Protein AF-0000000074259553 (afdb_homodimer)

Secondary structure (DSSP, 8-state):
----SS---HHHHHHHHHHHHHHHHHHHHHHH--HHHHHTTSSS-HHHHHHH-SHHHHHHHHHHHHHHHHHHS---PPTT--HHHHHHHHHHHHHH----SSS-HHHHHHHHHHHHHHGGG-HHHHHHHHHHHHHHHHHHHHHHHHHHHTTSB-S--HHHHHHHHHHHHHHHHHIIIII--TTHHHHHHHHIIIIIIHHHB---/--S-SS---HHHHHHHHHHHHHHHHHHHHHHH--HHHHHTTSSS-HHHHHHH-SHHHHHHHHHHHHHHHHHHS---PPTT--HHHHHHHHHHHHHH----SSS-HHHHHHHHHHHHHHGGG-HHHHHHHHHHHHHHHHHHHHHHHHHHHTTSB-S--HHHHHHHHHHHHHHHHHIIIII--TTHHHHHHHHIIIIIIHHHB---

pLDDT: mean 86.08, std 13.73, range [29.11, 98.19]

InterPro domains:
  IPR001647 DNA-binding HTH domain, TetR-type [PF00440] (17-60)
  IPR001647 DNA-binding HTH domain, TetR-type [PS50977] (11-71)
  IPR009057 Homedomain-like superfamily [SSF46689] (10-72)
  IPR036271 Tetracyclin repressor-like, C-terminal domain superfamily [SSF48498] (108-203)
  IPR039538 BetI-type transcriptional repressor, C-terminal [PF13977] (84-196)
  IPR050109 HTH-type, TetR-like transcriptional regulator [PTHR30055] (4-195)

Structure (mmCIF, N/CA/C/O backbone):
data_AF-0000000074259553-model_v1
#
loop_
_entity.id
_entity.type
_entity.pdbx_description
1 polymer 'TetR/AcrR family transcriptional regulator'
#
loop_
_atom_site.group_PDB
_atom_site.id
_atom_site.type_symbol
_atom_site.label_atom_id
_atom_site.label_alt_id
_atom_site.label_comp_id
_atom_site.label_asym_id
_atom_site.label_entity_id
_atom_site.label_seq_id
_atom_site.pdbx_PDB_ins_code
_atom_site.Cartn_x
_atom_site.Cartn_y
_atom_site.Cartn_z
_atom_site.occupancy
_atom_site.B_iso_or_equiv
_atom_site.auth_seq_id
_atom_site.auth_comp_id
_atom_site.auth_asym_id
_atom_site.auth_atom_id
_atom_site.pdbx_PDB_model_num
ATOM 1 N N . MET A 1 1 ? -50.062 24.25 2.549 1 29.34 1 MET A N 1
ATOM 2 C CA . MET A 1 1 ? -48.656 24.422 2.131 1 29.34 1 MET A CA 1
ATOM 3 C C . MET A 1 1 ? -47.75 23.484 2.904 1 29.34 1 MET A C 1
ATOM 5 O O . MET A 1 1 ? -47.625 23.594 4.125 1 29.34 1 MET A O 1
ATOM 9 N N . SER A 1 2 ? -47.562 22.172 2.668 1 36.06 2 SER A N 1
ATOM 10 C CA . SER A 1 2 ? -47 20.984 3.311 1 36.06 2 SER A CA 1
ATOM 11 C C . SER A 1 2 ? -45.562 21.219 3.764 1 36.06 2 SER A C 1
ATOM 13 O O . SER A 1 2 ? -44.75 21.781 3.021 1 36.06 2 SER A O 1
ATOM 15 N N . ASP A 1 3 ? -45.188 21.438 5.102 1 34.88 3 ASP A N 1
ATOM 16 C CA . ASP A 1 3 ? -44 21.719 5.941 1 34.88 3 ASP A CA 1
ATOM 17 C C . ASP A 1 3 ? -42.812 20.859 5.527 1 34.88 3 ASP A C 1
ATOM 19 O O . ASP A 1 3 ? -42.375 19.969 6.266 1 34.88 3 ASP A O 1
ATOM 23 N N . ALA A 1 4 ? -42.656 20.219 4.469 1 38.53 4 ALA A N 1
ATOM 24 C CA . ALA A 1 4 ? -41.594 19.484 3.773 1 38.53 4 ALA A CA 1
ATOM 25 C C . ALA A 1 4 ? -40.25 20.219 3.832 1 38.53 4 ALA A C 1
ATOM 27 O O . ALA A 1 4 ? -39.25 19.75 3.293 1 38.53 4 ALA A O 1
ATOM 28 N N . ASP A 1 5 ? -39.969 21.547 4.051 1 38.59 5 ASP A N 1
ATOM 29 C CA . ASP A 1 5 ? -38.844 22.453 3.988 1 38.59 5 ASP A CA 1
ATOM 30 C C . ASP A 1 5 ? -37.781 22.094 5.02 1 38.59 5 ASP A C 1
ATOM 32 O O . ASP A 1 5 ? -36.594 22.234 4.766 1 38.59 5 ASP A O 1
ATOM 36 N N . GLY A 1 6 ? -38.031 22.188 6.453 1 40.59 6 GLY A N 1
ATOM 37 C CA . GLY A 1 6 ? -37.219 22.344 7.633 1 40.59 6 GLY A CA 1
ATOM 38 C C . GLY A 1 6 ? -36.344 21.125 7.922 1 40.59 6 GLY A C 1
ATOM 39 O O . GLY A 1 6 ? -35.531 21.141 8.844 1 40.59 6 GLY A O 1
ATOM 40 N N . LYS A 1 7 ? -36.969 19.859 7.902 1 38.16 7 LYS A N 1
ATOM 41 C CA . LYS A 1 7 ? -36.375 18.656 8.5 1 38.16 7 LYS A CA 1
ATOM 42 C C . LYS A 1 7 ? -35.156 18.203 7.719 1 38.16 7 LYS A C 1
ATOM 44 O O . LYS A 1 7 ? -35.25 17.328 6.852 1 38.16 7 LYS A O 1
ATOM 49 N N . VAL A 1 8 ? -34.219 18.969 7.051 1 47.53 8 VAL A N 1
ATOM 50 C CA . VAL A 1 8 ? -32.906 18.375 6.836 1 47.53 8 VAL A CA 1
ATOM 51 C C . VAL A 1 8 ? -32.531 17.516 8.039 1 47.53 8 VAL A C 1
ATOM 53 O O . VAL A 1 8 ? -32.344 18.031 9.141 1 47.53 8 VAL A O 1
ATOM 56 N N . THR A 1 9 ? -32.875 16.406 8.203 1 56.38 9 THR A N 1
ATOM 57 C CA . THR A 1 9 ? -32.656 15.453 9.289 1 56.38 9 THR A CA 1
ATOM 58 C C . THR A 1 9 ? -31.172 15.32 9.625 1 56.38 9 THR A C 1
ATOM 60 O O . THR A 1 9 ? -30.312 15.648 8.812 1 56.38 9 THR A O 1
ATOM 63 N N . SER A 1 10 ? -30.859 15.18 11.047 1 58.78 10 SER A N 1
ATOM 64 C CA . SER A 1 10 ? -29.531 14.969 11.617 1 58.78 10 SER A CA 1
ATOM 65 C C . SER A 1 10 ? -28.672 14.117 10.703 1 58.78 10 SER A C 1
ATOM 67 O O . SER A 1 10 ? -27.484 14.391 10.531 1 58.78 10 SER A O 1
ATOM 69 N N . LYS A 1 11 ? -29.266 13.148 10.086 1 62.66 11 LYS A N 1
ATOM 70 C CA . LYS A 1 11 ? -28.531 12.273 9.18 1 62.66 11 LYS A CA 1
ATOM 71 C C . LYS A 1 11 ? -28.141 13.008 7.902 1 62.66 11 LYS A C 1
ATOM 73 O O . LYS A 1 11 ? -27.031 12.82 7.383 1 62.66 11 LYS A O 1
ATOM 78 N N . ASP A 1 12 ? -28.984 13.984 7.598 1 81 12 ASP A N 1
ATOM 79 C CA . ASP A 1 12 ? -28.734 14.758 6.387 1 81 12 ASP A CA 1
ATOM 80 C C . ASP A 1 12 ? -27.562 15.719 6.59 1 81 12 ASP A C 1
ATOM 82 O O . ASP A 1 12 ? -26.672 15.82 5.742 1 81 12 ASP A O 1
ATOM 86 N N . THR A 1 13 ? -27.531 16.188 7.887 1 86.25 13 THR A N 1
ATOM 87 C CA . THR A 1 13 ? -26.484 17.156 8.18 1 86.25 13 THR A CA 1
ATOM 88 C C . THR A 1 13 ? -25.125 16.469 8.258 1 86.25 13 THR A C 1
ATOM 90 O O . THR A 1 13 ? -24.125 16.984 7.754 1 86.25 13 THR A O 1
ATOM 93 N N . ARG A 1 14 ? -25.188 15.305 8.844 1 89 14 ARG A N 1
ATOM 94 C CA . ARG A 1 14 ? -23.938 14.539 8.953 1 89 14 ARG A CA 1
ATOM 95 C C . ARG A 1 14 ? -23.375 14.195 7.582 1 89 14 ARG A C 1
ATOM 97 O O . ARG A 1 14 ? -22.172 14.328 7.344 1 89 14 ARG A O 1
ATOM 104 N N . GLU A 1 15 ? -24.234 13.789 6.738 1 87.81 15 GLU A N 1
ATOM 105 C CA . GLU A 1 15 ? -23.812 13.445 5.383 1 87.81 15 GLU A CA 1
ATOM 106 C C . GLU A 1 15 ? -23.25 14.664 4.652 1 87.81 15 GLU A C 1
ATOM 108 O O . GLU A 1 15 ? -22.266 14.555 3.928 1 87.81 15 GLU A O 1
ATOM 113 N N . VAL A 1 16 ? -23.891 15.734 4.852 1 89.25 16 VAL A N 1
ATOM 114 C CA . VAL A 1 16 ? -23.438 16.984 4.246 1 89.25 16 VAL A CA 1
ATOM 115 C C . VAL A 1 16 ? -22.031 17.312 4.75 1 89.25 16 VAL A C 1
ATOM 117 O O . VAL A 1 16 ? -21.156 17.672 3.967 1 89.25 16 VAL A O 1
ATOM 120 N N . ILE A 1 17 ? -21.844 17.109 6.02 1 92.81 17 ILE A N 1
ATOM 121 C CA . ILE A 1 17 ? -20.547 17.406 6.613 1 92.81 17 ILE A CA 1
ATOM 122 C C . ILE A 1 17 ? -19.516 16.422 6.082 1 92.81 17 ILE A C 1
ATOM 124 O O . ILE A 1 17 ? -18.375 16.797 5.781 1 92.81 17 ILE A O 1
ATOM 128 N N . MET A 1 18 ? -19.906 15.219 5.93 1 90.69 18 MET A N 1
ATOM 129 C CA . MET A 1 18 ? -19 14.195 5.41 1 90.69 18 MET A CA 1
ATOM 130 C C . MET A 1 18 ? -18.578 14.516 3.979 1 90.69 18 MET A C 1
ATOM 132 O O . MET A 1 18 ? -17.406 14.422 3.635 1 90.69 18 MET A O 1
ATOM 136 N N . GLU A 1 19 ? -19.516 14.922 3.164 1 88.38 19 GLU A N 1
ATOM 137 C CA . GLU A 1 19 ? -19.203 15.266 1.778 1 88.38 19 GLU A CA 1
ATOM 138 C C . GLU A 1 19 ? -18.312 16.5 1.701 1 88.38 19 GLU A C 1
ATOM 140 O O . GLU A 1 19 ? -17.391 16.562 0.885 1 88.38 19 GLU A O 1
ATOM 145 N N . ALA A 1 20 ? -18.625 17.422 2.59 1 91.56 20 ALA A N 1
ATOM 146 C CA . ALA A 1 20 ? -17.781 18.609 2.666 1 91.56 20 ALA A CA 1
ATOM 147 C C . ALA A 1 20 ? -16.359 18.25 3.104 1 91.56 20 ALA A C 1
ATOM 149 O O . ALA A 1 20 ? -15.391 18.828 2.609 1 91.56 20 ALA A O 1
ATOM 150 N N . THR A 1 21 ? -16.297 17.359 4.078 1 91.75 21 THR A N 1
ATOM 151 C CA . THR A 1 21 ? -14.992 16.891 4.551 1 91.75 21 THR A CA 1
ATOM 152 C C . THR A 1 21 ? -14.211 16.234 3.414 1 91.75 21 THR A C 1
ATOM 154 O O . THR A 1 21 ? -13.016 16.484 3.252 1 91.75 21 THR A O 1
ATOM 157 N N . PHE A 1 22 ? -14.922 15.492 2.631 1 87.81 22 PHE A N 1
ATOM 158 C CA . PHE A 1 22 ? -14.297 14.852 1.479 1 87.81 22 PHE A CA 1
ATOM 159 C C . PHE A 1 22 ? -13.688 15.891 0.545 1 87.81 22 PHE A C 1
ATOM 161 O O . PHE A 1 22 ? -12.531 15.766 0.145 1 87.81 22 PHE A O 1
ATOM 168 N N . ARG A 1 23 ? -14.438 16.859 0.247 1 88.25 23 ARG A N 1
ATOM 169 C CA . ARG A 1 23 ? -13.984 17.906 -0.664 1 88.25 23 ARG A CA 1
ATOM 170 C C . ARG A 1 23 ? -12.789 18.656 -0.081 1 88.25 23 ARG A C 1
ATOM 172 O O . ARG A 1 23 ? -11.812 18.922 -0.783 1 88.25 23 ARG A O 1
ATOM 179 N N . ALA A 1 24 ? -12.867 18.938 1.19 1 90.38 24 ALA A N 1
ATOM 180 C CA . ALA A 1 24 ? -11.797 19.672 1.854 1 90.38 24 ALA A CA 1
ATOM 181 C C . ALA A 1 24 ? -10.516 18.844 1.901 1 90.38 24 ALA A C 1
ATOM 183 O O . ALA A 1 24 ? -9.422 19.359 1.655 1 90.38 24 ALA A O 1
ATOM 184 N N . LEU A 1 25 ? -10.664 17.578 2.203 1 86.5 25 LEU A N 1
ATOM 185 C CA . LEU A 1 25 ? -9.516 16.672 2.266 1 86.5 25 LEU A CA 1
ATOM 186 C C . LEU A 1 25 ? -8.875 16.516 0.892 1 86.5 25 LEU A C 1
ATOM 188 O O . LEU A 1 25 ? -7.648 16.438 0.78 1 86.5 25 LEU A O 1
ATOM 192 N N . SER A 1 26 ? -9.742 16.453 -0.101 1 80.44 26 SER A N 1
ATOM 193 C CA . SER A 1 26 ? -9.258 16.312 -1.47 1 80.44 26 SER A CA 1
ATOM 194 C C . SER A 1 26 ? -8.422 17.516 -1.889 1 80.44 26 SER A C 1
ATOM 196 O O . SER A 1 26 ? -7.465 17.391 -2.652 1 80.44 26 SER A O 1
ATOM 198 N N . LYS A 1 27 ? -8.742 18.656 -1.355 1 81.5 27 LYS A N 1
ATOM 199 C CA . LYS A 1 27 ? -8.078 19.906 -1.72 1 81.5 27 LYS A CA 1
ATOM 200 C C . LYS A 1 27 ? -6.828 20.141 -0.871 1 81.5 27 LYS A C 1
ATOM 202 O O . LYS A 1 27 ? -5.801 20.578 -1.378 1 81.5 27 LYS A O 1
ATOM 207 N N . HIS A 1 28 ? -6.926 19.828 0.429 1 82.19 28 HIS A N 1
ATOM 208 C CA . HIS A 1 28 ? -5.898 20.297 1.357 1 82.19 28 HIS A CA 1
ATOM 209 C C . HIS A 1 28 ? -5.039 19.125 1.845 1 82.19 28 HIS A C 1
ATOM 211 O O . HIS A 1 28 ? -3.93 19.328 2.342 1 82.19 28 HIS A O 1
ATOM 217 N N . GLY A 1 29 ? -5.613 17.938 1.688 1 77.06 29 GLY A N 1
ATOM 218 C CA . GLY A 1 29 ? -4.945 16.812 2.299 1 77.06 29 GLY A CA 1
ATOM 219 C C . GLY A 1 29 ? -5.238 16.672 3.781 1 77.06 29 GLY A C 1
ATOM 220 O O . GLY A 1 29 ? -5.746 17.594 4.406 1 77.06 29 GLY A O 1
ATOM 221 N N . TYR A 1 30 ? -4.855 15.586 4.328 1 74.81 30 TYR A N 1
ATOM 222 C CA . TYR A 1 30 ? -5.188 15.242 5.707 1 74.81 30 TYR A CA 1
ATOM 223 C C . TYR A 1 30 ? -4.43 16.125 6.688 1 74.81 30 TYR A C 1
ATOM 225 O O . TYR A 1 30 ? -5.008 16.641 7.652 1 74.81 30 TYR A O 1
ATOM 233 N N . THR A 1 31 ? -3.18 16.297 6.41 1 70.25 31 THR A N 1
ATOM 234 C CA . THR A 1 31 ? -2.295 17 7.336 1 70.25 31 THR A CA 1
ATOM 235 C C . THR A 1 31 ? -2.672 18.469 7.441 1 70.25 31 THR A C 1
ATOM 237 O O . THR A 1 31 ? -2.727 19.031 8.539 1 70.25 31 THR A O 1
ATOM 240 N N . ASP A 1 32 ? -3.059 19.062 6.41 1 77.12 32 ASP A N 1
ATOM 241 C CA . ASP A 1 32 ? -3.287 20.5 6.367 1 77.12 32 ASP A CA 1
ATOM 242 C C . ASP A 1 32 ? -4.77 20.828 6.531 1 77.12 32 ASP A C 1
ATOM 244 O O . ASP A 1 32 ? -5.152 22 6.547 1 77.12 32 ASP A O 1
ATOM 248 N N . LEU A 1 33 ? -5.508 19.766 6.703 1 86.19 33 LEU A N 1
ATOM 249 C CA . LEU A 1 33 ? -6.949 19.984 6.793 1 86.19 33 LEU A CA 1
ATOM 250 C C . LEU A 1 33 ? -7.316 20.688 8.094 1 86.19 33 LEU A C 1
ATOM 252 O O . LEU A 1 33 ? -6.832 20.312 9.164 1 86.19 33 LEU A O 1
ATOM 256 N N . ARG A 1 34 ? -8.086 21.797 8 1 88.88 34 ARG A N 1
ATOM 257 C CA . ARG A 1 34 ? -8.625 22.5 9.164 1 88.88 34 ARG A CA 1
ATOM 258 C C . ARG A 1 34 ? -10.148 22.484 9.148 1 88.88 34 ARG A C 1
ATOM 260 O O . ARG A 1 34 ? -10.766 22.344 8.094 1 88.88 34 ARG A O 1
ATOM 267 N N . MET A 1 35 ? -10.648 22.672 10.359 1 90.12 35 MET A N 1
ATOM 268 C CA . MET A 1 35 ? -12.102 22.703 10.492 1 90.12 35 MET A CA 1
ATOM 269 C C . MET A 1 35 ? -12.711 23.797 9.617 1 90.12 35 MET A C 1
ATOM 271 O O . MET A 1 35 ? -13.781 23.609 9.039 1 90.12 35 MET A O 1
ATOM 275 N N . ARG A 1 36 ? -12.039 24.844 9.539 1 91.44 36 ARG A N 1
ATOM 276 C CA . ARG A 1 36 ? -12.547 25.953 8.742 1 91.44 36 ARG A CA 1
ATOM 277 C C . ARG A 1 36 ? -12.625 25.594 7.266 1 91.44 36 ARG A C 1
ATOM 279 O O . ARG A 1 36 ? -13.547 26 6.566 1 91.44 36 ARG A O 1
ATOM 286 N N . ASP A 1 37 ? -11.703 24.844 6.793 1 93.38 37 ASP A N 1
ATOM 287 C CA . ASP A 1 37 ? -11.695 24.406 5.402 1 93.38 37 ASP A CA 1
ATOM 288 C C . ASP A 1 37 ? -12.945 23.578 5.074 1 93.38 37 ASP A C 1
ATOM 290 O O . ASP A 1 37 ? -13.477 23.672 3.965 1 93.38 37 ASP A O 1
ATOM 294 N N . ILE A 1 38 ? -13.367 22.75 6.035 1 93.5 38 ILE A N 1
ATOM 295 C CA . ILE A 1 38 ? -14.562 21.938 5.852 1 93.5 38 ILE A CA 1
ATOM 296 C C . ILE A 1 38 ? -15.797 22.844 5.777 1 93.5 38 ILE A C 1
ATOM 298 O O . ILE A 1 38 ? -16.672 22.641 4.926 1 93.5 38 ILE A O 1
ATOM 302 N N . GLY A 1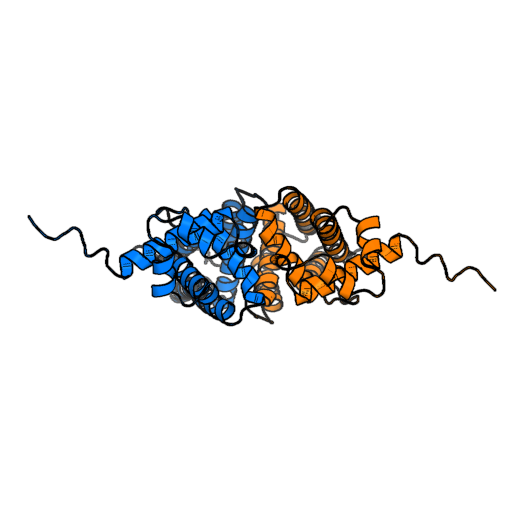 39 ? -15.812 23.797 6.676 1 92.06 39 GLY A N 1
ATOM 303 C CA . GLY A 1 39 ? -16.906 24.766 6.656 1 92.06 39 GLY A CA 1
ATOM 304 C C . GLY A 1 39 ? -17.031 25.484 5.328 1 92.06 39 GLY A C 1
ATOM 305 O O . GLY A 1 39 ? -18.156 25.766 4.879 1 92.06 39 GLY A O 1
ATOM 306 N N . GLU A 1 40 ? -15.984 25.766 4.645 1 93.56 40 GLU A N 1
ATOM 307 C CA . GLU A 1 40 ? -15.961 26.469 3.371 1 93.56 40 GLU A CA 1
ATOM 308 C C . GLU A 1 40 ? -16.531 25.609 2.246 1 93.56 40 GLU A C 1
ATOM 310 O O . GLU A 1 40 ? -16.891 26.125 1.182 1 93.56 40 GLU A O 1
ATOM 315 N N . GLU A 1 41 ? -16.625 24.344 2.492 1 91.69 41 GLU A N 1
ATOM 316 C CA . GLU A 1 41 ? -17.109 23.422 1.464 1 91.69 41 GLU A CA 1
ATOM 317 C C . GLU A 1 41 ? -18.594 23.125 1.634 1 91.69 41 GLU A C 1
ATOM 319 O O . GLU A 1 41 ? -19.141 22.266 0.942 1 91.69 41 GLU A O 1
ATOM 324 N N . MET A 1 42 ? -19.156 23.766 2.566 1 89.12 42 MET A N 1
ATOM 325 C CA . MET A 1 42 ? -20.578 23.531 2.754 1 89.12 42 MET A CA 1
ATOM 326 C C . MET A 1 42 ? -21.328 24.844 2.949 1 89.12 42 MET A C 1
ATOM 328 O O . MET A 1 42 ? -20.719 25.859 3.305 1 89.12 42 MET A O 1
ATOM 332 N N . ASP A 1 43 ? -22.609 24.859 2.719 1 84.44 43 ASP A N 1
ATOM 333 C CA . ASP A 1 43 ? -23.453 26.047 2.836 1 84.44 43 ASP A CA 1
ATOM 334 C C . ASP A 1 43 ? -23.938 26.234 4.273 1 84.44 43 ASP A C 1
ATOM 336 O O . ASP A 1 43 ? -24.547 27.25 4.598 1 84.44 43 ASP A O 1
ATOM 340 N N . LEU A 1 44 ? -23.578 25.422 5.113 1 80.44 44 LEU A N 1
ATOM 341 C CA . LEU A 1 44 ? -23.938 25.516 6.527 1 80.44 44 LEU A CA 1
ATOM 342 C C . LEU A 1 44 ? -22.859 26.281 7.305 1 80.44 44 LEU A C 1
ATOM 344 O O . LEU A 1 44 ? -21.75 26.469 6.805 1 80.44 44 LEU A O 1
ATOM 348 N N . THR A 1 45 ? -23.234 26.75 8.469 1 78.12 45 THR A N 1
ATOM 349 C CA . THR A 1 45 ? -22.266 27.453 9.305 1 78.12 45 THR A CA 1
ATOM 350 C C . THR A 1 45 ? -21.297 26.469 9.938 1 78.12 45 THR A C 1
ATOM 352 O O . THR A 1 45 ? -21.625 25.297 10.148 1 78.12 45 THR A O 1
ATOM 355 N N . ARG A 1 46 ? -20.078 26.938 10.195 1 83.62 46 ARG A N 1
ATOM 356 C CA . ARG A 1 46 ? -19.031 26.125 10.812 1 83.62 46 ARG A CA 1
ATOM 357 C C . ARG A 1 46 ? -19.469 25.609 12.172 1 83.62 46 ARG A C 1
ATOM 359 O O . ARG A 1 46 ? -19.031 24.531 12.602 1 83.62 46 ARG A O 1
ATOM 366 N N . GLN A 1 47 ? -20.391 26.266 12.773 1 86.69 47 GLN A N 1
ATOM 367 C CA . GLN A 1 47 ? -20.875 25.891 14.102 1 86.69 47 GLN A CA 1
ATOM 368 C C . GLN A 1 47 ? -21.578 24.531 14.07 1 86.69 47 GLN A C 1
ATOM 370 O O . GLN A 1 47 ? -21.5 23.766 15.039 1 86.69 47 GLN A O 1
ATOM 375 N N . VAL A 1 48 ? -22.188 24.312 12.961 1 89.69 48 VAL A N 1
ATOM 376 C CA . VAL A 1 48 ? -22.938 23.078 12.812 1 89.69 48 VAL A CA 1
ATOM 377 C C . VAL A 1 48 ? -21.984 21.891 12.938 1 89.69 48 VAL A C 1
ATOM 379 O O . VAL A 1 48 ? -22.359 20.828 13.469 1 89.69 48 VAL A O 1
ATOM 382 N N . ILE A 1 49 ? -20.734 22 12.469 1 92.12 49 ILE A N 1
ATOM 383 C CA . ILE A 1 49 ? -19.734 20.938 12.57 1 92.12 49 ILE A CA 1
ATOM 384 C C . ILE A 1 49 ? -19.453 20.609 14.031 1 92.12 49 ILE A C 1
ATOM 386 O O . ILE A 1 49 ? -19.406 19.453 14.422 1 92.12 49 ILE A O 1
ATOM 390 N N . HIS A 1 50 ? -19.438 21.656 14.859 1 91.25 50 HIS A N 1
ATOM 391 C CA . HIS A 1 50 ? -19.094 21.5 16.266 1 91.25 50 HIS A CA 1
ATOM 392 C C . HIS A 1 50 ? -20.266 20.891 17.047 1 91.25 50 HIS A C 1
ATOM 394 O O . HIS A 1 50 ? -20.062 20.312 18.125 1 91.25 50 HIS A O 1
ATOM 400 N N . TYR A 1 51 ? -21.438 21.078 16.5 1 91.25 51 TYR A N 1
ATOM 401 C CA . TYR A 1 51 ? -22.609 20.453 17.109 1 91.25 51 TYR A CA 1
ATOM 402 C C . TYR A 1 51 ? -22.578 18.938 16.938 1 91.25 51 TYR A C 1
ATOM 404 O O . TYR A 1 51 ? -23.016 18.203 17.812 1 91.25 51 TYR A O 1
ATOM 412 N N . HIS A 1 52 ? -21.938 18.547 15.883 1 91.62 52 HIS A N 1
ATOM 413 C CA . HIS A 1 52 ? -22.016 17.141 15.531 1 91.62 52 HIS A CA 1
ATOM 414 C C . HIS A 1 52 ? -20.719 16.422 15.914 1 91.62 52 HIS A C 1
ATOM 416 O O . HIS A 1 52 ? -20.734 15.211 16.172 1 91.62 52 HIS A O 1
ATOM 422 N N . PHE A 1 53 ? -19.547 17.141 15.867 1 93.44 53 PHE A N 1
ATOM 423 C CA . PHE A 1 53 ? -18.25 16.5 16.094 1 93.44 53 PHE A CA 1
ATOM 424 C C . PHE A 1 53 ? -17.438 17.266 17.125 1 93.44 53 PHE A C 1
ATOM 426 O O . PHE A 1 53 ? -17.375 18.5 17.078 1 93.44 53 PHE A O 1
ATOM 433 N N . ASP A 1 54 ? -16.797 16.438 17.953 1 89.94 54 ASP A N 1
ATOM 434 C CA . ASP A 1 54 ? -15.969 17.016 19.016 1 89.94 54 ASP A CA 1
ATOM 435 C C . ASP A 1 54 ? -14.547 17.25 18.531 1 89.94 54 ASP A C 1
ATOM 437 O O . ASP A 1 54 ? -13.609 16.578 18.969 1 89.94 54 ASP A O 1
ATOM 441 N N . GLY A 1 55 ? -14.375 18.062 17.531 1 88.31 55 GLY A N 1
ATOM 442 C CA . GLY A 1 55 ? -13.039 18.422 17.062 1 88.31 55 GLY A CA 1
ATOM 443 C C . GLY A 1 55 ? -12.641 17.656 15.805 1 88.31 55 GLY A C 1
ATOM 444 O O . GLY A 1 55 ? -13.414 16.859 15.273 1 88.31 55 GLY A O 1
ATOM 445 N N . LYS A 1 56 ? -11.445 17.906 15.344 1 86.81 56 LYS A N 1
ATOM 446 C CA . LYS A 1 56 ? -10.93 17.375 14.086 1 86.81 56 LYS A CA 1
ATOM 447 C C . LYS A 1 56 ? -10.758 15.867 14.156 1 86.81 56 LYS A C 1
ATOM 449 O O . LYS A 1 56 ? -11.125 15.148 13.219 1 86.81 56 LYS A O 1
ATOM 454 N N . TYR A 1 57 ? -10.32 15.422 15.305 1 84.19 57 TYR A N 1
ATOM 455 C CA . TYR A 1 57 ? -10.07 13.992 15.453 1 84.19 57 TYR A CA 1
ATOM 456 C C . TYR A 1 57 ? -11.367 13.203 15.375 1 84.19 57 TYR A C 1
ATOM 458 O O . TYR A 1 57 ? -11.453 12.203 14.656 1 84.19 57 TYR A O 1
ATOM 466 N N . ASP A 1 58 ? -12.32 13.633 16.078 1 89.31 58 ASP A N 1
ATOM 467 C CA . ASP A 1 58 ? -13.625 12.984 16.062 1 89.31 58 ASP A CA 1
ATOM 468 C C . ASP A 1 58 ? -14.242 13.008 14.664 1 89.31 58 ASP A C 1
ATOM 470 O O . ASP A 1 58 ? -14.781 12.008 14.195 1 89.31 58 ASP A O 1
ATOM 474 N N . LEU A 1 59 ? -14.133 14.109 14.031 1 91.75 59 LEU A N 1
ATOM 475 C CA . LEU A 1 59 ? -14.641 14.266 12.68 1 91.75 59 LEU A CA 1
ATOM 476 C C . LEU A 1 59 ? -13.938 13.312 11.719 1 91.75 59 LEU A C 1
ATOM 478 O O . LEU A 1 59 ? -14.586 12.625 10.922 1 91.75 59 LEU A O 1
ATOM 482 N N . MET A 1 60 ? -12.641 13.203 11.82 1 88.5 60 MET A N 1
ATOM 483 C CA . MET A 1 60 ? -11.859 12.359 10.922 1 88.5 60 MET A CA 1
ATOM 484 C C . MET A 1 60 ? -12.172 10.883 11.148 1 88.5 60 MET A C 1
ATOM 486 O O . MET A 1 60 ? -12.227 10.102 10.195 1 88.5 60 MET A O 1
ATOM 490 N N . SER A 1 61 ? -12.312 10.531 12.391 1 87.94 61 SER A N 1
ATOM 491 C CA . SER A 1 61 ? -12.695 9.156 12.703 1 87.94 61 SER A CA 1
ATOM 492 C C . SER A 1 61 ? -14.039 8.797 12.07 1 87.94 61 SER A C 1
ATOM 494 O O . SER A 1 61 ? -14.18 7.738 11.461 1 87.94 61 SER A O 1
ATOM 496 N N . SER A 1 62 ? -14.938 9.703 12.234 1 89.12 62 SER A N 1
ATOM 497 C CA . SER A 1 62 ? -16.25 9.5 11.641 1 89.12 62 SER A CA 1
ATOM 498 C C . SER A 1 62 ? -16.172 9.477 10.117 1 89.12 62 SER A C 1
ATOM 500 O O . SER A 1 62 ? -16.875 8.711 9.461 1 89.12 62 SER A O 1
ATOM 502 N N . PHE A 1 63 ? -15.414 10.336 9.688 1 91.25 63 PHE A N 1
ATOM 503 C CA . PHE A 1 63 ? -15.211 10.406 8.242 1 91.25 63 PHE A CA 1
ATOM 504 C C . PHE A 1 63 ? -14.633 9.102 7.715 1 91.25 63 PHE A C 1
ATOM 506 O O . PHE A 1 63 ? -15.078 8.586 6.684 1 91.25 63 PHE A O 1
ATOM 513 N N . LEU A 1 64 ? -13.641 8.531 8.367 1 88.06 64 LEU A N 1
ATOM 514 C CA . LEU A 1 64 ? -13.062 7.242 7.984 1 88.06 64 LEU A CA 1
ATOM 515 C C . LEU A 1 64 ? -14.133 6.16 7.938 1 88.06 64 LEU A C 1
ATOM 517 O O . LEU A 1 64 ? -14.203 5.391 6.977 1 88.06 64 LEU A O 1
ATOM 521 N N . GLU A 1 65 ? -14.953 6.125 8.922 1 87.25 65 GLU A N 1
ATOM 522 C CA . GLU A 1 65 ? -16.047 5.156 8.969 1 87.25 65 GLU A CA 1
ATOM 523 C C . GLU A 1 65 ? -17 5.352 7.793 1 87.25 65 GLU A C 1
ATOM 525 O O . GLU A 1 65 ? -17.469 4.375 7.203 1 87.25 65 GLU A O 1
ATOM 530 N N . TYR A 1 66 ? -17.234 6.605 7.547 1 85.06 66 TYR A N 1
ATOM 531 C CA . TYR A 1 66 ? -18.109 6.953 6.434 1 85.06 66 TYR A CA 1
ATOM 532 C C . TYR A 1 66 ? -17.531 6.434 5.117 1 85.06 66 TYR A C 1
ATOM 534 O O . TYR A 1 66 ? -18.266 5.848 4.309 1 85.06 66 TYR A O 1
ATOM 542 N N . ILE A 1 67 ? -16.312 6.586 4.898 1 83.44 67 ILE A N 1
ATOM 543 C CA . ILE A 1 67 ? -15.641 6.148 3.678 1 83.44 67 ILE A CA 1
ATOM 544 C C . ILE A 1 67 ? -15.68 4.625 3.588 1 83.44 67 ILE A C 1
ATOM 546 O O . ILE A 1 67 ? -16.016 4.066 2.539 1 83.44 67 ILE A O 1
ATOM 550 N N . ILE A 1 68 ? -15.352 3.953 4.66 1 82.81 68 ILE A N 1
ATOM 551 C CA . ILE A 1 68 ? -15.281 2.498 4.719 1 82.81 68 ILE A CA 1
ATOM 552 C C . ILE A 1 68 ? -16.672 1.903 4.48 1 82.81 68 ILE A C 1
ATOM 554 O O . ILE A 1 68 ? -16.812 0.915 3.756 1 82.81 68 ILE A O 1
ATOM 558 N N . ASP A 1 69 ? -17.641 2.502 5.039 1 76.94 69 ASP A N 1
ATOM 559 C CA . ASP A 1 69 ? -19 2.014 4.91 1 76.94 69 ASP A CA 1
ATOM 560 C C . ASP A 1 69 ? -19.484 2.092 3.459 1 76.94 69 ASP A C 1
ATOM 562 O O . ASP A 1 69 ? -20.234 1.231 3.002 1 76.94 69 ASP A O 1
ATOM 566 N N . GLN A 1 70 ? -19.078 3.072 2.812 1 73.06 70 GLN A N 1
ATOM 567 C CA . GLN A 1 70 ? -19.469 3.229 1.416 1 73.06 70 GLN A CA 1
ATOM 568 C C . GLN A 1 70 ? -18.797 2.189 0.531 1 73.06 70 GLN A C 1
ATOM 570 O O . GLN A 1 70 ? -19.328 1.803 -0.508 1 73.06 70 GLN A O 1
ATOM 575 N N . TYR A 1 71 ? -17.641 1.764 0.901 1 68.12 71 TYR A N 1
ATOM 576 C CA . TYR A 1 71 ? -16.891 0.75 0.173 1 68.12 71 TYR A CA 1
ATOM 577 C C . TYR A 1 71 ? -17.531 -0.623 0.326 1 68.12 71 TYR A C 1
ATOM 579 O O . TYR A 1 71 ? -17.547 -1.414 -0.619 1 68.12 71 TYR A O 1
ATOM 587 N N . GLU A 1 72 ? -17.922 -0.923 1.536 1 61.88 72 GLU A N 1
ATOM 588 C CA . GLU A 1 72 ? -18.516 -2.225 1.841 1 61.88 72 GLU A CA 1
ATOM 589 C C . GLU A 1 72 ? -19.906 -2.361 1.228 1 61.88 72 GLU A C 1
ATOM 591 O O . GLU A 1 72 ? -20.484 -3.451 1.217 1 61.88 72 GLU A O 1
ATOM 596 N N . GLY A 1 73 ? -20.453 -1.25 0.88 1 55.16 73 GLY A N 1
ATOM 597 C CA . GLY A 1 73 ? -21.766 -1.4 0.27 1 55.16 73 GLY A CA 1
ATOM 598 C C . GLY A 1 73 ? -21.781 -2.412 -0.86 1 55.16 73 GLY A C 1
ATOM 599 O O . GLY A 1 73 ? -21.078 -2.25 -1.858 1 55.16 73 GLY A O 1
ATOM 600 N N . GLY A 1 74 ? -22.328 -3.646 -0.659 1 56.91 74 GLY A N 1
ATOM 601 C CA . GLY A 1 74 ? -22.734 -4.977 -1.079 1 56.91 74 GLY A CA 1
ATOM 602 C C . GLY A 1 74 ? -22.297 -5.32 -2.49 1 56.91 74 GLY A C 1
ATOM 603 O O . GLY A 1 74 ? -22.578 -4.578 -3.432 1 56.91 74 GLY A O 1
ATOM 60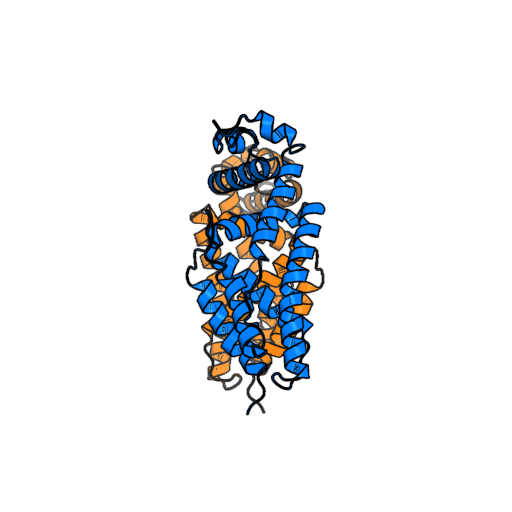4 N N . VAL A 1 75 ? -21.094 -5.969 -2.535 1 62.25 75 VAL A N 1
ATOM 605 C CA . VAL A 1 75 ? -20.906 -6.66 -3.807 1 62.25 75 VAL A CA 1
ATOM 606 C C . VAL A 1 75 ? -22.219 -7.312 -4.23 1 62.25 75 VAL A C 1
ATOM 608 O O . VAL A 1 75 ? -22.828 -8.062 -3.461 1 62.25 75 VAL A O 1
ATOM 611 N N . GLU A 1 76 ? -22.844 -6.664 -5.18 1 65.38 76 GLU A N 1
ATOM 612 C CA . GLU A 1 76 ? -24.031 -7.352 -5.691 1 65.38 76 GLU A CA 1
ATOM 613 C C . GLU A 1 76 ? -23.656 -8.68 -6.34 1 65.38 76 GLU A C 1
ATOM 615 O O . GLU A 1 76 ? -23.031 -8.703 -7.406 1 65.38 76 GLU A O 1
ATOM 620 N N . VAL A 1 77 ? -23.656 -9.664 -5.516 1 72.62 77 VAL A N 1
ATOM 621 C CA . VAL A 1 77 ? -23.469 -10.992 -6.086 1 72.62 77 VAL A CA 1
ATOM 622 C C . VAL A 1 77 ? -24.828 -11.641 -6.34 1 72.62 77 VAL A C 1
ATOM 624 O O . VAL A 1 77 ? -25.688 -11.672 -5.449 1 72.62 77 VAL A O 1
ATOM 627 N N . PRO A 1 78 ? -25 -11.898 -7.664 1 70.62 78 PRO A N 1
ATOM 628 C CA . PRO A 1 78 ? -26.281 -12.562 -7.941 1 70.62 78 PRO A CA 1
ATOM 629 C C . PRO A 1 78 ? -26.516 -13.773 -7.043 1 70.62 78 PRO A C 1
ATOM 631 O O . PRO A 1 78 ? -25.578 -14.484 -6.695 1 70.62 78 PRO A O 1
ATOM 634 N N . ALA A 1 79 ? -27.703 -13.844 -6.641 1 71.19 79 ALA A N 1
ATOM 635 C CA . ALA A 1 79 ? -28.125 -15.031 -5.895 1 71.19 79 ALA A CA 1
ATOM 636 C C . ALA A 1 79 ? -27.828 -16.297 -6.68 1 71.19 79 ALA A C 1
ATOM 638 O O . ALA A 1 79 ? -28.109 -16.391 -7.875 1 71.19 79 ALA A O 1
ATOM 639 N N . GLY A 1 80 ? -27.109 -17.25 -6.016 1 79.5 80 GLY A N 1
ATOM 640 C CA . GLY A 1 80 ? -26.844 -18.531 -6.637 1 79.5 80 GLY A CA 1
ATOM 641 C C . GLY A 1 80 ? -25.578 -18.531 -7.492 1 79.5 80 GLY A C 1
ATOM 642 O O . GLY A 1 80 ? -25.312 -19.5 -8.211 1 79.5 80 GLY A O 1
ATOM 643 N N . ALA A 1 81 ? -24.953 -17.5 -7.516 1 86.31 81 ALA A N 1
ATOM 644 C CA . ALA A 1 81 ? -23.734 -17.453 -8.312 1 86.31 81 ALA A CA 1
ATOM 645 C C . ALA A 1 81 ? -22.734 -18.531 -7.852 1 86.31 81 ALA A C 1
ATOM 647 O O . ALA A 1 81 ? -22.625 -18.797 -6.656 1 86.31 81 ALA A O 1
ATOM 648 N N . ASP A 1 82 ? -22.109 -19.109 -8.898 1 92.19 82 ASP A N 1
ATOM 649 C CA . ASP A 1 82 ? -21.062 -20.047 -8.516 1 92.19 82 ASP A CA 1
ATOM 650 C C . ASP A 1 82 ? -19.875 -19.328 -7.887 1 92.19 82 ASP A C 1
ATOM 652 O O . ASP A 1 82 ? -19.688 -18.125 -8.109 1 92.19 82 ASP A O 1
ATOM 656 N N . PRO A 1 83 ? -19.109 -20 -7.148 1 93.25 83 PRO A N 1
ATOM 657 C CA . PRO A 1 83 ? -18.016 -19.391 -6.375 1 93.25 83 PRO A CA 1
ATOM 658 C C . PRO A 1 83 ? -17.031 -18.625 -7.246 1 93.25 83 PRO A C 1
ATOM 660 O O . PRO A 1 83 ? -16.531 -17.578 -6.828 1 93.25 83 PRO A O 1
ATOM 663 N N . ARG A 1 84 ? -16.766 -19.109 -8.422 1 94 84 ARG A N 1
ATOM 664 C CA . ARG A 1 84 ? -15.844 -18.422 -9.312 1 94 84 ARG A CA 1
ATOM 665 C C . ARG A 1 84 ? -16.391 -17.047 -9.703 1 94 84 ARG A C 1
ATOM 667 O O . ARG A 1 84 ? -15.656 -16.047 -9.656 1 94 84 ARG A O 1
ATOM 674 N N . THR A 1 85 ? -17.656 -17.031 -10.055 1 93.5 85 THR A N 1
ATOM 675 C CA . THR A 1 85 ? -18.328 -15.789 -10.438 1 93.5 85 THR A CA 1
ATOM 676 C C . THR A 1 85 ? -18.359 -14.82 -9.258 1 93.5 85 THR A C 1
ATOM 678 O O . THR A 1 85 ? -18.125 -13.625 -9.43 1 93.5 85 THR A O 1
ATOM 681 N N . GLU A 1 86 ? -18.672 -15.328 -8.117 1 93.44 86 GLU A N 1
ATOM 682 C CA . GLU A 1 86 ? -18.734 -14.484 -6.93 1 93.44 86 GLU A CA 1
ATOM 683 C C . GLU A 1 86 ? -17.359 -13.906 -6.598 1 93.44 86 GLU A C 1
ATOM 685 O O . GLU A 1 86 ? -17.234 -12.727 -6.266 1 93.44 86 GLU A O 1
ATOM 690 N N . LEU A 1 87 ? -16.344 -14.758 -6.645 1 94.38 87 LEU A N 1
ATOM 691 C CA . LEU A 1 87 ? -14.984 -14.312 -6.375 1 94.38 87 LEU A CA 1
ATOM 692 C C . LEU A 1 87 ? -14.57 -13.203 -7.348 1 94.38 87 LEU A C 1
ATOM 694 O O . LEU A 1 87 ? -14.023 -12.188 -6.934 1 94.38 87 LEU A O 1
ATOM 698 N N . ASP A 1 88 ? -14.93 -13.383 -8.625 1 94.06 88 ASP A N 1
ATOM 699 C CA . ASP A 1 88 ? -14.648 -12.375 -9.648 1 94.06 88 ASP A CA 1
ATOM 700 C C . ASP A 1 88 ? -15.32 -11.047 -9.32 1 94.06 88 ASP A C 1
ATOM 702 O O . ASP A 1 88 ? -14.695 -9.992 -9.398 1 94.06 88 ASP A O 1
ATOM 706 N N . ALA A 1 89 ? -16.516 -11.148 -8.945 1 91.25 89 ALA A N 1
ATOM 707 C CA . ALA A 1 89 ? -17.297 -9.945 -8.656 1 91.25 89 ALA A CA 1
ATOM 708 C C . ALA A 1 89 ? -16.703 -9.188 -7.469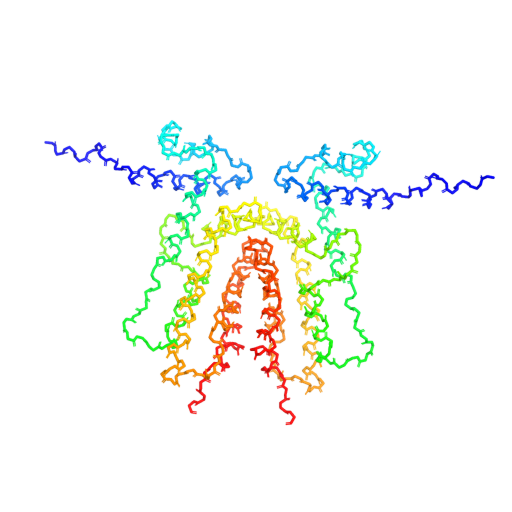 1 91.25 89 ALA A C 1
ATOM 710 O O . ALA A 1 89 ? -16.641 -7.953 -7.484 1 91.25 89 ALA A O 1
ATOM 711 N N . ARG A 1 90 ? -16.281 -9.859 -6.484 1 91.19 90 ARG A N 1
ATOM 712 C CA . ARG A 1 90 ? -15.727 -9.227 -5.293 1 91.19 90 ARG A CA 1
ATOM 713 C C . ARG A 1 90 ? -14.383 -8.57 -5.598 1 91.19 90 ARG A C 1
ATOM 715 O O . ARG A 1 90 ? -14.125 -7.445 -5.172 1 91.19 90 ARG A O 1
ATOM 722 N N . ILE A 1 91 ? -13.555 -9.297 -6.301 1 94.31 91 ILE A N 1
ATOM 723 C CA . ILE A 1 91 ? -12.25 -8.758 -6.68 1 94.31 91 ILE A CA 1
ATOM 724 C C . ILE A 1 91 ? -12.438 -7.5 -7.527 1 94.31 91 ILE A C 1
ATOM 726 O O . ILE A 1 91 ? -11.812 -6.469 -7.27 1 94.31 91 ILE A O 1
ATOM 730 N N . ASP A 1 92 ? -13.359 -7.551 -8.492 1 92.69 92 ASP A N 1
ATOM 731 C CA . ASP A 1 92 ? -13.609 -6.422 -9.383 1 92.69 92 ASP A CA 1
ATOM 732 C C . ASP A 1 92 ? -14.156 -5.227 -8.609 1 92.69 92 ASP A C 1
ATOM 734 O O . ASP A 1 92 ? -13.742 -4.086 -8.852 1 92.69 92 ASP A O 1
ATOM 738 N N . GLN A 1 93 ? -14.984 -5.488 -7.746 1 89.38 93 GLN A N 1
ATOM 739 C CA . GLN A 1 93 ? -15.555 -4.41 -6.949 1 89.38 93 GLN A CA 1
ATOM 740 C C . GLN A 1 93 ? -14.484 -3.719 -6.109 1 89.38 93 GLN A C 1
ATOM 742 O O . GLN A 1 93 ? -14.477 -2.49 -5.992 1 89.38 93 GLN A O 1
ATOM 747 N N . CYS A 1 94 ? -13.641 -4.469 -5.523 1 90.38 94 CYS A N 1
ATOM 748 C CA . CYS A 1 94 ? -12.594 -3.91 -4.68 1 90.38 94 CYS A CA 1
ATOM 749 C C . CYS A 1 94 ? -11.57 -3.145 -5.512 1 90.38 94 CYS A C 1
ATOM 751 O O . CYS A 1 94 ? -11.039 -2.125 -5.066 1 90.38 94 CYS A O 1
ATOM 753 N N . LEU A 1 95 ? -11.305 -3.584 -6.73 1 92.81 95 LEU A N 1
ATOM 754 C CA . LEU A 1 95 ? -10.289 -2.975 -7.582 1 92.81 95 LEU A CA 1
ATOM 755 C C . LEU A 1 95 ? -10.82 -1.713 -8.25 1 92.81 95 LEU A C 1
ATOM 757 O O . LEU A 1 95 ? -10.102 -0.724 -8.391 1 92.81 95 LEU A O 1
ATOM 761 N N . PHE A 1 96 ? -12.07 -1.764 -8.648 1 90.69 96 PHE A N 1
ATOM 762 C CA . PHE A 1 96 ? -12.555 -0.743 -9.57 1 90.69 96 PHE A CA 1
ATOM 763 C C . PHE A 1 96 ? -13.672 0.073 -8.938 1 90.69 96 PHE A C 1
ATOM 765 O O . PHE A 1 96 ? -13.992 1.165 -9.406 1 90.69 96 PHE A O 1
ATOM 772 N N . GLY A 1 97 ? -14.133 -0.417 -7.801 1 83.5 97 GLY A N 1
ATOM 773 C CA . GLY A 1 97 ? -15.117 0.312 -7.023 1 83.5 97 GLY A CA 1
ATOM 774 C C . GLY A 1 97 ? -16.484 0.353 -7.68 1 83.5 97 GLY A C 1
ATOM 775 O O . GLY A 1 97 ? -16.641 -0.094 -8.82 1 83.5 97 GLY A O 1
ATOM 776 N N . PRO A 1 98 ? -17.453 0.696 -6.816 1 73.81 98 PRO A N 1
ATOM 777 C CA . PRO A 1 98 ? -18.781 0.953 -7.375 1 73.81 98 PRO A CA 1
ATOM 778 C C . PRO A 1 98 ? -18.859 2.279 -8.125 1 73.81 98 PRO A C 1
ATOM 780 O O . PRO A 1 98 ? -18 3.154 -7.934 1 73.81 98 PRO A O 1
ATOM 783 N N . GLU A 1 99 ? -19.656 2.275 -9.188 1 64.88 99 GLU A N 1
ATOM 784 C CA . GLU A 1 99 ? -19.891 3.52 -9.914 1 64.88 99 GLU A CA 1
ATOM 785 C C . GLU A 1 99 ? -21.016 4.332 -9.273 1 64.88 99 GLU A C 1
ATOM 787 O O . GLU A 1 99 ? -22.188 4.102 -9.562 1 64.88 99 GLU A O 1
ATOM 792 N N . PHE A 1 100 ? -20.844 4.891 -8.016 1 60.28 100 PHE A N 1
ATOM 793 C CA . PHE A 1 100 ? -21.969 5.707 -7.559 1 60.28 100 PHE A CA 1
ATOM 794 C C . PHE A 1 100 ? -21.484 6.82 -6.637 1 60.28 100 PHE A C 1
ATOM 796 O O . PHE A 1 100 ? -20.375 6.754 -6.102 1 60.28 100 PHE A O 1
ATOM 803 N N . GLY A 1 101 ? -22.266 7.898 -6.703 1 60.28 101 GLY A N 1
ATOM 804 C CA . GLY A 1 101 ? -22.25 9.031 -5.797 1 60.28 101 GLY A CA 1
ATOM 805 C C . GLY A 1 101 ? -21.422 10.195 -6.316 1 60.28 101 GLY A C 1
ATOM 806 O O . GLY A 1 101 ? -21.094 10.25 -7.504 1 60.28 101 GLY A O 1
ATOM 807 N N . GLU A 1 102 ? -21.312 11.141 -5.535 1 67 102 GLU A N 1
ATOM 808 C CA . GLU A 1 102 ? -20.672 12.406 -5.852 1 67 102 GLU A CA 1
ATOM 809 C C . GLU A 1 102 ? -19.156 12.227 -6 1 67 102 GLU A C 1
ATOM 811 O O . GLU A 1 102 ? -18.516 12.93 -6.785 1 67 102 GLU A O 1
ATOM 816 N N . PHE A 1 103 ? -18.719 11.156 -5.391 1 76.94 103 PHE A N 1
ATOM 817 C CA . PHE A 1 103 ? -17.281 10.898 -5.414 1 76.94 103 PHE A CA 1
ATOM 818 C C . PHE A 1 103 ? -16.984 9.555 -6.07 1 76.94 103 PHE A C 1
ATOM 820 O O . PHE A 1 103 ? -17.625 8.555 -5.77 1 76.94 103 PHE A O 1
ATOM 827 N N . THR A 1 104 ? -16.062 9.688 -6.973 1 83.25 104 THR A N 1
ATOM 828 C CA . THR A 1 104 ? -15.68 8.477 -7.691 1 83.25 104 THR A CA 1
ATOM 829 C C . THR A 1 104 ? -14.961 7.496 -6.77 1 83.25 104 THR A C 1
ATOM 831 O O . THR A 1 104 ? -14.594 7.852 -5.645 1 83.25 104 THR A O 1
ATOM 834 N N . HIS A 1 105 ? -14.805 6.305 -7.184 1 87.25 105 HIS A N 1
ATOM 835 C CA . HIS A 1 105 ? -14.031 5.281 -6.488 1 87.25 105 HIS A CA 1
ATOM 836 C C . HIS A 1 105 ? -12.625 5.781 -6.156 1 87.25 105 HIS A C 1
ATOM 838 O O . HIS A 1 105 ? -12.164 5.629 -5.023 1 87.25 105 HIS A O 1
ATOM 844 N N . TRP A 1 106 ? -12.062 6.441 -7.047 1 88.25 106 TRP A N 1
ATOM 845 C CA . TRP A 1 106 ? -10.664 6.848 -6.898 1 88.25 106 TRP A CA 1
ATOM 846 C C . TRP A 1 106 ? -10.539 8.031 -5.941 1 88.25 106 TRP A C 1
ATOM 848 O O . TRP A 1 106 ? -9.555 8.148 -5.219 1 88.25 106 TRP A O 1
ATOM 858 N N . ASP A 1 107 ? -11.539 8.914 -5.938 1 85.69 107 ASP A N 1
ATOM 859 C CA . ASP A 1 107 ? -11.555 9.977 -4.938 1 85.69 107 ASP A CA 1
ATOM 860 C C . ASP A 1 107 ? -11.57 9.398 -3.521 1 85.69 107 ASP A C 1
ATOM 862 O O . ASP A 1 107 ? -10.844 9.867 -2.646 1 85.69 107 ASP A O 1
ATOM 866 N N . ARG A 1 108 ? -12.352 8.461 -3.389 1 85.44 108 ARG A N 1
ATOM 867 C CA . ARG A 1 108 ? -12.484 7.816 -2.084 1 85.44 108 ARG A CA 1
ATOM 868 C C . ARG A 1 108 ? -11.211 7.066 -1.709 1 85.44 108 ARG A C 1
ATOM 870 O O . ARG A 1 108 ? -10.742 7.156 -0.571 1 85.44 108 ARG A O 1
ATOM 877 N N . MET A 1 109 ? -10.625 6.383 -2.662 1 89.25 109 MET A N 1
ATOM 878 C CA . MET A 1 109 ? -9.43 5.59 -2.389 1 89.25 109 MET A CA 1
ATOM 879 C C . MET A 1 109 ? -8.234 6.492 -2.092 1 89.25 109 MET A C 1
ATOM 881 O O . MET A 1 109 ? -7.363 6.133 -1.297 1 89.25 109 MET A O 1
ATOM 885 N N . LYS A 1 110 ? -8.258 7.645 -2.668 1 88.81 110 LYS A N 1
ATOM 886 C CA . LYS A 1 110 ? -7.203 8.594 -2.34 1 88.81 110 LYS A CA 1
ATOM 887 C C . LYS A 1 110 ? -7.211 8.938 -0.853 1 88.81 110 LYS A C 1
ATOM 889 O O . LYS A 1 110 ? -6.172 8.891 -0.192 1 88.81 110 LYS A O 1
ATOM 894 N N . VAL A 1 111 ? -8.367 9.289 -0.378 1 85.81 111 VAL A N 1
ATOM 895 C CA . VAL A 1 111 ? -8.516 9.633 1.031 1 85.81 111 VAL A CA 1
ATOM 896 C C . VAL A 1 111 ? -8.25 8.406 1.898 1 85.81 111 VAL A C 1
ATOM 898 O O . VAL A 1 111 ? -7.566 8.5 2.922 1 85.81 111 VAL A O 1
ATOM 901 N N . TYR A 1 112 ? -8.758 7.273 1.491 1 89 112 TYR A N 1
ATOM 902 C CA . TYR A 1 112 ? -8.57 6.016 2.203 1 89 112 TYR A CA 1
ATOM 903 C C . TYR A 1 112 ? -7.086 5.727 2.41 1 89 112 TYR A C 1
ATOM 905 O O . TYR A 1 112 ? -6.656 5.434 3.527 1 89 112 TYR A O 1
ATOM 913 N N . HIS A 1 113 ? -6.293 5.82 1.372 1 91.19 113 HIS A N 1
ATOM 914 C CA . HIS A 1 113 ? -4.875 5.473 1.432 1 91.19 113 HIS A CA 1
ATOM 915 C C . HIS A 1 113 ? -4.094 6.488 2.26 1 91.19 113 HIS A C 1
ATOM 917 O O . HIS A 1 113 ? -3.119 6.133 2.926 1 91.19 113 HIS A O 1
ATOM 923 N N . GLU A 1 114 ? -4.547 7.746 2.221 1 87.5 114 GLU A N 1
ATOM 924 C CA . GLU A 1 114 ? -3.928 8.75 3.08 1 87.5 114 GLU A CA 1
ATOM 925 C C . GLU A 1 114 ? -4.152 8.43 4.555 1 87.5 114 GLU A C 1
ATOM 927 O O . GLU A 1 114 ? -3.213 8.453 5.352 1 87.5 114 GLU A O 1
ATOM 932 N N . LEU A 1 115 ? -5.406 8.133 4.895 1 87.81 115 LEU A N 1
ATOM 933 C CA . LEU A 1 115 ? -5.746 7.832 6.285 1 87.81 115 LEU A CA 1
ATOM 934 C C . LEU A 1 115 ? -5.121 6.512 6.723 1 87.81 115 LEU A C 1
ATOM 936 O O . LEU A 1 115 ? -4.742 6.355 7.887 1 87.81 115 LEU A O 1
ATOM 940 N N . TYR A 1 116 ? -4.988 5.566 5.781 1 91.44 116 TYR A N 1
ATOM 941 C CA . TYR A 1 116 ? -4.352 4.281 6.059 1 91.44 116 TYR A CA 1
ATOM 942 C C . TYR A 1 116 ? -2.92 4.477 6.539 1 91.44 116 TYR A C 1
ATOM 944 O O . TYR A 1 116 ? -2.498 3.857 7.52 1 91.44 116 TYR A O 1
ATOM 952 N N . THR A 1 117 ? -2.203 5.281 5.867 1 88.88 117 THR A N 1
ATOM 953 C CA . THR A 1 117 ? -0.823 5.562 6.246 1 88.88 117 THR A CA 1
ATOM 954 C C . THR A 1 117 ? -0.762 6.219 7.621 1 88.88 117 THR A C 1
ATOM 956 O O . THR A 1 117 ? 0.152 5.949 8.406 1 88.88 117 THR A O 1
ATOM 959 N N . GLN A 1 118 ? -1.744 7.016 7.973 1 83.81 118 GLN A N 1
ATOM 960 C CA . GLN A 1 118 ? -1.771 7.719 9.25 1 83.81 118 GLN A CA 1
ATOM 961 C C . GLN A 1 118 ? -2.121 6.77 10.391 1 83.81 118 GLN A C 1
ATOM 963 O O . GLN A 1 118 ? -1.894 7.086 11.562 1 83.81 118 GLN A O 1
ATOM 968 N N . ALA A 1 119 ? -2.711 5.68 10.047 1 88.19 119 ALA A N 1
ATOM 969 C CA . ALA A 1 119 ? -3.119 4.707 11.055 1 88.19 119 ALA A CA 1
ATOM 970 C C . ALA A 1 119 ? -1.919 4.203 11.852 1 88.19 119 ALA A C 1
ATOM 972 O O . ALA A 1 119 ? -2.064 3.752 12.992 1 88.19 119 ALA A O 1
ATOM 973 N N . GLN A 1 120 ? -0.75 4.34 11.297 1 85.88 120 GLN A N 1
ATOM 974 C CA . GLN A 1 120 ? 0.455 3.898 11.992 1 85.88 120 GLN A CA 1
ATOM 975 C C . GLN A 1 120 ? 0.694 4.723 13.25 1 85.88 120 GLN A C 1
ATOM 977 O O . GLN A 1 120 ? 1.392 4.281 14.164 1 85.88 120 GLN A O 1
ATOM 982 N N . ASN A 1 121 ? 0.078 5.898 13.359 1 81.31 121 ASN A N 1
ATOM 983 C CA . ASN A 1 121 ? 0.314 6.797 14.484 1 81.31 121 ASN A CA 1
ATOM 984 C C . ASN A 1 121 ? -0.961 7.035 15.289 1 81.31 121 ASN A C 1
ATOM 986 O O . ASN A 1 121 ? -0.978 7.859 16.203 1 81.31 121 ASN A O 1
ATOM 990 N N . ASP A 1 122 ? -2.018 6.328 14.93 1 84.19 122 ASP A N 1
ATOM 991 C CA . ASP A 1 122 ? -3.322 6.535 15.547 1 84.19 122 ASP A CA 1
ATOM 992 C C . ASP A 1 122 ? -4.004 5.199 15.844 1 84.19 122 ASP A C 1
ATOM 994 O O . ASP A 1 122 ? -4.555 4.566 14.938 1 84.19 122 ASP A O 1
ATOM 998 N N . GLY A 1 123 ? -4.074 4.859 17.109 1 85.31 123 GLY A N 1
ATOM 999 C CA . GLY A 1 123 ? -4.617 3.57 17.5 1 85.31 123 GLY A CA 1
ATOM 1000 C C . GLY A 1 123 ? -6.074 3.391 17.109 1 85.31 123 GLY A C 1
ATOM 1001 O O . GLY A 1 123 ? -6.48 2.299 16.703 1 85.31 123 GLY A O 1
ATOM 1002 N N . GLN A 1 124 ? -6.852 4.445 17.234 1 85.31 124 GLN A N 1
ATOM 1003 C CA . GLN A 1 124 ? -8.258 4.355 16.875 1 85.31 124 GLN A CA 1
ATOM 1004 C C . GLN A 1 124 ? -8.438 4.156 15.375 1 85.31 124 GLN A C 1
ATOM 1006 O O . GLN A 1 124 ? -9.234 3.326 14.945 1 85.31 124 GLN A O 1
ATOM 1011 N N . HIS A 1 125 ? -7.742 4.918 14.609 1 87.12 125 HIS A N 1
ATOM 1012 C CA . HIS A 1 125 ? -7.777 4.719 13.164 1 87.12 125 HIS A CA 1
ATOM 1013 C C . HIS A 1 125 ? -7.297 3.324 12.781 1 87.12 125 HIS A C 1
ATOM 1015 O O . HIS A 1 125 ? -7.891 2.668 11.93 1 87.12 125 HIS A O 1
ATOM 1021 N N . ARG A 1 126 ? -6.281 2.924 13.469 1 92.5 126 ARG A N 1
ATOM 1022 C CA . ARG A 1 126 ? -5.738 1.595 13.203 1 92.5 126 ARG A CA 1
ATOM 1023 C C . ARG A 1 126 ? -6.797 0.518 13.438 1 92.5 126 ARG A C 1
ATOM 1025 O O . ARG A 1 126 ? -6.945 -0.397 12.625 1 92.5 126 ARG A O 1
ATOM 1032 N N . GLU A 1 127 ? -7.512 0.627 14.484 1 92.94 127 GLU A N 1
ATOM 1033 C CA . GLU A 1 127 ? -8.555 -0.348 14.789 1 92.94 127 GLU A CA 1
ATOM 1034 C C . GLU A 1 127 ? -9.641 -0.345 13.727 1 92.94 127 GLU A C 1
ATOM 1036 O O . GLU A 1 127 ? -10.117 -1.405 13.305 1 92.94 127 GLU A O 1
ATOM 1041 N N . THR A 1 128 ? -10.047 0.843 13.289 1 90.38 128 THR A N 1
ATOM 1042 C CA . THR A 1 128 ? -11.07 0.976 12.258 1 90.38 128 THR A CA 1
ATOM 1043 C C . THR A 1 128 ? -10.609 0.324 10.953 1 90.38 128 THR A C 1
ATOM 1045 O O . THR A 1 128 ? -11.375 -0.41 10.32 1 90.38 128 THR A O 1
ATOM 1048 N N . PHE A 1 129 ? -9.414 0.497 10.617 1 93 129 PHE A N 1
ATOM 1049 C CA . PHE A 1 129 ? -8.867 -0.101 9.406 1 93 129 PHE A CA 1
ATOM 1050 C C . PHE A 1 129 ? -8.758 -1.614 9.555 1 93 129 PHE A C 1
ATOM 1052 O O . PHE A 1 129 ? -9.023 -2.355 8.609 1 93 129 PHE A O 1
ATOM 1059 N N . ASN A 1 130 ? -8.328 -2.043 10.742 1 94.81 130 ASN A N 1
ATOM 1060 C CA . ASN A 1 130 ? -8.234 -3.48 10.977 1 94.81 130 ASN A CA 1
ATOM 1061 C C . ASN A 1 130 ? -9.586 -4.168 10.805 1 94.81 130 ASN A C 1
ATOM 1063 O O . ASN A 1 130 ? -9.672 -5.238 10.195 1 94.81 130 ASN A O 1
ATOM 1067 N N . GLU A 1 131 ? -10.547 -3.523 11.297 1 92.38 131 GLU A N 1
ATOM 1068 C CA . GLU A 1 131 ? -11.891 -4.074 11.156 1 92.38 131 GLU A CA 1
ATOM 1069 C C . GLU A 1 131 ? -12.312 -4.129 9.695 1 92.38 131 GLU A C 1
ATOM 1071 O O . GLU A 1 131 ? -12.828 -5.148 9.227 1 92.38 131 GLU A O 1
ATOM 1076 N N . HIS A 1 132 ? -12.102 -3.072 9.023 1 90.25 132 HIS A N 1
ATOM 1077 C CA . HIS A 1 132 ? -12.461 -3.014 7.609 1 90.25 132 HIS A CA 1
ATOM 1078 C C . HIS A 1 132 ? -11.664 -4.023 6.793 1 90.25 132 HIS A C 1
ATOM 1080 O O . HIS A 1 132 ? -12.227 -4.762 5.98 1 90.25 132 HIS A O 1
ATOM 1086 N N . TYR A 1 133 ? -10.383 -4.043 7.02 1 91.88 133 TYR A N 1
ATOM 1087 C CA . TYR A 1 133 ? -9.492 -4.969 6.32 1 91.88 133 TYR A CA 1
ATOM 1088 C C . TYR A 1 133 ? -9.906 -6.414 6.57 1 91.88 133 TYR A C 1
ATOM 1090 O O . TYR A 1 133 ? -9.93 -7.227 5.645 1 91.88 133 TYR A O 1
ATOM 1098 N N . GLY A 1 134 ? -10.258 -6.672 7.812 1 92.62 134 GLY A N 1
ATOM 1099 C CA . GLY A 1 134 ? -10.742 -7.996 8.164 1 92.62 134 GLY A CA 1
ATOM 1100 C C . GLY A 1 134 ? -12.023 -8.367 7.438 1 92.62 134 GLY A C 1
ATOM 1101 O O . GLY A 1 134 ? -12.188 -9.516 7.02 1 92.62 134 GLY A O 1
ATOM 1102 N N . ARG A 1 135 ? -12.867 -7.449 7.293 1 89.75 135 ARG A N 1
ATOM 1103 C CA . ARG A 1 135 ? -14.133 -7.688 6.602 1 89.75 135 ARG A CA 1
ATOM 1104 C C . ARG A 1 135 ? -13.898 -7.984 5.125 1 89.75 135 ARG A C 1
ATOM 1106 O O . ARG A 1 135 ? -14.469 -8.938 4.578 1 89.75 135 ARG A O 1
ATOM 1113 N N . ILE A 1 136 ? -13.133 -7.188 4.469 1 88.88 136 ILE A N 1
ATOM 1114 C CA . ILE A 1 136 ? -12.844 -7.363 3.049 1 88.88 136 ILE A CA 1
ATOM 1115 C C . ILE A 1 136 ? -12.164 -8.711 2.824 1 88.88 136 ILE A C 1
ATOM 1117 O O . ILE A 1 136 ? -12.602 -9.508 1.988 1 88.88 136 ILE A O 1
ATOM 1121 N N . ARG A 1 137 ? -11.18 -8.945 3.594 1 94.19 137 ARG A N 1
ATOM 1122 C CA . ARG A 1 137 ? -10.484 -10.227 3.51 1 94.19 137 ARG A CA 1
ATOM 1123 C C . ARG A 1 137 ? -11.43 -11.383 3.791 1 94.19 137 ARG A C 1
ATOM 1125 O O . ARG A 1 137 ? -11.438 -12.383 3.062 1 94.19 137 ARG A O 1
ATOM 1132 N N . GLY A 1 138 ? -12.195 -11.219 4.832 1 93.69 138 GLY A N 1
ATOM 1133 C CA . GLY A 1 138 ? -13.133 -12.258 5.211 1 93.69 138 GLY A CA 1
ATOM 1134 C C . GLY A 1 138 ? -14.133 -12.594 4.113 1 93.69 138 GLY A C 1
ATOM 1135 O O . GLY A 1 138 ? -14.469 -13.758 3.91 1 93.69 138 GLY A O 1
ATOM 1136 N N . SER A 1 139 ? -14.586 -11.586 3.449 1 91.25 139 SER A N 1
ATOM 1137 C CA . SER A 1 139 ? -15.539 -11.805 2.369 1 91.25 139 SER A CA 1
ATOM 1138 C C . SER A 1 139 ? -14.93 -12.648 1.253 1 91.25 139 SER A C 1
ATOM 1140 O O . SER A 1 139 ? -15.609 -13.477 0.651 1 91.25 139 SER A O 1
ATOM 1142 N N . ILE A 1 140 ? -13.703 -12.469 0.957 1 94.19 140 ILE A N 1
ATOM 1143 C CA . ILE A 1 140 ? -13.016 -13.242 -0.063 1 94.19 140 ILE A CA 1
ATOM 1144 C C . ILE A 1 140 ? -12.734 -14.648 0.46 1 94.19 140 ILE A C 1
ATOM 1146 O O . ILE A 1 140 ? -12.961 -15.641 -0.246 1 94.19 140 ILE A O 1
ATOM 1150 N N . VAL A 1 141 ? -12.312 -14.727 1.712 1 96.5 141 VAL A N 1
ATOM 1151 C CA . VAL A 1 141 ? -12.031 -16.016 2.34 1 96.5 141 VAL A CA 1
ATOM 1152 C C . VAL A 1 141 ? -13.281 -16.891 2.324 1 96.5 141 VAL A C 1
ATOM 1154 O O . VAL A 1 141 ? -13.211 -18.078 1.979 1 96.5 141 VAL A O 1
ATOM 1157 N N . ASP A 1 142 ? -14.367 -16.281 2.631 1 95 142 ASP A N 1
ATOM 1158 C CA . ASP A 1 142 ? -15.633 -17.016 2.672 1 95 142 ASP A CA 1
ATOM 1159 C C . ASP A 1 142 ? -15.953 -17.625 1.313 1 95 142 ASP A C 1
ATOM 1161 O O . ASP A 1 142 ? -16.406 -18.781 1.235 1 95 142 ASP A O 1
ATOM 1165 N N . VAL A 1 143 ? -15.781 -16.891 0.277 1 94.62 143 VAL A N 1
ATOM 1166 C CA . VAL A 1 143 ? -16.078 -17.375 -1.068 1 94.62 143 VAL A CA 1
ATOM 1167 C C . VAL A 1 143 ? -15.117 -18.516 -1.421 1 94.62 143 VAL A C 1
ATOM 1169 O O . VAL A 1 143 ? -15.531 -19.516 -2.008 1 94.62 143 VAL A O 1
ATOM 1172 N N . VAL A 1 144 ? -13.828 -18.391 -1.094 1 96.44 144 VAL A N 1
ATOM 1173 C CA . VAL A 1 144 ? -12.844 -19.422 -1.378 1 96.44 144 VAL A CA 1
ATOM 1174 C C . VAL A 1 144 ? -13.195 -20.703 -0.617 1 96.44 144 VAL A C 1
ATOM 1176 O O . VAL A 1 144 ? -13.164 -21.797 -1.181 1 96.44 144 VAL A O 1
ATOM 1179 N N . GLU A 1 145 ? -13.57 -20.531 0.621 1 97.25 145 GLU A N 1
ATOM 1180 C CA . GLU A 1 145 ? -13.953 -21.688 1.429 1 97.25 145 GLU A CA 1
ATOM 1181 C C . GLU A 1 145 ? -15.172 -22.391 0.836 1 97.25 145 GLU A C 1
ATOM 1183 O O . GLU A 1 145 ? -15.203 -23.625 0.754 1 97.25 145 GLU A O 1
ATOM 1188 N N . GLU A 1 146 ? -16.109 -21.609 0.494 1 95.12 146 GLU A N 1
ATOM 1189 C CA . GLU A 1 146 ? -17.281 -22.188 -0.146 1 95.12 146 GLU A CA 1
ATOM 1190 C C . GLU A 1 146 ? -16.906 -22.922 -1.431 1 95.12 146 GLU A C 1
ATOM 1192 O O . GLU A 1 146 ? -17.438 -24 -1.711 1 95.12 146 GLU A O 1
ATOM 1197 N N . GLY A 1 147 ? -16.078 -22.25 -2.207 1 95.81 147 GLY A N 1
ATOM 1198 C CA . GLY A 1 147 ? -15.625 -22.891 -3.432 1 95.81 147 GLY A CA 1
ATOM 1199 C C . GLY A 1 147 ? -14.914 -24.203 -3.191 1 95.81 147 GLY A C 1
ATOM 1200 O O . GLY A 1 147 ? -15.055 -25.141 -3.975 1 95.81 147 GLY A O 1
ATOM 1201 N N . ILE A 1 148 ? -14.133 -24.297 -2.123 1 96.31 148 ILE A N 1
ATOM 1202 C CA . ILE A 1 148 ? -13.453 -25.531 -1.755 1 96.31 148 ILE A CA 1
ATOM 1203 C C . ILE A 1 148 ? -14.484 -26.594 -1.363 1 96.31 148 ILE A C 1
ATOM 1205 O O . ILE A 1 148 ? -14.422 -27.734 -1.826 1 96.31 148 ILE A O 1
ATOM 1209 N N . GLU A 1 149 ? -15.422 -26.188 -0.59 1 95.69 149 GLU A N 1
ATOM 1210 C CA . GLU A 1 149 ? -16.469 -27.094 -0.122 1 95.69 149 GLU A CA 1
ATOM 1211 C C . GLU A 1 149 ? -17.281 -27.656 -1.289 1 95.69 149 GLU A C 1
ATOM 1213 O O . GLU A 1 149 ? -17.672 -28.828 -1.28 1 95.69 149 GLU A O 1
ATOM 1218 N N . ARG A 1 150 ? -17.469 -26.891 -2.303 1 94.44 150 ARG A N 1
ATOM 1219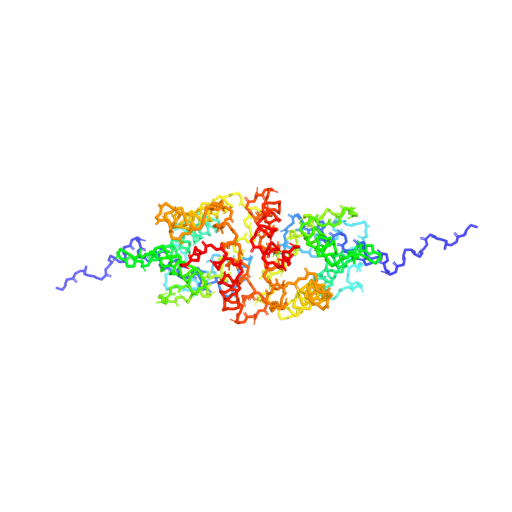 C CA . ARG A 1 150 ? -18.297 -27.266 -3.449 1 94.44 150 ARG A CA 1
ATOM 1220 C C . ARG A 1 150 ? -17.453 -27.984 -4.508 1 94.44 150 ARG A C 1
ATOM 1222 O O . ARG A 1 150 ? -17.984 -28.391 -5.543 1 94.44 150 ARG A O 1
ATOM 1229 N N . GLY A 1 151 ? -16.219 -28 -4.305 1 94.19 151 GLY A N 1
ATOM 1230 C CA . GLY A 1 151 ? -15.344 -28.703 -5.223 1 94.19 151 GLY A CA 1
ATOM 1231 C C . GLY A 1 151 ? -14.953 -27.859 -6.426 1 94.19 151 GLY A C 1
ATOM 1232 O O . GLY A 1 151 ? -14.367 -28.375 -7.383 1 94.19 151 GLY A O 1
ATOM 1233 N N . ALA A 1 152 ? -15.289 -26.594 -6.363 1 93.5 152 ALA A N 1
ATOM 1234 C CA . ALA A 1 152 ? -14.961 -25.672 -7.449 1 93.5 152 ALA A CA 1
ATOM 1235 C C . ALA A 1 152 ? -13.492 -25.234 -7.375 1 93.5 152 ALA A C 1
ATOM 1237 O O . ALA A 1 152 ? -12.891 -24.891 -8.398 1 93.5 152 ALA A O 1
ATOM 1238 N N . PHE A 1 153 ? -12.938 -25.234 -6.207 1 95.75 153 PHE A N 1
ATOM 1239 C CA . PHE A 1 153 ? -11.562 -24.828 -5.984 1 95.75 153 PHE A CA 1
ATOM 1240 C C . PHE A 1 153 ? -10.758 -25.953 -5.344 1 95.75 153 PHE A C 1
ATOM 1242 O O . PHE A 1 153 ? -11.312 -26.797 -4.641 1 95.75 153 PHE A O 1
ATOM 1249 N N . ARG A 1 154 ? -9.422 -25.953 -5.582 1 94.69 154 ARG A N 1
ATOM 1250 C CA . ARG A 1 154 ? -8.508 -26.859 -4.895 1 94.69 154 ARG A CA 1
ATOM 1251 C C . ARG A 1 154 ? -8.492 -26.578 -3.393 1 94.69 154 ARG A C 1
ATOM 1253 O O . ARG A 1 154 ? -8.828 -25.484 -2.957 1 94.69 154 ARG A O 1
ATOM 1260 N N . ASP A 1 155 ? -8.039 -27.625 -2.666 1 95.38 155 ASP A N 1
ATOM 1261 C CA . ASP A 1 155 ? -7.926 -27.484 -1.218 1 95.38 155 ASP A CA 1
ATOM 1262 C C . ASP A 1 155 ? -6.691 -26.672 -0.842 1 95.38 155 ASP A C 1
ATOM 1264 O O . ASP A 1 155 ? -5.586 -27.203 -0.768 1 95.38 155 ASP A O 1
ATOM 1268 N N . VAL A 1 156 ? -6.93 -25.406 -0.687 1 94.88 156 VAL A N 1
ATOM 1269 C CA . VAL A 1 156 ? -5.852 -24.484 -0.349 1 94.88 156 VAL A CA 1
ATOM 1270 C C . VAL A 1 156 ? -6.164 -23.781 0.972 1 94.88 156 VAL A C 1
ATOM 1272 O O . VAL A 1 156 ? -7.262 -23.938 1.518 1 94.88 156 VAL A O 1
ATOM 1275 N N . ASP A 1 157 ? -5.188 -23.125 1.535 1 96.5 157 ASP A N 1
ATOM 1276 C CA . ASP A 1 157 ? -5.41 -22.25 2.688 1 96.5 157 ASP A CA 1
ATOM 1277 C C . ASP A 1 157 ? -6.191 -21 2.291 1 96.5 157 ASP A C 1
ATOM 1279 O O . ASP A 1 157 ? -5.617 -20.047 1.772 1 96.5 157 ASP A O 1
ATOM 1283 N N . ALA A 1 158 ? -7.48 -21 2.58 1 97.19 158 ALA A N 1
ATOM 1284 C CA . ALA A 1 158 ? -8.383 -19.938 2.143 1 97.19 158 ALA A CA 1
ATOM 1285 C C . ALA A 1 158 ? -7.965 -18.578 2.732 1 97.19 158 ALA A C 1
ATOM 1287 O O . ALA A 1 158 ? -8.078 -17.547 2.072 1 97.19 158 ALA A O 1
ATOM 1288 N N . GLU A 1 159 ? -7.488 -18.562 3.936 1 97.44 159 GLU A N 1
ATOM 1289 C CA . GLU A 1 159 ? -7.047 -17.328 4.578 1 97.44 159 GLU A CA 1
ATOM 1290 C C . GLU A 1 159 ? -5.828 -16.734 3.867 1 97.44 159 GLU A C 1
ATOM 1292 O O . GLU A 1 159 ? -5.742 -15.531 3.664 1 97.44 159 GLU A O 1
ATOM 1297 N N . ARG A 1 160 ? -4.953 -17.594 3.512 1 96.88 160 ARG A N 1
ATOM 1298 C CA . ARG A 1 160 ? -3.748 -17.156 2.814 1 96.88 160 ARG A CA 1
ATOM 1299 C C . ARG A 1 160 ? -4.09 -16.594 1.439 1 96.88 160 ARG A C 1
ATOM 1301 O O . ARG A 1 160 ? -3.574 -15.539 1.049 1 96.88 160 ARG A O 1
ATOM 1308 N N . VAL A 1 161 ? -4.961 -17.281 0.759 1 96.56 161 VAL A N 1
ATOM 1309 C CA . VAL A 1 161 ? -5.387 -16.812 -0.559 1 96.56 161 VAL A CA 1
ATOM 1310 C C . VAL A 1 161 ? -6.102 -15.477 -0.434 1 96.56 161 VAL A C 1
ATOM 1312 O O . VAL A 1 161 ? -5.809 -14.539 -1.178 1 96.56 161 VAL A O 1
ATOM 1315 N N . GLY A 1 162 ? -7.074 -15.43 0.482 1 96.88 162 GLY A N 1
ATOM 1316 C CA . GLY A 1 162 ? -7.824 -14.203 0.68 1 96.88 162 GLY A CA 1
ATOM 1317 C C . GLY A 1 162 ? -6.949 -13.016 1.021 1 96.88 162 GLY A C 1
ATOM 1318 O O . GLY A 1 162 ? -7.152 -11.914 0.504 1 96.88 162 GLY A O 1
ATOM 1319 N N . GLN A 1 163 ? -5.973 -13.258 1.876 1 97.81 163 GLN A N 1
ATOM 1320 C CA . GLN A 1 163 ? -5.043 -12.195 2.256 1 97.81 163 GLN A CA 1
ATOM 1321 C C . GLN A 1 163 ? -4.203 -11.742 1.062 1 97.81 163 GLN A C 1
ATOM 1323 O O . GLN A 1 163 ? -4.004 -10.547 0.854 1 97.81 163 GLN A O 1
ATOM 1328 N N . LEU A 1 164 ? -3.705 -12.719 0.314 1 97.94 164 LEU A N 1
ATOM 1329 C CA . LEU A 1 164 ? -2.883 -12.422 -0.855 1 97.94 164 LEU A CA 1
ATOM 1330 C C . LEU A 1 164 ? -3.648 -11.555 -1.852 1 97.94 164 LEU A C 1
ATOM 1332 O O . LEU A 1 164 ? -3.131 -10.539 -2.324 1 97.94 164 LEU A O 1
ATOM 1336 N N . ILE A 1 165 ? -4.875 -11.906 -2.148 1 97.62 165 ILE A N 1
ATOM 1337 C CA . ILE A 1 165 ? -5.707 -11.164 -3.09 1 97.62 165 ILE A CA 1
ATOM 1338 C C . ILE A 1 165 ? -5.965 -9.758 -2.555 1 97.62 165 ILE A C 1
ATOM 1340 O O . ILE A 1 165 ? -5.852 -8.781 -3.291 1 97.62 165 ILE A O 1
ATOM 1344 N N . THR A 1 166 ? -6.254 -9.656 -1.299 1 97 166 THR A N 1
ATOM 1345 C CA . THR A 1 166 ? -6.504 -8.367 -0.661 1 97 166 THR A CA 1
ATOM 1346 C C . THR A 1 166 ? -5.27 -7.48 -0.737 1 97 166 THR A C 1
ATOM 1348 O O . THR A 1 166 ? -5.375 -6.281 -1.017 1 97 166 THR A O 1
ATOM 1351 N N . ASP A 1 167 ? -4.098 -8.07 -0.494 1 97.94 167 ASP A N 1
ATOM 1352 C CA . ASP A 1 167 ? -2.844 -7.328 -0.569 1 97.94 167 ASP A CA 1
ATOM 1353 C C . ASP A 1 167 ? -2.621 -6.77 -1.973 1 97.94 167 ASP A C 1
ATOM 1355 O O . ASP A 1 167 ? -2.246 -5.605 -2.131 1 97.94 167 ASP A O 1
ATOM 1359 N N . VAL A 1 168 ? -2.844 -7.574 -2.957 1 98.19 168 VAL A N 1
ATOM 1360 C CA . VAL A 1 168 ? -2.623 -7.172 -4.344 1 98.19 168 VAL A CA 1
ATOM 1361 C C . VAL A 1 168 ? -3.578 -6.039 -4.711 1 98.19 168 VAL A C 1
ATOM 1363 O O . VAL A 1 168 ? -3.18 -5.066 -5.355 1 98.19 168 VAL A O 1
ATOM 1366 N N . ILE A 1 169 ? -4.801 -6.133 -4.305 1 96.88 169 ILE A N 1
ATOM 1367 C CA . ILE A 1 169 ? -5.797 -5.098 -4.555 1 96.88 169 ILE A CA 1
ATOM 1368 C C . ILE A 1 169 ? -5.336 -3.777 -3.936 1 96.88 169 ILE A C 1
ATOM 1370 O O . ILE A 1 169 ? -5.344 -2.738 -4.598 1 96.88 169 ILE A O 1
ATOM 1374 N N . HIS A 1 170 ? -4.945 -3.844 -2.701 1 97 170 HIS A N 1
ATOM 1375 C CA . HIS A 1 170 ? -4.488 -2.652 -1.993 1 97 170 HIS A CA 1
ATOM 1376 C C . HIS A 1 170 ? -3.311 -2.002 -2.709 1 97 170 HIS A C 1
ATOM 1378 O O . HIS A 1 170 ? -3.303 -0.788 -2.924 1 97 170 HIS A O 1
ATOM 1384 N N . ALA A 1 171 ? -2.354 -2.799 -3.076 1 97.88 171 ALA A N 1
ATOM 1385 C CA . ALA A 1 171 ? -1.155 -2.275 -3.727 1 97.88 171 ALA A CA 1
ATOM 1386 C C . ALA A 1 171 ? -1.489 -1.661 -5.082 1 97.88 171 ALA A C 1
ATOM 1388 O O . ALA A 1 171 ? -0.927 -0.631 -5.461 1 97.88 171 ALA A O 1
ATOM 1389 N N . ALA A 1 172 ? -2.352 -2.281 -5.852 1 98 172 ALA A N 1
ATOM 1390 C CA . ALA A 1 172 ? -2.732 -1.784 -7.168 1 98 172 ALA A CA 1
ATOM 1391 C C . ALA A 1 172 ? -3.412 -0.421 -7.066 1 98 172 ALA A C 1
ATOM 1393 O O . ALA A 1 172 ? -3.137 0.478 -7.867 1 98 172 ALA A O 1
ATOM 1394 N N . ARG A 1 173 ? -4.273 -0.32 -6.137 1 96.12 173 ARG A N 1
ATOM 1395 C CA . ARG A 1 173 ? -4.918 0.973 -5.922 1 96.12 173 ARG A CA 1
ATOM 1396 C C . ARG A 1 173 ? -3.893 2.033 -5.527 1 96.12 173 ARG A C 1
ATOM 1398 O O . ARG A 1 173 ? -3.916 3.148 -6.055 1 96.12 173 ARG A O 1
ATOM 1405 N N . GLY A 1 174 ? -3.035 1.718 -4.668 1 96.69 174 GLY A N 1
ATOM 1406 C CA . GLY A 1 174 ? -1.984 2.639 -4.266 1 96.69 174 GLY A CA 1
ATOM 1407 C C . GLY A 1 174 ? -1.113 3.094 -5.418 1 96.69 174 GLY A C 1
ATOM 1408 O O . GLY A 1 174 ? -0.752 4.27 -5.504 1 96.69 174 GLY A O 1
ATOM 1409 N N . ARG A 1 175 ? -0.729 2.191 -6.277 1 97.69 175 ARG A N 1
ATOM 1410 C CA . ARG A 1 175 ? 0.082 2.533 -7.441 1 97.69 175 ARG A CA 1
ATOM 1411 C C . ARG A 1 175 ? -0.635 3.545 -8.328 1 97.69 175 ARG A C 1
ATOM 1413 O O . ARG A 1 175 ? -0.033 4.523 -8.773 1 97.69 175 ARG A O 1
ATOM 1420 N N . ARG A 1 176 ? -1.874 3.271 -8.586 1 96.81 176 ARG A N 1
ATOM 1421 C CA . ARG A 1 176 ? -2.621 4.199 -9.422 1 96.81 176 ARG A CA 1
ATOM 1422 C C . ARG A 1 176 ? -2.672 5.59 -8.797 1 96.81 176 ARG A C 1
ATOM 1424 O O . ARG A 1 176 ? -2.436 6.59 -9.477 1 96.81 176 ARG A O 1
ATOM 1431 N N . ILE A 1 177 ? -2.885 5.66 -7.535 1 93.62 177 ILE A N 1
ATOM 1432 C CA . ILE A 1 177 ? -3.117 6.918 -6.832 1 93.62 177 ILE A CA 1
ATOM 1433 C C . ILE A 1 177 ? -1.793 7.652 -6.633 1 93.62 177 ILE A C 1
ATOM 1435 O O . ILE A 1 177 ? -1.668 8.828 -6.98 1 93.62 177 ILE A O 1
ATOM 1439 N N . SER A 1 178 ? -0.777 6.984 -6.141 1 94.88 178 SER A N 1
ATOM 1440 C CA . SER A 1 178 ? 0.458 7.629 -5.707 1 94.88 178 SER A CA 1
ATOM 1441 C C . SER A 1 178 ? 1.45 7.754 -6.859 1 94.88 178 SER A C 1
ATOM 1443 O O . SER A 1 178 ? 2.209 8.727 -6.93 1 94.88 178 SER A O 1
ATOM 1445 N N . LEU A 1 179 ? 1.443 6.793 -7.793 1 96.12 179 LEU A N 1
ATOM 1446 C CA . LEU A 1 179 ? 2.475 6.773 -8.828 1 96.12 179 LEU A CA 1
ATOM 1447 C C . LEU A 1 179 ? 1.902 7.199 -10.172 1 96.12 179 LEU A C 1
ATOM 1449 O O . LEU A 1 179 ? 2.648 7.406 -11.133 1 96.12 179 LEU A O 1
ATOM 1453 N N . GLY A 1 180 ? 0.606 7.258 -10.273 1 95.31 180 GLY A N 1
ATOM 1454 C CA . GLY A 1 180 ? -0.026 7.648 -11.523 1 95.31 180 GLY A CA 1
ATOM 1455 C C . GLY A 1 180 ? -0.137 6.512 -12.516 1 95.31 180 GLY A C 1
ATOM 1456 O O . GLY A 1 180 ? -0.292 6.742 -13.719 1 95.31 180 GLY A O 1
ATOM 1457 N N . HIS A 1 181 ? 0.009 5.27 -12.023 1 97.38 181 HIS A N 1
ATOM 1458 C CA . HIS A 1 181 ? -0.156 4.109 -12.898 1 97.38 181 HIS A CA 1
ATOM 1459 C C . HIS A 1 181 ? -1.631 3.814 -13.141 1 97.38 181 HIS A C 1
ATOM 1461 O O . HIS A 1 181 ? -2.207 2.932 -12.508 1 97.38 181 HIS A O 1
ATOM 1467 N N . GLU A 1 182 ? -2.209 4.398 -14.07 1 96.38 182 GLU A N 1
ATOM 1468 C CA . GLU A 1 182 ? -3.645 4.328 -14.328 1 96.38 182 GLU A CA 1
ATOM 1469 C C . GLU A 1 182 ? -4.086 2.893 -14.602 1 96.38 182 GLU A C 1
ATOM 1471 O O . GLU A 1 182 ? -5.195 2.498 -14.242 1 96.38 182 GLU A O 1
ATOM 1476 N N . ASP A 1 183 ? -3.215 2.111 -15.141 1 97.19 183 ASP A N 1
ATOM 1477 C CA . ASP A 1 183 ? -3.58 0.757 -15.547 1 97.19 183 ASP A CA 1
ATOM 1478 C C . ASP A 1 183 ? -3.25 -0.254 -14.453 1 97.19 183 ASP A C 1
ATOM 1480 O O . ASP A 1 183 ? -3.492 -1.452 -14.609 1 97.19 183 ASP A O 1
ATOM 1484 N N . ALA A 1 184 ? -2.789 0.177 -13.336 1 97.88 184 ALA A N 1
ATOM 1485 C CA . ALA A 1 184 ? -2.322 -0.722 -12.281 1 97.88 184 ALA A CA 1
ATOM 1486 C C . ALA A 1 184 ? -3.434 -1.67 -11.836 1 97.88 184 ALA A C 1
ATOM 1488 O O . ALA A 1 184 ? -3.207 -2.873 -11.688 1 97.88 184 ALA A O 1
ATOM 1489 N N . PRO A 1 185 ? -4.703 -1.177 -11.703 1 97.5 185 PRO A N 1
ATOM 1490 C CA . PRO A 1 185 ? -5.75 -2.113 -11.281 1 97.5 185 PRO A CA 1
ATOM 1491 C C . PRO A 1 185 ? -6.008 -3.209 -12.312 1 97.5 185 PRO A C 1
ATOM 1493 O O . PRO A 1 185 ? -6.168 -4.379 -11.953 1 97.5 185 PRO A O 1
ATOM 1496 N N . ARG A 1 186 ? -6 -2.857 -13.531 1 97.69 186 ARG A N 1
ATOM 1497 C CA . ARG A 1 186 ? -6.215 -3.846 -14.586 1 97.69 186 ARG A CA 1
ATOM 1498 C C . ARG A 1 186 ? -5.059 -4.836 -14.648 1 97.69 186 ARG A C 1
ATOM 1500 O O . ARG A 1 186 ? -5.27 -6.035 -14.852 1 97.69 186 ARG A O 1
ATOM 1507 N N . GLU A 1 187 ? -3.855 -4.344 -14.531 1 97.69 187 GLU A N 1
ATOM 1508 C CA . GLU A 1 187 ? -2.678 -5.207 -14.508 1 97.69 187 GLU A CA 1
ATOM 1509 C C . GLU A 1 187 ? -2.73 -6.184 -13.344 1 97.69 187 GLU A C 1
ATOM 1511 O O . GLU A 1 187 ? -2.432 -7.371 -13.508 1 97.69 187 GLU A O 1
ATOM 1516 N N . ALA A 1 188 ? -3.109 -5.691 -12.203 1 97.88 188 ALA A N 1
ATOM 1517 C CA . ALA A 1 188 ? -3.221 -6.535 -11.016 1 97.88 188 ALA A CA 1
ATOM 1518 C C . ALA A 1 188 ? -4.293 -7.605 -11.203 1 97.88 188 ALA A C 1
ATOM 1520 O O . ALA A 1 188 ? -4.109 -8.758 -10.797 1 97.88 188 ALA A O 1
ATOM 1521 N N . ARG A 1 189 ? -5.406 -7.203 -11.781 1 97.81 189 ARG A N 1
ATOM 1522 C CA . ARG A 1 189 ? -6.492 -8.148 -12.031 1 97.81 189 ARG A CA 1
ATOM 1523 C C . ARG A 1 189 ? -6.027 -9.297 -12.914 1 97.81 189 ARG A C 1
ATOM 1525 O O . ARG A 1 189 ? -6.344 -10.461 -12.648 1 97.81 189 ARG A O 1
ATOM 1532 N N . ARG A 1 190 ? -5.289 -8.984 -13.914 1 97.12 190 ARG A N 1
ATOM 1533 C CA . ARG A 1 190 ? -4.746 -10 -14.812 1 97.12 190 ARG A CA 1
ATOM 1534 C C . ARG A 1 190 ? -3.762 -10.906 -14.078 1 97.12 190 ARG A C 1
ATOM 1536 O O . ARG A 1 190 ? -3.762 -12.125 -14.281 1 97.12 190 ARG A O 1
ATOM 1543 N N . ALA A 1 191 ? -2.947 -10.344 -13.305 1 96.5 191 ALA A N 1
ATOM 1544 C CA . ALA A 1 191 ? -1.974 -11.117 -12.539 1 96.5 191 ALA A CA 1
ATOM 1545 C C . ALA A 1 191 ? -2.668 -12.07 -11.57 1 96.5 191 ALA A C 1
ATOM 1547 O O . ALA A 1 191 ? -2.266 -13.227 -11.43 1 96.5 191 ALA A O 1
ATOM 1548 N N . VAL A 1 192 ? -3.67 -11.523 -10.898 1 96.75 192 VAL A N 1
ATOM 1549 C CA . VAL A 1 192 ? -4.441 -12.344 -9.977 1 96.75 192 VAL A CA 1
ATOM 1550 C C . VAL A 1 192 ? -5.059 -13.523 -10.719 1 96.75 192 VAL A C 1
ATOM 1552 O O . VAL A 1 192 ? -5 -14.664 -10.25 1 96.75 192 VAL A O 1
ATOM 1555 N N . ASP A 1 193 ? -5.621 -13.266 -11.852 1 95.31 193 ASP A N 1
ATOM 1556 C CA . ASP A 1 193 ? -6.219 -14.328 -12.664 1 95.31 193 ASP A CA 1
ATOM 1557 C C . ASP A 1 193 ? -5.184 -15.391 -13.031 1 95.31 193 ASP A C 1
ATOM 1559 O O . ASP A 1 193 ? -5.402 -16.578 -12.805 1 95.31 193 ASP A O 1
ATOM 1563 N N . GLU A 1 194 ? -4.078 -14.984 -13.492 1 92.81 194 GLU A N 1
ATOM 1564 C CA . GLU A 1 194 ? -3.078 -15.867 -14.086 1 92.81 194 GLU A CA 1
ATOM 1565 C C . GLU A 1 194 ? -2.312 -16.625 -13.008 1 92.81 194 GLU A C 1
ATOM 1567 O O . GLU A 1 194 ? -2.045 -17.828 -13.164 1 92.81 194 GLU A O 1
ATOM 1572 N N . PHE A 1 195 ? -2.031 -16 -11.906 1 91.44 195 PHE A N 1
ATOM 1573 C CA . PHE A 1 195 ? -1.054 -16.609 -11.008 1 91.44 195 PHE A CA 1
ATOM 1574 C C . PHE A 1 195 ? -1.717 -17.062 -9.719 1 91.44 195 PHE A C 1
ATOM 1576 O O . PHE A 1 195 ? -1.145 -17.859 -8.969 1 91.44 195 PHE A O 1
ATOM 1583 N N . ILE A 1 196 ? -2.879 -16.578 -9.43 1 92.94 196 ILE A N 1
ATOM 1584 C CA . ILE A 1 196 ? -3.539 -16.969 -8.195 1 92.94 196 ILE A CA 1
ATOM 1585 C C . ILE A 1 196 ? -4.781 -17.797 -8.516 1 92.94 196 ILE A C 1
ATOM 1587 O O . ILE A 1 196 ? -4.848 -18.984 -8.18 1 92.94 196 ILE A O 1
ATOM 1591 N N . LEU A 1 197 ? -5.699 -17.266 -9.297 1 92 197 LEU A N 1
ATOM 1592 C CA . LEU A 1 197 ? -6.98 -17.938 -9.523 1 92 197 LEU A CA 1
ATOM 1593 C C . LEU A 1 197 ? -6.801 -19.188 -10.367 1 92 197 LEU A C 1
ATOM 1595 O O . LEU A 1 197 ? -7.461 -20.203 -10.125 1 92 197 LEU A O 1
ATOM 1599 N N . ASP A 1 198 ? -5.93 -19.141 -11.344 1 86.38 198 ASP A N 1
ATOM 1600 C CA . ASP A 1 198 ? -5.691 -20.312 -12.164 1 86.38 198 ASP A CA 1
ATOM 1601 C C . ASP A 1 198 ? -5.188 -21.484 -11.32 1 86.38 198 ASP A C 1
ATOM 1603 O O . ASP A 1 198 ? -5.48 -22.641 -11.617 1 86.38 198 ASP A O 1
ATOM 1607 N N . SER A 1 199 ? -4.465 -21.125 -10.281 1 83.25 199 SER A N 1
ATOM 1608 C CA . SER A 1 199 ? -3.939 -22.172 -9.398 1 83.25 199 SER A CA 1
ATOM 1609 C C . SER A 1 199 ? -5.023 -22.703 -8.477 1 83.25 199 SER A C 1
ATOM 1611 O O . SER A 1 199 ? -4.875 -23.781 -7.891 1 83.25 199 SER A O 1
ATOM 1613 N N . LEU A 1 200 ? -6.105 -21.953 -8.367 1 88.25 200 LEU A N 1
ATOM 1614 C CA . LEU A 1 200 ? -7.199 -22.328 -7.48 1 88.25 200 LEU A CA 1
ATOM 1615 C C . LEU A 1 200 ? -8.164 -23.281 -8.172 1 88.25 200 LEU A C 1
ATOM 1617 O O . LEU A 1 200 ? -8.836 -24.078 -7.512 1 88.25 200 LEU A O 1
ATOM 1621 N N . TYR A 1 201 ? -8.219 -23.125 -9.398 1 87.56 201 TYR A N 1
ATOM 1622 C CA . TYR A 1 201 ? -9.289 -23.797 -10.117 1 87.56 201 TYR A CA 1
ATOM 1623 C C . TYR A 1 201 ? -8.938 -25.266 -10.367 1 87.56 201 TYR A C 1
ATOM 1625 O O . TYR A 1 201 ? -7.781 -25.594 -10.648 1 87.56 201 TYR A O 1
ATOM 1633 N N . VAL A 1 202 ? -9.875 -26.094 -10.094 1 79.69 202 VAL A N 1
ATOM 1634 C CA . VAL A 1 202 ? -9.742 -27.516 -10.367 1 79.69 202 VAL A CA 1
ATOM 1635 C C . VAL A 1 202 ? -9.914 -27.781 -11.859 1 79.69 202 VAL A C 1
ATOM 1637 O O . VAL A 1 202 ? -10.75 -27.156 -12.516 1 79.69 202 VAL A O 1
ATOM 1640 N N . ASP A 1 203 ? -8.82 -28.438 -12.484 1 67.44 203 ASP A N 1
ATOM 1641 C CA . ASP A 1 203 ? -8.922 -28.828 -13.891 1 67.44 203 ASP A CA 1
ATOM 1642 C C . ASP A 1 203 ? -10.203 -29.625 -14.141 1 67.44 203 ASP A C 1
ATOM 1644 O O . ASP A 1 203 ? -10.586 -30.469 -13.32 1 67.44 203 ASP A O 1
ATOM 1648 N N . ASP A 1 204 ? -11.148 -29.125 -14.945 1 52.09 204 ASP A N 1
ATOM 1649 C CA . ASP A 1 204 ? -12.164 -30.047 -15.414 1 52.09 204 ASP A CA 1
ATOM 1650 C C . ASP A 1 204 ? -11.531 -31.281 -16.062 1 52.09 204 ASP A C 1
ATOM 1652 O O . ASP A 1 204 ? -10.461 -31.188 -16.672 1 52.09 204 ASP A O 1
ATOM 1656 N N . MET B 1 1 ? 50.656 17.75 15.266 1 29.11 1 MET B N 1
ATOM 1657 C CA . MET B 1 1 ? 49.281 17.688 15.719 1 29.11 1 MET B CA 1
ATOM 1658 C C . MET B 1 1 ? 48.312 17.625 14.531 1 29.11 1 MET B C 1
ATOM 1660 O O . MET B 1 1 ? 48.188 18.594 13.781 1 29.11 1 MET B O 1
ATOM 1664 N N . SER B 1 2 ? 48.094 16.547 13.75 1 35.38 2 SER B N 1
ATOM 1665 C CA . SER B 1 2 ? 47.562 16.219 12.438 1 35.38 2 SER B CA 1
ATOM 1666 C C . SER B 1 2 ? 46.125 16.75 12.273 1 35.38 2 SER B C 1
ATOM 1668 O O . SER B 1 2 ? 45.344 16.672 13.203 1 35.38 2 SER B O 1
ATOM 1670 N N . ASP B 1 3 ? 45.844 17.812 11.445 1 34.41 3 ASP B N 1
ATOM 1671 C CA . ASP B 1 3 ? 44.656 18.562 10.977 1 34.41 3 ASP B CA 1
ATOM 1672 C C . ASP B 1 3 ? 43.5 17.625 10.695 1 34.41 3 ASP B C 1
ATOM 1674 O O . ASP B 1 3 ? 43.062 17.469 9.547 1 34.41 3 ASP B O 1
ATOM 1678 N N . ALA B 1 4 ? 43.406 16.422 10.992 1 38.97 4 ALA B N 1
ATOM 1679 C CA . ALA B 1 4 ? 42.375 15.398 10.914 1 38.97 4 ALA B CA 1
ATOM 1680 C C . ALA B 1 4 ? 41.062 15.914 11.492 1 38.97 4 ALA B C 1
ATOM 1682 O O . ALA B 1 4 ? 40.062 15.203 11.492 1 38.97 4 ALA B O 1
ATOM 1683 N N . ASP B 1 5 ? 40.812 16.875 12.398 1 39.28 5 ASP B N 1
ATOM 1684 C CA . ASP B 1 5 ? 39.719 17.438 13.172 1 39.28 5 ASP B CA 1
ATOM 1685 C C . ASP B 1 5 ? 38.656 18.047 12.258 1 39.28 5 ASP B C 1
ATOM 1687 O O . ASP B 1 5 ? 37.469 18.078 12.602 1 39.28 5 ASP B O 1
ATOM 1691 N N . GLY B 1 6 ? 38.969 19.031 11.305 1 41.25 6 GLY B N 1
ATOM 1692 C CA . GLY B 1 6 ? 38.156 19.953 10.547 1 41.25 6 GLY B CA 1
ATOM 1693 C C . GLY B 1 6 ? 37.281 19.281 9.531 1 41.25 6 GLY B C 1
ATOM 1694 O O . GLY B 1 6 ? 36.469 19.938 8.852 1 41.25 6 GLY B O 1
ATOM 1695 N N . LYS B 1 7 ? 37.781 18.25 8.789 1 38.19 7 LYS B N 1
ATOM 1696 C CA . LYS B 1 7 ? 37.188 17.672 7.594 1 38.19 7 LYS B CA 1
ATOM 1697 C C . LYS B 1 7 ? 35.938 16.891 7.938 1 38.19 7 LYS B C 1
ATOM 1699 O O . LYS B 1 7 ? 35.938 15.648 7.879 1 38.19 7 LYS B O 1
ATOM 1704 N N . VAL B 1 8 ? 35.219 16.922 9.047 1 47.31 8 VAL B N 1
ATOM 1705 C CA . VAL B 1 8 ? 33.812 16.469 8.867 1 47.31 8 VAL B CA 1
ATOM 1706 C C . VAL B 1 8 ? 33.344 16.859 7.473 1 47.31 8 VAL B C 1
ATOM 1708 O O . VAL B 1 8 ? 33.156 18.031 7.176 1 47.31 8 VAL B O 1
ATOM 1711 N N . THR B 1 9 ? 33.594 16.297 6.461 1 56 9 THR B N 1
ATOM 1712 C CA . THR B 1 9 ? 33.344 16.5 5.031 1 56 9 THR B CA 1
ATOM 1713 C C . THR B 1 9 ? 31.859 16.688 4.742 1 56 9 THR B C 1
ATOM 1715 O O . THR B 1 9 ? 31.016 16.297 5.543 1 56 9 THR B O 1
ATOM 1718 N N . SER B 1 10 ? 31.562 17.656 3.705 1 59.28 10 SER B N 1
ATOM 1719 C CA . SER B 1 10 ? 30.234 17.969 3.188 1 59.28 10 SER B CA 1
ATOM 1720 C C . SER B 1 10 ? 29.344 16.734 3.162 1 59.28 10 SER B C 1
ATOM 1722 O O . SER B 1 10 ? 28.156 16.812 3.496 1 59.28 10 SER B O 1
ATOM 1724 N N . LYS B 1 11 ? 29.906 15.617 2.871 1 61.81 11 LYS B N 1
ATOM 1725 C CA . LYS B 1 11 ? 29.156 14.367 2.83 1 61.81 11 LYS B CA 1
ATOM 1726 C C . LYS B 1 11 ? 28.766 13.914 4.234 1 61.81 11 LYS B C 1
ATOM 1728 O O . LYS B 1 11 ? 27.641 13.43 4.449 1 61.81 11 LYS B O 1
ATOM 1733 N N . ASP B 1 12 ? 29.641 14.305 5.141 1 81.75 12 ASP B N 1
ATOM 1734 C CA . ASP B 1 12 ? 29.391 13.922 6.527 1 81.75 12 ASP B CA 1
ATOM 1735 C C . ASP B 1 12 ? 28.25 14.742 7.125 1 81.75 12 ASP B C 1
ATOM 1737 O O . ASP B 1 12 ? 27.359 14.195 7.777 1 81.75 12 ASP B O 1
ATOM 1741 N N . THR B 1 13 ? 28.234 16.016 6.609 1 86.38 13 THR B N 1
ATOM 1742 C CA . THR B 1 13 ? 27.203 16.891 7.152 1 86.38 13 THR B CA 1
ATOM 1743 C C . THR B 1 13 ? 25.844 16.531 6.594 1 86.38 13 THR B C 1
ATOM 1745 O O . THR B 1 13 ? 24.844 16.516 7.328 1 86.38 13 THR B O 1
ATOM 1748 N N . ARG B 1 14 ? 25.875 16.188 5.344 1 89.12 14 ARG B N 1
ATOM 1749 C CA . ARG B 1 14 ? 24.625 15.789 4.711 1 89.12 14 ARG B CA 1
ATOM 1750 C C . ARG B 1 14 ? 24.047 14.547 5.375 1 89.12 14 ARG B C 1
ATOM 1752 O O . ARG B 1 14 ? 22.844 14.484 5.637 1 89.12 14 ARG B O 1
ATOM 1759 N N . GLU B 1 15 ? 24.875 13.625 5.625 1 87.88 15 GLU B N 1
ATOM 1760 C CA . GLU B 1 15 ? 24.438 12.391 6.273 1 87.88 15 GLU B CA 1
ATOM 1761 C C . GLU B 1 15 ? 23.891 12.664 7.672 1 87.88 15 GLU B C 1
ATOM 1763 O O . GLU B 1 15 ? 22.891 12.078 8.078 1 87.88 15 GLU B O 1
ATOM 1768 N N . VAL B 1 16 ? 24.547 13.508 8.328 1 89.31 16 VAL B N 1
ATOM 1769 C CA . VAL B 1 16 ? 24.109 13.898 9.664 1 89.31 16 VAL B CA 1
ATOM 1770 C C . VAL B 1 16 ? 22.719 14.523 9.586 1 89.31 16 VAL B C 1
ATOM 1772 O O . VAL B 1 16 ? 21.828 14.203 10.383 1 89.31 16 VAL B O 1
ATOM 1775 N N . ILE B 1 17 ? 22.547 15.352 8.594 1 93 17 ILE B N 1
ATOM 1776 C CA . ILE B 1 17 ? 21.25 16.016 8.422 1 93 17 ILE B CA 1
ATOM 1777 C C . ILE B 1 17 ? 20.188 14.984 8.047 1 93 17 ILE B C 1
ATOM 1779 O O . ILE B 1 17 ? 19.062 15.039 8.547 1 93 17 ILE B O 1
ATOM 1783 N N . MET B 1 18 ? 20.547 14.055 7.254 1 90.75 18 MET B N 1
ATOM 1784 C CA . MET B 1 18 ? 19.625 13.008 6.844 1 90.75 18 MET B CA 1
ATOM 1785 C C . MET B 1 18 ? 19.188 12.164 8.039 1 90.75 18 MET B C 1
ATOM 1787 O O . MET B 1 18 ? 18.016 11.875 8.211 1 90.75 18 MET B O 1
ATOM 1791 N N . GLU B 1 19 ? 20.125 11.812 8.875 1 88.38 19 GLU B N 1
ATOM 1792 C CA . GLU B 1 19 ? 19.812 11.008 10.055 1 88.38 1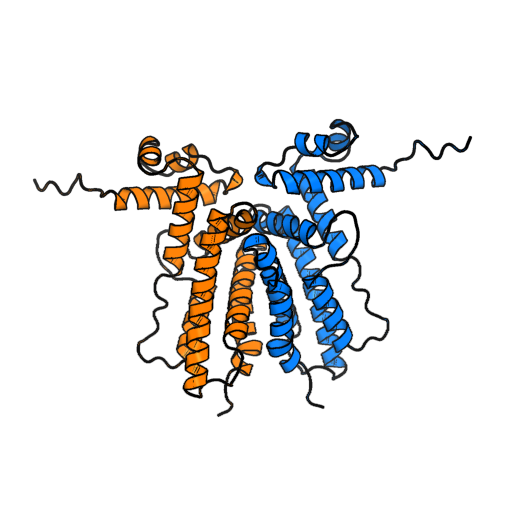9 GLU B CA 1
ATOM 1793 C C . GLU B 1 19 ? 18.953 11.797 11.039 1 88.38 19 GLU B C 1
ATOM 1795 O O . GLU B 1 19 ? 18.016 11.242 11.633 1 88.38 19 GLU B O 1
ATOM 1800 N N . ALA B 1 20 ? 19.297 13.062 11.133 1 91.69 20 ALA B N 1
ATOM 1801 C CA . ALA B 1 20 ? 18.469 13.93 11.977 1 91.69 20 ALA B CA 1
ATOM 1802 C C . ALA B 1 20 ? 17.062 14.047 11.43 1 91.69 20 ALA B C 1
ATOM 1804 O O . ALA B 1 20 ? 16.094 14.078 12.195 1 91.69 20 ALA B O 1
ATOM 1805 N N . THR B 1 21 ? 16.969 14.18 10.109 1 91.94 21 THR B N 1
ATOM 1806 C CA . THR B 1 21 ? 15.664 14.242 9.461 1 91.94 21 THR B CA 1
ATOM 1807 C C . THR B 1 21 ? 14.859 12.977 9.734 1 91.94 21 THR B C 1
ATOM 1809 O O . THR B 1 21 ? 13.664 13.047 10.039 1 91.94 21 THR B O 1
ATOM 1812 N N . PHE B 1 22 ? 15.539 11.875 9.695 1 87.94 22 PHE B N 1
ATOM 1813 C CA . PHE B 1 22 ? 14.891 10.602 9.992 1 87.94 22 PHE B CA 1
ATOM 1814 C C . PHE B 1 22 ? 14.289 10.609 11.391 1 87.94 22 PHE B C 1
ATOM 1816 O O . PHE B 1 22 ? 13.125 10.258 11.578 1 87.94 22 PHE B O 1
ATOM 1823 N N . ARG B 1 23 ? 15.055 11.016 12.305 1 88.31 23 ARG B N 1
ATOM 1824 C CA . ARG B 1 23 ? 14.617 11.047 13.688 1 88.31 23 ARG B CA 1
ATOM 1825 C C . ARG B 1 23 ? 13.445 12.008 13.875 1 88.31 23 ARG B C 1
ATOM 1827 O O . ARG B 1 23 ? 12.469 11.68 14.547 1 88.31 23 ARG B O 1
ATOM 1834 N N . ALA B 1 24 ? 13.547 13.148 13.234 1 90.5 24 ALA B N 1
ATOM 1835 C CA . ALA B 1 24 ? 12.492 14.148 13.352 1 90.5 24 ALA B CA 1
ATOM 1836 C C . ALA B 1 24 ? 11.195 13.664 12.711 1 90.5 24 ALA B C 1
ATOM 1838 O O . ALA B 1 24 ? 10.109 13.844 13.273 1 90.5 24 ALA B O 1
ATOM 1839 N N . LEU B 1 25 ? 11.32 13.039 11.57 1 86.75 25 LEU B N 1
ATOM 1840 C CA . LEU B 1 25 ? 10.156 12.508 10.867 1 86.75 25 LEU B CA 1
ATOM 1841 C C . LEU B 1 25 ? 9.5 11.391 11.664 1 86.75 25 LEU B C 1
ATOM 1843 O O . LEU B 1 25 ? 8.266 11.289 11.695 1 86.75 25 LEU B O 1
ATOM 1847 N N . SER B 1 26 ? 10.359 10.602 12.281 1 80.69 26 SER B N 1
ATOM 1848 C CA . SER B 1 26 ? 9.852 9.5 13.086 1 80.69 26 SER B CA 1
ATOM 1849 C C . SER B 1 26 ? 9.039 10.008 14.273 1 80.69 26 SER B C 1
ATOM 1851 O O . SER B 1 26 ? 8.07 9.367 14.688 1 80.69 26 SER B O 1
ATOM 1853 N N . LYS B 1 27 ? 9.375 11.164 14.75 1 81.5 27 LYS B N 1
ATOM 1854 C CA . LYS B 1 27 ? 8.734 11.734 15.93 1 81.5 27 LYS B CA 1
ATOM 1855 C C . LYS B 1 27 ? 7.5 12.547 15.539 1 81.5 27 LYS B C 1
ATOM 1857 O O . LYS B 1 27 ? 6.473 12.492 16.219 1 81.5 27 LYS B O 1
ATOM 1862 N N . HIS B 1 28 ? 7.598 13.305 14.445 1 82.25 28 HIS B N 1
ATOM 1863 C CA . HIS B 1 28 ? 6.594 14.328 14.164 1 82.25 28 HIS B CA 1
ATOM 1864 C C . HIS B 1 28 ? 5.719 13.938 12.977 1 82.25 28 HIS B C 1
ATOM 1866 O O . HIS B 1 28 ? 4.621 14.469 12.805 1 82.25 28 HIS B O 1
ATOM 1872 N N . GLY B 1 29 ? 6.27 13.016 12.195 1 77.25 29 GLY B N 1
ATOM 1873 C CA . GLY B 1 29 ? 5.594 12.727 10.938 1 77.25 29 GLY B CA 1
ATOM 1874 C C . GLY B 1 29 ? 5.898 13.742 9.852 1 77.25 29 GLY B C 1
ATOM 1875 O O . GLY B 1 29 ? 6.438 14.812 10.133 1 77.25 29 GLY B O 1
ATOM 1876 N N . TYR B 1 30 ? 5.516 13.445 8.68 1 75.56 30 TYR B N 1
ATOM 1877 C CA . TYR B 1 30 ? 5.863 14.242 7.512 1 75.56 30 TYR B CA 1
ATOM 1878 C C . TYR B 1 30 ? 5.133 15.578 7.531 1 75.56 30 TYR B C 1
ATOM 1880 O O . TYR B 1 30 ? 5.73 16.625 7.266 1 75.56 30 TYR B O 1
ATOM 1888 N N . THR B 1 31 ? 3.879 15.516 7.84 1 70.81 31 THR B N 1
ATOM 1889 C CA . THR B 1 31 ? 3.023 16.688 7.75 1 70.81 31 THR B CA 1
ATOM 1890 C C . THR B 1 31 ? 3.43 17.734 8.781 1 70.81 31 THR B C 1
ATOM 1892 O O . THR B 1 31 ? 3.523 18.922 8.469 1 70.81 31 THR B O 1
ATOM 1895 N N . ASP B 1 32 ? 3.809 17.344 9.922 1 77.62 32 ASP B N 1
ATOM 1896 C CA . ASP B 1 32 ? 4.066 18.266 11.031 1 77.62 32 ASP B CA 1
ATOM 1897 C C . ASP B 1 32 ? 5.559 18.562 11.156 1 77.62 32 ASP B C 1
ATOM 1899 O O . ASP B 1 32 ? 5.965 19.344 12.023 1 77.62 32 ASP B O 1
ATOM 1903 N N . LEU B 1 33 ? 6.273 17.984 10.242 1 86.5 33 LEU B N 1
ATOM 1904 C CA . LEU B 1 33 ? 7.719 18.156 10.336 1 86.5 33 LEU B CA 1
ATOM 1905 C C . LEU B 1 33 ? 8.117 19.594 10 1 86.5 33 LEU B C 1
ATOM 1907 O O . LEU B 1 33 ? 7.645 20.156 9.008 1 86.5 33 LEU B O 1
ATOM 1911 N N . ARG B 1 34 ? 8.914 20.234 10.875 1 89.12 34 ARG B N 1
ATOM 1912 C CA . ARG B 1 34 ? 9.477 21.562 10.625 1 89.12 34 ARG B CA 1
ATOM 1913 C C . ARG B 1 34 ? 11 21.516 10.609 1 89.12 34 ARG B C 1
ATOM 1915 O O . ARG B 1 34 ? 11.609 20.609 11.195 1 89.12 34 ARG B O 1
ATOM 1922 N N . MET B 1 35 ? 11.516 22.516 9.953 1 90.44 35 MET B N 1
ATOM 1923 C CA . MET B 1 35 ? 12.977 22.609 9.875 1 90.44 35 MET B CA 1
ATOM 1924 C C . MET B 1 35 ? 13.586 22.672 11.273 1 90.44 35 MET B C 1
ATOM 1926 O O . MET B 1 35 ? 14.656 22.094 11.508 1 90.44 35 MET B O 1
ATOM 1930 N N . ARG B 1 36 ? 12.945 23.328 12.109 1 91.62 36 ARG B N 1
ATOM 1931 C CA . ARG B 1 36 ? 13.461 23.469 13.469 1 91.62 36 ARG B CA 1
ATOM 1932 C C . ARG B 1 36 ? 13.516 22.109 14.172 1 91.62 36 ARG B C 1
ATOM 1934 O O . ARG B 1 36 ? 14.445 21.844 14.945 1 91.62 36 ARG B O 1
ATOM 1941 N N . ASP B 1 37 ? 12.57 21.281 13.945 1 93.5 37 ASP B N 1
ATOM 1942 C CA . ASP B 1 37 ? 12.539 19.953 14.539 1 93.5 37 ASP B CA 1
ATOM 1943 C C . ASP B 1 37 ? 13.766 19.141 14.133 1 93.5 37 ASP B C 1
ATOM 1945 O O . ASP B 1 37 ? 14.281 18.344 14.93 1 93.5 37 ASP B O 1
ATOM 1949 N N . ILE B 1 38 ? 14.18 19.297 12.867 1 93.62 38 ILE B N 1
ATOM 1950 C CA . ILE B 1 38 ? 15.352 18.578 12.375 1 93.62 38 ILE B CA 1
ATOM 1951 C C . ILE B 1 38 ? 16.609 19.109 13.078 1 93.62 38 ILE B C 1
ATOM 1953 O O . ILE B 1 38 ? 17.453 18.312 13.492 1 93.62 38 ILE B O 1
ATOM 1957 N N . GLY B 1 39 ? 16.656 20.422 13.203 1 92.31 39 GLY B N 1
ATOM 1958 C CA . GLY B 1 39 ? 17.766 21.016 13.922 1 92.31 39 GLY B CA 1
ATOM 1959 C C . GLY B 1 39 ? 17.906 20.516 15.344 1 92.31 39 GLY B C 1
ATOM 1960 O O . GLY B 1 39 ? 19.016 20.328 15.844 1 92.31 39 GLY B O 1
ATOM 1961 N N . GLU B 1 40 ? 16.844 20.203 16.016 1 93.75 4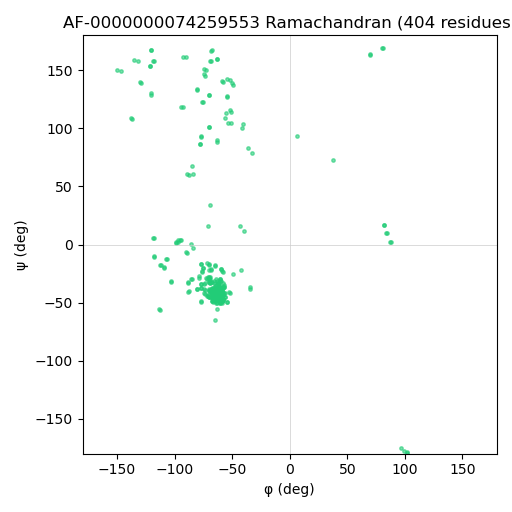0 GLU B N 1
ATOM 1962 C CA . GLU B 1 40 ? 16.828 19.734 17.391 1 93.75 40 GLU B CA 1
ATOM 1963 C C . GLU B 1 40 ? 17.359 18.312 17.5 1 93.75 40 GLU B C 1
ATOM 1965 O O . GLU B 1 40 ? 17.719 17.844 18.594 1 93.75 40 GLU B O 1
ATOM 1970 N N . GLU B 1 41 ? 17.438 17.641 16.391 1 91.75 41 GLU B N 1
ATOM 1971 C CA . GLU B 1 41 ? 17.891 16.25 16.391 1 91.75 41 GLU B CA 1
ATOM 1972 C C . GLU B 1 41 ? 19.375 16.156 16.047 1 91.75 41 GLU B C 1
ATOM 1974 O O . GLU B 1 41 ? 19.906 15.062 15.875 1 91.75 41 GLU B O 1
ATOM 1979 N N . MET B 1 42 ? 19.938 17.25 15.875 1 89.38 42 MET B N 1
ATOM 1980 C CA . MET B 1 42 ? 21.359 17.219 15.562 1 89.38 42 MET B CA 1
ATOM 1981 C C . MET B 1 42 ? 22.141 18.203 16.422 1 89.38 42 MET B C 1
ATOM 1983 O O . MET B 1 42 ? 21.562 19.156 16.969 1 89.38 42 MET B O 1
ATOM 1987 N N . ASP B 1 43 ? 23.422 18.016 16.594 1 84.56 43 ASP B N 1
ATOM 1988 C CA . ASP B 1 43 ? 24.297 18.859 17.391 1 84.56 43 ASP B CA 1
ATOM 1989 C C . ASP B 1 43 ? 24.797 20.062 16.594 1 84.56 43 ASP B C 1
ATOM 1991 O O . ASP B 1 43 ? 25.422 20.969 17.141 1 84.56 43 ASP B O 1
ATOM 1995 N N . LEU B 1 44 ? 24.469 20.141 15.422 1 80.31 44 LEU B N 1
ATOM 1996 C CA . LEU B 1 44 ? 24.844 21.266 14.562 1 80.31 44 LEU B CA 1
ATOM 1997 C C . LEU B 1 44 ? 23.797 22.359 14.617 1 80.31 44 LEU B C 1
ATOM 1999 O O . LEU B 1 44 ? 22.672 22.141 15.086 1 80.31 44 LEU B O 1
ATOM 2003 N N . THR B 1 45 ? 24.188 23.562 14.211 1 78.38 45 THR B N 1
ATOM 2004 C CA . THR B 1 45 ? 23.234 24.672 14.172 1 78.38 45 THR B CA 1
ATOM 2005 C C . THR B 1 45 ? 22.25 24.5 13.016 1 78.38 45 THR B C 1
ATOM 2007 O O . THR B 1 45 ? 22.578 23.875 12 1 78.38 45 THR B O 1
ATOM 2010 N N . ARG B 1 46 ? 21.047 25.016 13.203 1 83.94 46 ARG B N 1
ATOM 2011 C CA . ARG B 1 46 ? 19.984 24.953 12.195 1 83.94 46 ARG B CA 1
ATOM 2012 C C . ARG B 1 46 ? 20.438 25.609 10.891 1 83.94 46 ARG B C 1
ATOM 2014 O O . ARG B 1 46 ? 19.969 25.234 9.812 1 83.94 46 ARG B O 1
ATOM 2021 N N . GLN B 1 47 ? 21.375 26.484 10.969 1 86.75 47 GLN B N 1
ATOM 2022 C CA . GLN B 1 47 ? 21.844 27.219 9.805 1 86.75 47 GLN B CA 1
ATOM 2023 C C . GLN B 1 47 ? 22.531 26.281 8.805 1 86.75 47 GLN B C 1
ATOM 2025 O O . GLN B 1 47 ? 22.453 26.5 7.594 1 86.75 47 GLN B O 1
ATOM 2030 N N . VAL B 1 48 ? 23.125 25.281 9.367 1 89.69 48 VAL B N 1
ATOM 2031 C CA . VAL B 1 48 ? 23.844 24.344 8.523 1 89.69 48 VAL B CA 1
ATOM 2032 C C . VAL B 1 48 ? 22.875 23.672 7.559 1 89.69 48 VAL B C 1
ATOM 2034 O O . VAL B 1 48 ? 23.234 23.359 6.422 1 89.69 48 VAL B O 1
ATOM 2037 N N . ILE B 1 49 ? 21.609 23.438 7.977 1 92.31 49 ILE B N 1
ATOM 2038 C CA . ILE B 1 49 ? 20.594 22.828 7.121 1 92.31 49 ILE B CA 1
ATOM 2039 C C . ILE B 1 49 ? 20.328 23.719 5.91 1 92.31 49 ILE B C 1
ATOM 2041 O O . ILE B 1 49 ? 20.25 23.25 4.777 1 92.31 49 ILE B O 1
ATOM 2045 N N . HIS B 1 50 ? 20.344 25.031 6.141 1 91.31 50 HIS B N 1
ATOM 2046 C CA . HIS B 1 50 ? 20.031 25.984 5.086 1 91.31 50 HIS B CA 1
ATOM 2047 C C . HIS B 1 50 ? 21.188 26.156 4.113 1 91.31 50 HIS B C 1
ATOM 2049 O O . HIS B 1 50 ? 21 26.578 2.973 1 91.31 50 HIS B O 1
ATOM 2055 N N . TYR B 1 51 ? 22.359 25.828 4.617 1 91.44 51 TYR B N 1
ATOM 2056 C CA . TYR B 1 51 ? 23.516 25.844 3.736 1 91.44 51 TYR B CA 1
ATOM 2057 C C . TYR B 1 51 ? 23.453 24.719 2.721 1 91.44 51 TYR B C 1
ATOM 2059 O O . TYR B 1 51 ? 23.891 24.875 1.581 1 91.44 51 TYR B O 1
ATOM 2067 N N . HIS B 1 52 ? 22.797 23.688 3.113 1 91.88 52 HIS B N 1
ATOM 2068 C CA . HIS B 1 52 ? 22.828 22.484 2.283 1 91.88 52 HIS B CA 1
ATOM 2069 C C . HIS B 1 52 ? 21.531 22.328 1.503 1 91.88 52 HIS B C 1
ATOM 2071 O O . HIS B 1 52 ? 21.516 21.734 0.424 1 91.88 52 HIS B O 1
ATOM 2077 N N . PHE B 1 53 ? 20.375 22.781 2.088 1 93.56 53 PHE B N 1
ATOM 2078 C CA . PHE B 1 53 ? 19.078 22.562 1.47 1 93.56 53 PHE B CA 1
ATOM 2079 C C . PHE B 1 53 ? 18.281 23.859 1.379 1 93.56 53 PHE B C 1
ATOM 2081 O O . PHE B 1 53 ? 18.25 24.641 2.334 1 93.56 53 PHE B O 1
ATOM 2088 N N . ASP B 1 54 ? 17.641 23.969 0.208 1 90.25 54 ASP B N 1
ATOM 2089 C CA . ASP B 1 54 ? 16.844 25.156 -0.057 1 90.25 54 ASP B CA 1
ATOM 2090 C C . ASP B 1 54 ? 15.406 24.984 0.454 1 90.25 54 ASP B C 1
ATOM 2092 O O . ASP B 1 54 ? 14.469 24.906 -0.336 1 90.25 54 ASP B O 1
ATOM 2096 N N . GLY B 1 55 ? 15.25 24.766 1.726 1 88.62 55 GLY B N 1
ATOM 2097 C CA . GLY B 1 55 ? 13.922 24.672 2.309 1 88.62 55 GLY B CA 1
ATOM 2098 C C . GLY B 1 55 ? 13.484 23.25 2.574 1 88.62 55 GLY B C 1
ATOM 2099 O O . GLY B 1 55 ? 14.234 22.312 2.314 1 88.62 55 GLY B O 1
ATOM 2100 N N . LYS B 1 56 ? 12.289 23.094 3.084 1 87.12 56 LYS B N 1
ATOM 2101 C CA . LYS B 1 56 ? 11.75 21.812 3.523 1 87.12 56 LYS B CA 1
ATOM 2102 C C . LYS B 1 56 ? 11.547 20.859 2.342 1 87.12 56 LYS B C 1
ATOM 2104 O O . LYS B 1 56 ? 11.883 19.688 2.42 1 87.12 56 LYS B O 1
ATOM 2109 N N . TYR B 1 57 ? 11.102 21.438 1.258 1 84.69 57 TYR B N 1
ATOM 2110 C CA . TYR B 1 57 ? 10.828 20.609 0.09 1 84.69 57 TYR B CA 1
ATOM 2111 C C . TYR B 1 57 ? 12.109 20 -0.461 1 84.69 57 TYR B C 1
ATOM 2113 O O . TYR B 1 57 ? 12.164 18.797 -0.733 1 84.69 57 TYR B O 1
ATOM 2121 N N . ASP B 1 58 ? 13.07 20.781 -0.608 1 89.75 58 ASP B N 1
ATOM 2122 C CA . ASP B 1 58 ? 14.359 20.312 -1.097 1 89.75 58 ASP B CA 1
ATOM 2123 C C . ASP B 1 58 ? 14.953 19.266 -0.155 1 89.75 58 ASP B C 1
ATOM 2125 O O . ASP B 1 58 ? 15.469 18.25 -0.604 1 89.75 58 ASP B O 1
ATOM 2129 N N . LEU B 1 59 ? 14.867 19.531 1.09 1 92.06 59 LEU B N 1
ATOM 2130 C CA . LEU B 1 59 ? 15.367 18.609 2.098 1 92.06 59 LEU B CA 1
ATOM 2131 C C . LEU B 1 59 ? 14.625 17.281 2.027 1 92.06 59 LEU B C 1
ATOM 2133 O O . LEU B 1 59 ? 15.25 16.219 2.033 1 92.06 59 LEU B O 1
ATOM 2137 N N . MET B 1 60 ? 13.328 17.312 1.887 1 88.81 60 MET B N 1
ATOM 2138 C CA . MET B 1 60 ? 12.516 16.094 1.862 1 88.81 60 MET B CA 1
ATOM 2139 C C . MET B 1 60 ? 12.797 15.289 0.601 1 88.81 60 MET B C 1
ATOM 2141 O O . MET B 1 60 ? 12.828 14.055 0.643 1 88.81 60 MET B O 1
ATOM 2145 N N . SER B 1 61 ? 12.945 15.977 -0.485 1 88.44 61 SER B N 1
ATOM 2146 C CA . SER B 1 61 ? 13.305 15.297 -1.725 1 88.44 61 SER B CA 1
ATOM 2147 C C . SER B 1 61 ? 14.625 14.555 -1.59 1 88.44 61 SER B C 1
ATOM 2149 O O . SER B 1 61 ? 14.742 13.391 -1.981 1 88.44 61 SER B O 1
ATOM 2151 N N . SER B 1 62 ? 15.547 15.258 -1.035 1 89.5 62 SER B N 1
ATOM 2152 C CA . SER B 1 62 ? 16.844 14.648 -0.809 1 89.5 62 SER B CA 1
ATOM 2153 C C . SER B 1 62 ? 16.75 13.492 0.187 1 89.5 62 SER B C 1
ATOM 2155 O O . SER B 1 62 ? 17.438 12.477 0.036 1 89.5 62 SER B O 1
ATOM 2157 N N . PHE B 1 63 ? 16.016 13.758 1.12 1 91.56 63 PHE B N 1
ATOM 2158 C CA . PHE B 1 63 ? 15.805 12.727 2.129 1 91.56 63 PHE B CA 1
ATOM 2159 C C . PHE B 1 63 ? 15.188 11.477 1.509 1 91.56 63 PHE B C 1
ATOM 2161 O O . PHE B 1 63 ? 15.602 10.359 1.808 1 91.56 63 PHE B O 1
ATOM 2168 N N . LEU B 1 64 ? 14.172 11.609 0.661 1 88.5 64 LEU B N 1
ATOM 2169 C CA . LEU B 1 64 ? 13.562 10.484 -0.04 1 88.5 64 LEU B CA 1
ATOM 2170 C C . LEU B 1 64 ? 14.602 9.703 -0.836 1 88.5 64 LEU B C 1
ATOM 2172 O O . LEU B 1 64 ? 14.641 8.477 -0.774 1 88.5 64 LEU B O 1
ATOM 2176 N N . GLU B 1 65 ? 15.422 10.406 -1.529 1 87.62 65 GLU B N 1
ATOM 2177 C CA . GLU B 1 65 ? 16.484 9.773 -2.297 1 87.62 65 GLU B CA 1
ATOM 2178 C C . GLU B 1 65 ? 17.438 8.992 -1.385 1 87.62 65 GLU B C 1
ATOM 2180 O O . GLU B 1 65 ? 17.875 7.898 -1.729 1 87.62 65 GLU B O 1
ATOM 2185 N N . TYR B 1 66 ? 17.703 9.656 -0.273 1 85.62 66 TYR B N 1
ATOM 2186 C CA . TYR B 1 66 ? 18.578 9.023 0.718 1 85.62 66 TYR B CA 1
ATOM 2187 C C . TYR B 1 66 ? 17.984 7.711 1.21 1 85.62 66 TYR B C 1
ATOM 2189 O O . TYR B 1 66 ? 18.688 6.699 1.292 1 85.62 66 TYR B O 1
ATOM 2197 N N . ILE B 1 67 ? 16.75 7.66 1.467 1 83.81 67 ILE B N 1
ATOM 2198 C CA . ILE B 1 67 ? 16.062 6.473 1.957 1 83.81 67 ILE B CA 1
ATOM 2199 C C . ILE B 1 67 ? 16.062 5.395 0.877 1 83.81 67 ILE B C 1
ATOM 2201 O O . ILE B 1 67 ? 16.375 4.234 1.151 1 83.81 67 ILE B O 1
ATOM 2205 N N . ILE B 1 68 ? 15.719 5.758 -0.327 1 83.38 68 ILE B N 1
ATOM 2206 C CA . ILE B 1 68 ? 15.617 4.836 -1.454 1 83.38 68 ILE B CA 1
ATOM 2207 C C . ILE B 1 68 ? 16.984 4.23 -1.754 1 83.38 68 ILE B C 1
ATOM 2209 O O . ILE B 1 68 ? 17.094 3.027 -2.01 1 83.38 68 ILE B O 1
ATOM 2213 N N . ASP B 1 69 ? 17.969 5.02 -1.693 1 77.44 69 ASP B N 1
ATOM 2214 C CA . ASP B 1 69 ? 19.312 4.562 -1.982 1 77.44 69 ASP B CA 1
ATOM 2215 C C . ASP B 1 69 ? 19.781 3.52 -0.966 1 77.44 69 ASP B C 1
ATOM 2217 O O . ASP B 1 69 ? 20.5 2.586 -1.312 1 77.44 69 ASP B O 1
ATOM 2221 N N . GLN B 1 70 ? 19.375 3.688 0.206 1 73.44 70 GLN B N 1
ATOM 2222 C CA . GLN B 1 70 ? 19.766 2.736 1.246 1 73.44 70 GLN B CA 1
ATOM 2223 C C . GLN B 1 70 ? 19.031 1.405 1.063 1 73.44 70 GLN B C 1
ATOM 2225 O O . GLN B 1 70 ? 19.547 0.356 1.459 1 73.44 70 GLN B O 1
ATOM 2230 N N . TYR B 1 71 ? 17.875 1.438 0.513 1 68.75 71 TYR B N 1
ATOM 2231 C CA . TYR B 1 71 ? 17.078 0.242 0.251 1 68.75 71 TYR B CA 1
ATOM 2232 C C . TYR B 1 71 ? 17.672 -0.571 -0.89 1 68.75 71 TYR B C 1
ATOM 2234 O O . TYR B 1 71 ? 17.641 -1.804 -0.864 1 68.75 71 TYR B O 1
ATOM 2242 N N . GLU B 1 72 ? 18.062 0.111 -1.941 1 62.59 72 GLU B N 1
ATOM 2243 C CA . GLU B 1 72 ? 18.625 -0.548 -3.119 1 62.59 72 GLU B CA 1
ATOM 2244 C C . GLU B 1 72 ? 20 -1.154 -2.816 1 62.59 72 GLU B C 1
ATOM 2246 O O . GLU B 1 72 ? 20.5 -1.972 -3.588 1 62.59 72 GLU B O 1
ATOM 2251 N N . GLY B 1 73 ? 20.547 -0.619 -1.785 1 54.31 73 GLY B N 1
ATOM 2252 C CA . GLY B 1 73 ? 21.859 -1.192 -1.471 1 54.31 73 GLY B CA 1
ATOM 2253 C C . GLY B 1 73 ? 21.812 -2.699 -1.296 1 54.31 73 GLY B C 1
ATOM 2254 O O . GLY B 1 73 ? 21.047 -3.213 -0.473 1 54.31 73 GLY B O 1
ATOM 2255 N N . GLY B 1 74 ? 22.469 -3.559 -2.223 1 56.12 74 GLY B N 1
ATOM 2256 C CA . GLY B 1 74 ? 23.109 -4.758 -2.738 1 56.12 74 GLY B CA 1
ATOM 2257 C C . GLY B 1 74 ? 22.453 -6.039 -2.244 1 56.12 74 GLY B C 1
ATOM 2258 O O . GLY B 1 74 ? 22.594 -6.391 -1.069 1 56.12 74 GLY B O 1
ATOM 2259 N N . VAL B 1 75 ? 21.203 -6.297 -2.834 1 61.06 75 VAL B N 1
ATOM 2260 C CA . VAL B 1 75 ? 20.969 -7.719 -2.596 1 61.06 75 VAL B CA 1
ATOM 2261 C C . VAL B 1 75 ? 22.266 -8.5 -2.832 1 61.06 75 VAL B C 1
ATOM 2263 O O . VAL B 1 75 ? 22.859 -8.414 -3.904 1 61.06 75 VAL B O 1
ATOM 2266 N N . GLU B 1 76 ? 22.891 -8.812 -1.731 1 64.94 76 GLU B N 1
ATOM 2267 C CA . GLU B 1 76 ? 24.047 -9.68 -1.925 1 64.94 76 GLU B CA 1
ATOM 2268 C C . GLU B 1 76 ? 23.641 -11.031 -2.488 1 64.94 76 GLU B C 1
ATOM 2270 O O . GLU B 1 76 ? 23.016 -11.836 -1.795 1 64.94 76 GLU B O 1
ATOM 2275 N N . VAL B 1 77 ? 23.594 -11.062 -3.795 1 72 77 VAL B N 1
ATOM 2276 C CA . VAL B 1 77 ? 23.375 -12.367 -4.406 1 72 77 VAL B CA 1
ATOM 2277 C C . VAL B 1 77 ? 24.719 -13.016 -4.73 1 72 77 VAL B C 1
ATOM 2279 O O . VAL B 1 77 ? 25.594 -12.391 -5.344 1 72 77 VAL B O 1
ATOM 2282 N N . PRO B 1 78 ? 24.859 -14.188 -4.031 1 70.31 78 PRO B N 1
ATOM 2283 C CA . PRO B 1 78 ? 26.109 -14.867 -4.355 1 70.31 78 PRO B CA 1
ATOM 2284 C C . PRO B 1 78 ? 26.344 -15.008 -5.859 1 70.31 78 PRO B C 1
ATOM 2286 O O . PRO B 1 78 ? 25.391 -15.203 -6.613 1 70.31 78 PRO B O 1
ATOM 2289 N N . ALA B 1 79 ? 27.531 -14.766 -6.191 1 70.75 79 ALA B N 1
ATOM 2290 C CA . ALA B 1 79 ? 27.922 -15.008 -7.574 1 70.75 79 ALA B CA 1
ATOM 2291 C C . ALA B 1 79 ? 27.594 -16.438 -8 1 70.75 79 ALA B C 1
ATOM 2293 O O . ALA B 1 79 ? 27.875 -17.391 -7.266 1 70.75 79 ALA B O 1
ATOM 2294 N N . GLY B 1 80 ? 26.875 -16.578 -9.133 1 79.5 80 GLY B N 1
ATOM 2295 C CA . GLY B 1 80 ? 26.578 -17.891 -9.672 1 79.5 80 GLY B CA 1
ATOM 2296 C C . GLY B 1 80 ? 25.312 -18.516 -9.094 1 79.5 80 GLY B C 1
ATOM 2297 O O . GLY B 1 80 ? 25.016 -19.688 -9.336 1 79.5 80 GLY B O 1
ATOM 2298 N N . ALA B 1 81 ? 24.703 -17.828 -8.305 1 86.19 81 ALA B N 1
ATOM 2299 C CA . ALA B 1 81 ? 23.484 -18.375 -7.738 1 86.19 81 ALA B CA 1
ATOM 2300 C C . ALA B 1 81 ? 22.469 -18.719 -8.836 1 86.19 81 ALA B C 1
ATOM 2302 O O . ALA B 1 81 ? 22.359 -18 -9.836 1 86.19 81 ALA B O 1
ATOM 2303 N N . ASP B 1 82 ? 21.828 -19.859 -8.555 1 92.19 82 ASP B N 1
ATOM 2304 C CA . ASP B 1 82 ? 20.766 -20.188 -9.508 1 92.19 82 ASP B CA 1
ATOM 2305 C C . ASP B 1 82 ? 19.594 -19.219 -9.375 1 92.19 82 ASP B C 1
ATOM 2307 O O . ASP B 1 82 ? 19.422 -18.578 -8.336 1 92.19 82 ASP B O 1
ATOM 2311 N N . PRO B 1 83 ? 18.812 -19.094 -10.367 1 93.25 83 PRO B N 1
ATOM 2312 C CA . PRO B 1 83 ? 17.75 -18.094 -10.422 1 93.25 83 PRO B CA 1
ATOM 2313 C C . PRO B 1 83 ? 16.766 -18.219 -9.25 1 93.25 83 PRO B C 1
ATOM 2315 O O . PRO B 1 83 ? 16.297 -17.188 -8.75 1 93.25 83 PRO B O 1
ATOM 2318 N N . ARG B 1 84 ? 16.484 -19.406 -8.836 1 94.12 84 ARG B N 1
ATOM 2319 C CA . ARG B 1 84 ? 15.562 -19.594 -7.715 1 94.12 84 ARG B CA 1
ATOM 2320 C C . ARG B 1 84 ? 16.125 -18.984 -6.438 1 94.12 84 ARG B C 1
ATOM 2322 O O . ARG B 1 84 ? 15.422 -18.266 -5.723 1 94.12 84 ARG B O 1
ATOM 2329 N N . THR B 1 85 ? 17.406 -19.266 -6.203 1 93.56 85 THR B N 1
ATOM 2330 C CA . THR B 1 85 ? 18.078 -18.734 -5.031 1 93.56 85 THR B CA 1
ATOM 2331 C C . THR B 1 85 ? 18.156 -17.203 -5.09 1 93.56 85 THR B C 1
ATOM 2333 O O . THR B 1 85 ? 17.938 -16.531 -4.082 1 93.56 85 THR B O 1
ATOM 2336 N N . GLU B 1 86 ? 18.484 -16.703 -6.227 1 93.44 86 GLU B N 1
ATOM 2337 C CA . GLU B 1 86 ? 18.562 -15.25 -6.391 1 93.44 86 GLU B CA 1
ATOM 2338 C C . GLU B 1 86 ? 17.203 -14.594 -6.172 1 93.44 86 GLU B C 1
ATOM 2340 O O . GLU B 1 86 ? 17.109 -13.555 -5.512 1 93.44 86 GLU B O 1
ATOM 2345 N N . LEU B 1 87 ? 16.172 -15.172 -6.766 1 94.38 87 LEU B N 1
ATOM 2346 C CA . LEU B 1 87 ? 14.82 -14.648 -6.598 1 94.38 87 LEU B CA 1
ATOM 2347 C C . LEU B 1 87 ? 14.422 -14.625 -5.125 1 94.38 87 LEU B C 1
ATOM 2349 O O . LEU B 1 87 ? 13.898 -13.625 -4.633 1 94.38 87 LEU B O 1
ATOM 2353 N N . ASP B 1 88 ? 14.773 -15.695 -4.414 1 94.06 88 ASP B N 1
ATOM 2354 C CA . ASP B 1 88 ? 14.492 -15.789 -2.982 1 94.06 88 ASP B CA 1
ATOM 2355 C C . ASP B 1 88 ? 15.203 -14.672 -2.217 1 94.06 88 ASP B C 1
ATOM 2357 O O . ASP B 1 88 ? 14.602 -14.016 -1.365 1 94.06 88 ASP B O 1
ATOM 2361 N N . ALA B 1 89 ? 16.406 -14.492 -2.547 1 91.25 89 ALA B N 1
ATOM 2362 C CA . ALA B 1 89 ? 17.219 -13.492 -1.854 1 91.25 89 ALA B CA 1
ATOM 2363 C C . ALA B 1 89 ? 16.656 -12.086 -2.068 1 91.25 89 ALA B C 1
ATOM 2365 O O . ALA B 1 89 ? 16.609 -11.281 -1.138 1 91.25 89 ALA B O 1
ATOM 2366 N N . ARG B 1 90 ? 16.219 -11.789 -3.225 1 91.25 90 ARG B N 1
ATOM 2367 C CA . ARG B 1 90 ? 15.695 -10.461 -3.539 1 91.25 90 ARG B CA 1
ATOM 2368 C C . ARG B 1 90 ? 14.367 -10.227 -2.83 1 91.25 90 ARG B C 1
ATOM 2370 O O . ARG B 1 90 ? 14.141 -9.148 -2.266 1 91.25 90 ARG B O 1
ATOM 2377 N N . ILE B 1 91 ? 13.508 -11.219 -2.891 1 94.31 91 ILE B N 1
ATOM 2378 C CA . ILE B 1 91 ? 12.211 -11.102 -2.223 1 94.31 91 ILE B CA 1
ATOM 2379 C C . ILE B 1 91 ? 12.422 -10.906 -0.723 1 94.31 91 ILE B C 1
ATOM 2381 O O . ILE B 1 91 ? 11.82 -10.016 -0.118 1 94.31 91 ILE B O 1
ATOM 2385 N N . ASP B 1 92 ? 13.328 -11.688 -0.128 1 92.62 92 ASP B N 1
ATOM 2386 C CA . ASP B 1 92 ? 13.602 -11.602 1.304 1 92.62 92 ASP B CA 1
ATOM 2387 C C . ASP B 1 92 ? 14.18 -10.242 1.676 1 92.62 92 ASP B C 1
ATOM 2389 O O . ASP B 1 92 ? 13.789 -9.648 2.686 1 92.62 92 ASP B O 1
ATOM 2393 N N . GLN B 1 93 ? 15.008 -9.789 0.898 1 89.38 93 GLN B N 1
ATOM 2394 C CA . GLN B 1 93 ? 15.617 -8.492 1.167 1 89.38 93 GLN B CA 1
ATOM 2395 C C . GLN B 1 93 ? 14.578 -7.375 1.134 1 89.38 93 GLN B C 1
ATOM 2397 O O . GLN B 1 93 ? 14.594 -6.473 1.971 1 89.38 93 GLN B O 1
ATOM 2402 N N . CYS B 1 94 ? 13.719 -7.418 0.193 1 90.38 94 CYS B N 1
ATOM 2403 C CA . CYS B 1 94 ? 12.695 -6.387 0.058 1 90.38 94 CYS B CA 1
ATOM 2404 C C . CYS B 1 94 ? 11.68 -6.477 1.193 1 90.38 94 CYS B C 1
ATOM 2406 O O . CYS B 1 94 ? 11.18 -5.453 1.665 1 90.38 94 CYS B O 1
ATOM 2408 N N . LEU B 1 95 ? 11.391 -7.676 1.681 1 92.81 95 LEU B N 1
ATOM 2409 C CA . LEU B 1 95 ? 10.383 -7.879 2.715 1 92.81 95 LEU B CA 1
ATOM 2410 C C . LEU B 1 95 ? 10.938 -7.555 4.094 1 92.81 95 LEU B C 1
ATOM 2412 O O . LEU B 1 95 ? 10.242 -6.984 4.934 1 92.81 95 LEU B O 1
ATOM 2416 N N . PHE B 1 96 ? 12.18 -7.918 4.305 1 90.62 96 PHE B N 1
ATOM 2417 C CA . PHE B 1 96 ? 12.672 -7.941 5.676 1 90.62 96 PHE B CA 1
ATOM 2418 C C . PHE B 1 96 ? 13.82 -6.953 5.852 1 90.62 96 PHE B C 1
ATOM 2420 O O . PHE B 1 96 ? 14.164 -6.586 6.977 1 90.62 96 PHE B O 1
ATOM 2427 N N . GLY B 1 97 ? 14.281 -6.441 4.738 1 83.75 97 GLY B N 1
ATOM 2428 C CA . GLY B 1 97 ? 15.297 -5.406 4.758 1 83.75 97 GLY B CA 1
ATOM 2429 C C . GLY B 1 97 ? 16.656 -5.906 5.223 1 83.75 97 GLY B C 1
ATOM 2430 O O . GLY B 1 97 ? 16.781 -7.059 5.637 1 83.75 97 GLY B O 1
ATOM 2431 N N . PRO B 1 98 ? 17.625 -5.062 4.922 1 73.75 98 PRO B N 1
ATOM 2432 C CA . PRO B 1 98 ? 18.953 -5.352 5.477 1 73.75 98 PRO B CA 1
ATOM 2433 C C . PRO B 1 98 ? 19.047 -5.035 6.969 1 73.75 98 PRO B C 1
ATOM 2435 O O . PRO B 1 98 ? 18.219 -4.293 7.5 1 73.75 98 PRO B O 1
ATOM 2438 N N . GLU B 1 99 ? 19.844 -5.836 7.676 1 64.69 99 GLU B N 1
ATOM 2439 C CA . GLU B 1 99 ? 20.094 -5.578 9.094 1 64.69 99 GLU B CA 1
ATOM 2440 C C . GLU B 1 99 ? 21.203 -4.559 9.281 1 64.69 99 GLU B C 1
ATOM 2442 O O . GLU B 1 99 ? 22.375 -4.926 9.391 1 64.69 99 GLU B O 1
ATOM 2447 N N . PHE B 1 100 ? 21.094 -3.271 8.781 1 60.28 100 PHE B N 1
ATOM 2448 C CA . PHE B 1 100 ? 22.219 -2.404 9.086 1 60.28 100 PHE B CA 1
ATOM 2449 C C . PHE B 1 100 ? 21.766 -0.964 9.281 1 60.28 100 PHE B C 1
ATOM 2451 O O . PHE B 1 100 ? 20.656 -0.595 8.859 1 60.28 100 PHE B O 1
ATOM 2458 N N . GLY B 1 101 ? 22.547 -0.299 10.148 1 60.28 101 GLY B N 1
ATOM 2459 C CA . GLY B 1 101 ? 22.562 1.137 10.383 1 60.28 101 GLY B CA 1
ATOM 2460 C C . GLY B 1 101 ? 21.766 1.551 11.609 1 60.28 101 GLY B C 1
ATOM 2461 O O . GLY B 1 101 ? 21.406 0.709 12.43 1 60.28 101 GLY B O 1
ATOM 2462 N N . GLU B 1 102 ? 21.719 2.748 11.805 1 67.19 102 GLU B N 1
ATOM 2463 C CA . GLU B 1 102 ? 21.094 3.375 12.961 1 67.19 102 GLU B CA 1
ATOM 2464 C C . GLU B 1 102 ? 19.578 3.199 12.93 1 67.19 102 GLU B C 1
ATOM 2466 O O . GLU B 1 102 ? 18.922 3.107 13.977 1 67.19 102 GLU B O 1
ATOM 2471 N N . PHE B 1 103 ? 19.125 2.955 11.727 1 77.12 103 PHE B N 1
ATOM 2472 C CA . PHE B 1 103 ? 17.688 2.811 11.547 1 77.12 103 PHE B CA 1
ATOM 2473 C C . PHE B 1 103 ? 17.344 1.436 10.984 1 77.12 103 PHE B C 1
ATOM 2475 O O . PHE B 1 103 ? 17.984 0.978 10.031 1 77.12 103 PHE B O 1
ATOM 2482 N N . THR B 1 104 ? 16.438 0.868 11.703 1 83.12 104 THR B N 1
ATOM 2483 C CA . THR B 1 104 ? 16.031 -0.467 11.281 1 83.12 104 THR B CA 1
ATOM 2484 C C . THR B 1 104 ? 15.297 -0.414 9.945 1 83.12 104 THR B C 1
ATOM 2486 O O . THR B 1 104 ? 14.953 0.667 9.461 1 83.12 104 THR B O 1
ATOM 2489 N N . HIS B 1 105 ? 15.102 -1.522 9.336 1 87.19 105 HIS B N 1
ATOM 2490 C CA . HIS B 1 105 ? 14.32 -1.669 8.117 1 87.19 105 HIS B CA 1
ATOM 2491 C C . HIS B 1 105 ? 12.93 -1.058 8.281 1 87.19 105 HIS B C 1
ATOM 2493 O O . HIS B 1 105 ? 12.469 -0.305 7.414 1 87.19 105 HIS B O 1
ATOM 2499 N N . TRP B 1 106 ? 12.367 -1.256 9.375 1 88.25 106 TRP B N 1
ATOM 2500 C CA . TRP B 1 106 ? 10.984 -0.843 9.594 1 88.25 106 TRP B CA 1
ATOM 2501 C C . TRP B 1 106 ? 10.898 0.66 9.836 1 88.25 106 TRP B C 1
ATOM 2503 O O . TRP B 1 106 ? 9.914 1.301 9.453 1 88.25 106 TRP B O 1
ATOM 2513 N N . ASP B 1 107 ? 11.906 1.23 10.477 1 85.75 107 ASP B N 1
ATOM 2514 C CA . ASP B 1 107 ? 11.961 2.684 10.602 1 85.75 107 ASP B CA 1
ATOM 2515 C C . ASP B 1 107 ? 11.984 3.35 9.227 1 85.75 107 ASP B C 1
ATOM 2517 O O . ASP B 1 107 ? 11.273 4.332 9 1 85.75 107 ASP B O 1
ATOM 2521 N N . ARG B 1 108 ? 12.742 2.807 8.422 1 85.62 108 ARG B N 1
ATOM 2522 C CA . ARG B 1 108 ? 12.875 3.346 7.074 1 85.62 108 ARG B CA 1
ATOM 2523 C C . ARG B 1 108 ? 11.594 3.158 6.281 1 85.62 108 ARG B C 1
ATOM 2525 O O . ARG B 1 108 ? 11.141 4.078 5.594 1 85.62 108 ARG B O 1
ATOM 2532 N N . MET B 1 109 ? 10.977 2.006 6.422 1 89.31 109 MET B N 1
ATOM 2533 C CA . MET B 1 109 ? 9.766 1.71 5.656 1 89.31 109 MET B CA 1
ATOM 2534 C C . MET B 1 109 ? 8.594 2.557 6.141 1 89.31 109 MET B C 1
ATOM 2536 O O . MET B 1 109 ? 7.727 2.93 5.352 1 89.31 109 MET B O 1
ATOM 2540 N N . LYS B 1 110 ? 8.641 2.895 7.383 1 88.88 110 LYS B N 1
ATOM 2541 C CA . LYS B 1 110 ? 7.609 3.799 7.883 1 88.88 110 LYS B CA 1
ATOM 2542 C C . LYS B 1 110 ? 7.645 5.137 7.148 1 88.88 110 LYS B C 1
ATOM 2544 O O . LYS B 1 110 ? 6.613 5.621 6.684 1 88.88 110 LYS B O 1
ATOM 2549 N N . VAL B 1 111 ? 8.812 5.695 7.09 1 86.06 111 VAL B N 1
ATOM 2550 C CA . VAL B 1 111 ? 8.984 6.973 6.414 1 86.06 111 VAL B CA 1
ATOM 2551 C C . VAL B 1 111 ? 8.703 6.812 4.922 1 86.06 111 VAL B C 1
ATOM 2553 O O . VAL B 1 111 ? 8.039 7.652 4.312 1 86.06 111 VAL B O 1
ATOM 2556 N N . TYR B 1 112 ? 9.188 5.742 4.344 1 89.06 112 TYR B N 1
ATOM 2557 C CA . TYR B 1 112 ? 8.977 5.441 2.932 1 89.06 112 TYR B CA 1
ATOM 2558 C C . TYR B 1 112 ? 7.488 5.438 2.59 1 89.06 112 TYR B C 1
ATOM 2560 O O . TYR B 1 112 ? 7.066 6.086 1.63 1 89.06 112 TYR B O 1
ATOM 2568 N N . HIS B 1 113 ? 6.672 4.75 3.355 1 91.31 113 HIS B N 1
ATOM 2569 C CA . HIS B 1 113 ? 5.25 4.598 3.07 1 91.31 113 HIS B CA 1
ATOM 2570 C C . HIS B 1 113 ? 4.504 5.914 3.283 1 91.31 113 HIS B C 1
ATOM 2572 O O . HIS B 1 113 ? 3.531 6.199 2.58 1 91.31 113 HIS B O 1
ATOM 2578 N N . GLU B 1 114 ? 4.996 6.707 4.242 1 87.62 114 GLU B N 1
ATOM 2579 C CA . GLU B 1 114 ? 4.41 8.031 4.426 1 87.62 114 GLU B CA 1
ATOM 2580 C C . GLU B 1 114 ? 4.648 8.914 3.203 1 87.62 114 GLU B C 1
ATOM 2582 O O . GLU B 1 114 ? 3.721 9.547 2.699 1 87.62 114 GLU B O 1
ATOM 2587 N N . LEU B 1 115 ? 5.902 8.945 2.746 1 87.94 115 LEU B N 1
ATOM 2588 C CA . LEU B 1 115 ? 6.25 9.773 1.597 1 87.94 115 LEU B CA 1
ATOM 2589 C C . LEU B 1 115 ? 5.598 9.234 0.325 1 87.94 115 LEU B C 1
ATOM 2591 O O . LEU B 1 115 ? 5.234 10.008 -0.563 1 87.94 115 LEU B O 1
ATOM 2595 N N . TYR B 1 116 ? 5.434 7.906 0.248 1 91.69 116 TYR B N 1
ATOM 2596 C CA . TYR B 1 116 ? 4.77 7.277 -0.888 1 91.69 116 TYR B CA 1
ATOM 2597 C C . TYR B 1 116 ? 3.344 7.797 -1.044 1 91.69 116 TYR B C 1
ATOM 2599 O O . TYR B 1 116 ? 2.916 8.125 -2.152 1 91.69 116 TYR B O 1
ATOM 2607 N N . THR B 1 117 ? 2.639 7.844 0.021 1 89.06 117 THR B N 1
ATOM 2608 C CA . THR B 1 117 ? 1.271 8.352 -0.003 1 89.06 117 THR B CA 1
ATOM 2609 C C . THR B 1 117 ? 1.242 9.812 -0.429 1 89.06 117 THR B C 1
ATOM 2611 O O . THR B 1 117 ? 0.332 10.242 -1.143 1 89.06 117 THR B O 1
ATOM 2614 N N . GLN B 1 118 ? 2.244 10.578 -0.081 1 84.06 118 GLN B N 1
ATOM 2615 C CA . GLN B 1 118 ? 2.303 12 -0.41 1 84.06 118 GLN B CA 1
ATOM 2616 C C . GLN B 1 118 ? 2.643 12.211 -1.883 1 84.06 118 GLN B C 1
ATOM 2618 O O . GLN B 1 118 ? 2.43 13.297 -2.424 1 84.06 118 GLN B O 1
ATOM 2623 N N . ALA B 1 119 ? 3.203 11.219 -2.475 1 88.44 119 ALA B N 1
ATOM 2624 C CA . ALA B 1 119 ? 3.598 11.312 -3.877 1 88.44 119 ALA B CA 1
ATOM 2625 C C . ALA B 1 119 ? 2.393 11.594 -4.77 1 88.44 119 ALA B C 1
ATOM 2627 O O . ALA B 1 119 ? 2.537 12.148 -5.863 1 88.44 119 ALA B O 1
ATOM 2628 N N . GLN B 1 120 ? 1.221 11.289 -4.277 1 86.12 120 GLN B N 1
ATOM 2629 C CA . GLN B 1 120 ? 0.011 11.539 -5.051 1 86.12 120 GLN B CA 1
ATOM 2630 C C . GLN B 1 120 ? -0.199 13.039 -5.27 1 86.12 120 GLN B C 1
ATOM 2632 O O . GLN B 1 120 ? -0.908 13.445 -6.195 1 86.12 120 GLN B O 1
ATOM 2637 N N . ASN B 1 121 ? 0.462 13.883 -4.48 1 81.56 121 ASN B N 1
ATOM 2638 C CA . ASN B 1 121 ? 0.258 15.328 -4.555 1 81.56 121 ASN B CA 1
ATOM 2639 C C . ASN B 1 121 ? 1.543 16.062 -4.934 1 81.56 121 ASN B C 1
ATOM 2641 O O . ASN B 1 121 ? 1.588 17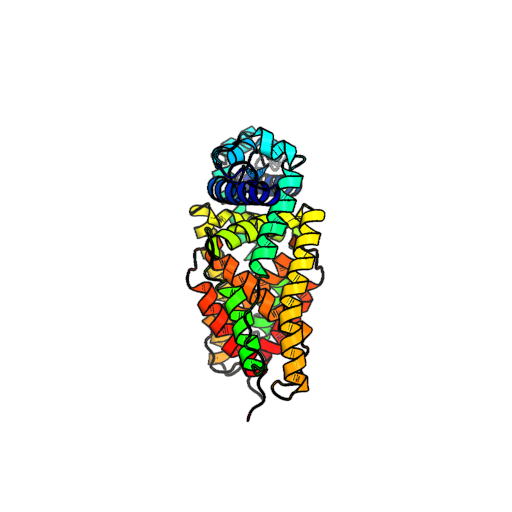.297 -4.926 1 81.56 121 ASN B O 1
ATOM 2645 N N . ASP B 1 122 ? 2.582 15.305 -5.242 1 84.62 122 ASP B N 1
ATOM 2646 C CA . ASP B 1 122 ? 3.895 15.875 -5.523 1 84.62 122 ASP B CA 1
ATOM 2647 C C . ASP B 1 122 ? 4.547 15.188 -6.719 1 84.62 122 ASP B C 1
ATOM 2649 O O . ASP B 1 122 ? 5.07 14.078 -6.598 1 84.62 122 ASP B O 1
ATOM 2653 N N . GLY B 1 123 ? 4.621 15.914 -7.82 1 85.81 123 GLY B N 1
ATOM 2654 C CA . GLY B 1 123 ? 5.137 15.328 -9.047 1 85.81 123 GLY B CA 1
ATOM 2655 C C . GLY B 1 123 ? 6.578 14.875 -8.938 1 85.81 123 GLY B C 1
ATOM 2656 O O . GLY B 1 123 ? 6.957 13.844 -9.484 1 85.81 123 GLY B O 1
ATOM 2657 N N . GLN B 1 124 ? 7.383 15.664 -8.25 1 85.81 124 GLN B N 1
ATOM 2658 C CA . GLN B 1 124 ? 8.789 15.305 -8.094 1 85.81 124 GLN B CA 1
ATOM 2659 C C . GLN B 1 124 ? 8.938 14.047 -7.242 1 85.81 124 GLN B C 1
ATOM 2661 O O . GLN B 1 124 ? 9.711 13.148 -7.582 1 85.81 124 GLN B O 1
ATOM 2666 N N . HIS B 1 125 ? 8.258 13.992 -6.148 1 87.56 125 HIS B N 1
ATOM 2667 C CA . HIS B 1 125 ? 8.273 12.781 -5.332 1 87.56 125 HIS B CA 1
ATOM 2668 C C . HIS B 1 125 ? 7.754 11.586 -6.113 1 87.56 125 HIS B C 1
ATOM 2670 O O . HIS B 1 125 ? 8.328 10.492 -6.043 1 87.56 125 HIS B O 1
ATOM 2676 N N . ARG B 1 126 ? 6.727 11.844 -6.863 1 92.75 126 ARG B N 1
ATOM 2677 C CA . ARG B 1 126 ? 6.148 10.773 -7.668 1 92.75 126 ARG B CA 1
ATOM 2678 C C . ARG B 1 126 ? 7.18 10.203 -8.641 1 92.75 126 ARG B C 1
ATOM 2680 O O . ARG B 1 126 ? 7.297 8.984 -8.781 1 92.75 126 ARG B O 1
ATOM 2687 N N . GLU B 1 127 ? 7.91 11.039 -9.258 1 93.25 127 GLU B N 1
ATOM 2688 C CA . GLU B 1 127 ? 8.93 10.594 -10.203 1 93.25 127 GLU B CA 1
ATOM 2689 C C . GLU B 1 127 ? 10.008 9.773 -9.508 1 93.25 127 GLU B C 1
ATOM 2691 O O . GLU B 1 127 ? 10.445 8.742 -10.023 1 93.25 127 GLU B O 1
ATOM 2696 N N . THR B 1 128 ? 10.445 10.227 -8.328 1 90.94 128 THR B N 1
ATOM 2697 C CA . THR B 1 128 ? 11.453 9.516 -7.555 1 90.94 128 THR B CA 1
ATOM 2698 C C . THR B 1 128 ? 10.969 8.125 -7.172 1 90.94 128 THR B C 1
ATOM 2700 O O . THR B 1 128 ? 11.703 7.141 -7.305 1 90.94 128 THR B O 1
ATOM 2703 N N . PHE B 1 129 ? 9.766 8.016 -6.801 1 93.38 129 PHE B N 1
ATOM 2704 C CA . PHE B 1 129 ? 9.195 6.727 -6.438 1 93.38 129 PHE B CA 1
ATOM 2705 C C . PHE B 1 129 ? 9.039 5.836 -7.668 1 93.38 129 PHE B C 1
ATOM 2707 O O . PHE B 1 129 ? 9.281 4.629 -7.598 1 93.38 129 PHE B O 1
ATOM 2714 N N . ASN B 1 130 ? 8.625 6.453 -8.773 1 95 130 ASN B N 1
ATOM 2715 C CA . ASN B 1 130 ? 8.492 5.676 -10 1 95 130 ASN B CA 1
ATOM 2716 C C . ASN B 1 130 ? 9.828 5.059 -10.422 1 95 130 ASN B C 1
ATOM 2718 O O . ASN B 1 130 ? 9.875 3.893 -10.812 1 95 130 ASN B O 1
ATOM 2722 N N . GLU B 1 131 ? 10.812 5.832 -10.273 1 92.69 131 GLU B N 1
ATOM 2723 C CA . GLU B 1 131 ? 12.141 5.328 -10.609 1 92.69 131 GLU B CA 1
ATOM 2724 C C . GLU B 1 131 ? 12.547 4.184 -9.68 1 92.69 131 GLU B C 1
ATOM 2726 O O . GLU B 1 131 ? 13.039 3.15 -10.141 1 92.69 131 GLU B O 1
ATOM 2731 N N . HIS B 1 132 ? 12.344 4.395 -8.445 1 90.62 132 HIS B N 1
ATOM 2732 C CA . HIS B 1 132 ? 12.695 3.371 -7.465 1 90.62 132 HIS B CA 1
ATOM 2733 C C . HIS B 1 132 ? 11.859 2.109 -7.664 1 90.62 132 HIS B C 1
ATOM 2735 O O . HIS B 1 132 ? 12.398 1.001 -7.676 1 90.62 132 HIS B O 1
ATOM 2741 N N . TYR B 1 133 ? 10.578 2.297 -7.82 1 92 133 TYR B N 1
ATOM 2742 C CA . TYR B 1 133 ? 9.672 1.176 -8.031 1 92 133 TYR B CA 1
ATOM 2743 C C . TYR B 1 133 ? 10.055 0.395 -9.281 1 92 133 TYR B C 1
ATOM 2745 O O . TYR B 1 133 ? 10.047 -0.839 -9.281 1 92 133 TYR B O 1
ATOM 2753 N N . GLY B 1 134 ? 10.414 1.146 -10.312 1 92.69 134 GLY B N 1
ATOM 2754 C CA . GLY B 1 134 ? 10.875 0.518 -11.539 1 92.69 134 GLY B CA 1
ATOM 2755 C C . GLY B 1 134 ? 12.141 -0.305 -11.344 1 92.69 134 GLY B C 1
ATOM 2756 O O . GLY B 1 134 ? 12.273 -1.385 -11.922 1 92.69 134 GLY B O 1
ATOM 2757 N N . ARG B 1 135 ? 13 0.178 -10.562 1 90 135 ARG B N 1
ATOM 2758 C CA . ARG B 1 135 ? 14.25 -0.525 -10.297 1 90 135 ARG B CA 1
ATOM 2759 C C . ARG B 1 135 ? 14 -1.819 -9.531 1 90 135 ARG B C 1
ATOM 2761 O O . ARG B 1 135 ? 14.539 -2.871 -9.883 1 90 135 ARG B O 1
ATOM 2768 N N . ILE B 1 136 ? 13.242 -1.762 -8.492 1 88.94 136 ILE B N 1
ATOM 2769 C CA . ILE B 1 136 ? 12.93 -2.932 -7.676 1 88.94 136 ILE B CA 1
ATOM 2770 C C . ILE B 1 136 ? 12.219 -3.98 -8.531 1 88.94 136 ILE B C 1
ATOM 2772 O O . ILE B 1 136 ? 12.633 -5.141 -8.57 1 88.94 136 ILE B O 1
ATOM 2776 N N . ARG B 1 137 ? 11.234 -3.545 -9.211 1 94.25 137 ARG B N 1
ATOM 2777 C CA . ARG B 1 137 ? 10.508 -4.441 -10.102 1 94.25 137 ARG B CA 1
ATOM 2778 C C . ARG B 1 137 ? 11.438 -5.023 -11.164 1 94.25 137 ARG B C 1
ATOM 2780 O O . ARG B 1 137 ? 11.414 -6.23 -11.422 1 94.25 137 ARG B O 1
ATOM 2787 N N . GLY B 1 138 ? 12.219 -4.152 -11.734 1 93.75 138 GLY B N 1
ATOM 2788 C CA . GLY B 1 138 ? 13.141 -4.582 -12.773 1 93.75 138 GLY B CA 1
ATOM 2789 C C . GLY B 1 138 ? 14.117 -5.645 -12.305 1 93.75 138 GLY B C 1
ATOM 2790 O O . GLY B 1 138 ? 14.422 -6.578 -13.047 1 93.75 138 GLY B O 1
ATOM 2791 N N . SER B 1 139 ? 14.578 -5.484 -11.109 1 91.38 139 SER B N 1
ATOM 2792 C CA . SER B 1 139 ? 15.516 -6.457 -10.562 1 91.38 139 SER B CA 1
ATOM 2793 C C . SER B 1 139 ? 14.875 -7.84 -10.445 1 91.38 139 SER B C 1
ATOM 2795 O O . SER B 1 139 ? 15.531 -8.852 -10.672 1 91.38 139 SER B O 1
ATOM 2797 N N . ILE B 1 140 ? 13.656 -7.91 -10.102 1 94.25 140 ILE B N 1
ATOM 2798 C CA . ILE B 1 140 ? 12.938 -9.172 -10 1 94.25 140 ILE B CA 1
ATOM 2799 C C . ILE B 1 140 ? 12.633 -9.711 -11.391 1 94.25 140 ILE B C 1
ATOM 2801 O O . ILE B 1 140 ? 12.828 -10.906 -11.664 1 94.25 140 ILE B O 1
ATOM 2805 N N . VAL B 1 141 ? 12.219 -8.82 -12.281 1 96.5 141 VAL B N 1
ATOM 2806 C CA . VAL B 1 141 ? 11.914 -9.203 -13.656 1 96.5 141 VAL B CA 1
ATOM 2807 C C . VAL B 1 141 ? 13.148 -9.828 -14.312 1 96.5 141 VAL B C 1
ATOM 2809 O O . VAL B 1 141 ? 13.047 -10.867 -14.961 1 96.5 141 VAL B O 1
ATOM 2812 N N . ASP B 1 142 ? 14.25 -9.219 -14.062 1 95 142 ASP B N 1
ATOM 2813 C CA . ASP B 1 142 ? 15.5 -9.703 -14.648 1 95 142 ASP B CA 1
ATOM 2814 C C . ASP B 1 142 ? 15.789 -11.133 -14.211 1 95 142 ASP B C 1
ATOM 2816 O O . ASP B 1 142 ? 16.219 -11.969 -15.016 1 95 142 ASP B O 1
ATOM 2820 N N . VAL B 1 143 ? 15.625 -11.414 -12.961 1 94.56 143 VAL B N 1
ATOM 2821 C CA . VAL B 1 143 ? 15.891 -12.742 -12.43 1 94.56 143 VAL B CA 1
ATOM 2822 C C . VAL B 1 143 ? 14.906 -13.742 -13.039 1 94.56 143 VAL B C 1
ATOM 2824 O O . VAL B 1 143 ? 15.289 -14.859 -13.398 1 94.56 143 VAL B O 1
ATOM 2827 N N . VAL B 1 144 ? 13.633 -13.391 -13.156 1 96.44 144 VAL B N 1
ATOM 2828 C CA . VAL B 1 144 ? 12.617 -14.273 -13.727 1 96.44 144 VAL B CA 1
ATOM 2829 C C . VAL B 1 144 ? 12.953 -14.562 -15.195 1 96.44 144 VAL B C 1
ATOM 2831 O O . VAL B 1 144 ? 12.891 -15.711 -15.633 1 96.44 144 VAL B O 1
ATOM 2834 N N . GLU B 1 145 ? 13.336 -13.531 -15.898 1 97.25 145 GLU B N 1
ATOM 2835 C CA . GLU B 1 145 ? 13.703 -13.703 -17.297 1 97.25 145 GLU B CA 1
ATOM 2836 C C . GLU B 1 145 ? 14.898 -14.641 -17.438 1 97.25 145 GLU B C 1
ATOM 2838 O O . GLU B 1 145 ? 14.906 -15.523 -18.297 1 97.25 145 GLU B O 1
ATOM 2843 N N . GLU B 1 146 ? 15.852 -14.398 -16.641 1 95.19 146 GLU B N 1
ATOM 2844 C CA . GLU B 1 146 ? 17.016 -15.281 -16.641 1 95.19 146 GLU B CA 1
ATOM 2845 C C . GLU B 1 146 ? 16.609 -16.719 -16.328 1 95.19 146 GLU B C 1
ATOM 2847 O O . GLU B 1 146 ? 17.109 -17.656 -16.953 1 95.19 146 GLU B O 1
ATOM 2852 N N . GLY B 1 147 ? 15.781 -16.844 -15.312 1 95.88 147 GLY B N 1
ATOM 2853 C CA . GLY B 1 147 ? 15.297 -18.172 -14.969 1 95.88 147 GLY B CA 1
ATOM 2854 C C . GLY B 1 147 ? 14.555 -18.859 -16.094 1 95.88 147 GLY B C 1
ATOM 2855 O O . GLY B 1 147 ? 14.664 -20.062 -16.281 1 95.88 147 GLY B O 1
ATOM 2856 N N . ILE B 1 148 ? 13.781 -18.094 -16.875 1 96.38 148 ILE B N 1
ATOM 2857 C CA . ILE B 1 148 ? 13.086 -18.625 -18.047 1 96.38 148 ILE B CA 1
ATOM 2858 C C . ILE B 1 148 ? 14.094 -19.062 -19.094 1 96.38 148 ILE B C 1
ATOM 2860 O O . ILE B 1 148 ? 14 -20.172 -19.641 1 96.38 148 ILE B O 1
ATOM 2864 N N . GLU B 1 149 ? 15.062 -18.25 -19.312 1 95.75 149 GLU B N 1
ATOM 2865 C CA . GLU B 1 149 ? 16.094 -18.516 -20.312 1 95.75 149 GLU B CA 1
ATOM 2866 C C . GLU B 1 149 ? 16.875 -19.781 -19.969 1 95.75 149 GLU B C 1
ATOM 2868 O O . GLU B 1 149 ? 17.234 -20.562 -20.844 1 95.75 149 GLU B O 1
ATOM 2873 N N . ARG B 1 150 ? 17.062 -20.031 -18.719 1 94.5 150 ARG B N 1
ATOM 2874 C CA . ARG B 1 150 ? 17.875 -21.156 -18.25 1 94.5 150 ARG B CA 1
ATOM 2875 C C . ARG B 1 150 ? 17 -22.406 -18.062 1 94.5 150 ARG B C 1
ATOM 2877 O O . ARG B 1 150 ? 17.5 -23.469 -17.688 1 94.5 150 ARG B O 1
ATOM 2884 N N . GLY B 1 151 ? 15.773 -22.234 -18.203 1 94.31 151 GLY B N 1
ATOM 2885 C CA . GLY B 1 151 ? 14.867 -23.359 -18.094 1 94.31 151 GLY B CA 1
ATOM 2886 C C . GLY B 1 151 ? 14.477 -23.688 -16.672 1 94.31 151 GLY B C 1
ATOM 2887 O O . GLY B 1 151 ? 13.875 -24.734 -16.406 1 94.31 151 GLY B O 1
ATOM 2888 N N . ALA B 1 152 ? 14.836 -22.797 -15.758 1 93.69 152 ALA B N 1
ATOM 2889 C CA . ALA B 1 152 ? 14.516 -22.984 -14.344 1 93.69 152 ALA B CA 1
ATOM 2890 C C . ALA B 1 152 ? 13.062 -22.625 -14.062 1 93.69 152 ALA B C 1
ATOM 2892 O O . ALA B 1 152 ? 12.453 -23.125 -13.117 1 93.69 152 ALA B O 1
ATOM 2893 N N . PHE B 1 153 ? 12.523 -21.734 -14.828 1 95.88 153 PHE B N 1
ATOM 2894 C CA . PHE B 1 153 ? 11.156 -21.266 -14.664 1 95.88 153 PHE B CA 1
ATOM 2895 C C . PHE B 1 153 ? 10.336 -21.516 -15.922 1 95.88 153 PHE B C 1
ATOM 2897 O O . PHE B 1 153 ? 10.883 -21.562 -17.031 1 95.88 153 PHE B O 1
ATOM 2904 N N . ARG B 1 154 ? 9 -21.656 -15.758 1 94.81 154 ARG B N 1
ATOM 2905 C CA . ARG B 1 154 ? 8.078 -21.719 -16.875 1 94.81 154 ARG B CA 1
ATOM 2906 C C . ARG B 1 154 ? 8.078 -20.422 -17.672 1 94.81 154 ARG B C 1
ATOM 2908 O O . ARG B 1 154 ? 8.438 -19.359 -17.141 1 94.81 154 ARG B O 1
ATOM 2915 N N . ASP B 1 155 ? 7.602 -20.547 -18.938 1 95.38 155 ASP B N 1
ATOM 2916 C CA . ASP B 1 155 ? 7.512 -19.375 -19.797 1 95.38 155 ASP B CA 1
ATOM 2917 C C . ASP B 1 155 ? 6.301 -18.516 -19.422 1 95.38 155 ASP B C 1
ATOM 2919 O O . ASP B 1 155 ? 5.184 -18.797 -19.859 1 95.38 155 ASP B O 1
ATOM 2923 N N . VAL B 1 156 ? 6.559 -17.578 -18.578 1 94.88 156 VAL B N 1
ATOM 2924 C CA . VAL B 1 156 ? 5.508 -16.688 -18.109 1 94.88 156 VAL B CA 1
ATOM 2925 C C . VAL B 1 156 ? 5.852 -15.242 -18.469 1 94.88 156 VAL B C 1
ATOM 2927 O O . VAL B 1 156 ? 6.949 -14.961 -18.953 1 94.88 156 VAL B O 1
ATOM 2930 N N . ASP B 1 157 ? 4.887 -14.359 -18.344 1 96.5 157 ASP B N 1
ATOM 2931 C CA . ASP B 1 157 ? 5.145 -12.922 -18.469 1 96.5 157 ASP B CA 1
ATOM 2932 C C . ASP B 1 157 ? 5.949 -12.406 -17.281 1 96.5 157 ASP B C 1
ATOM 2934 O O . ASP B 1 157 ? 5.391 -12.141 -16.219 1 96.5 157 ASP B O 1
ATOM 2938 N N . ALA B 1 158 ? 7.246 -12.227 -17.469 1 97.25 158 ALA B N 1
ATOM 2939 C CA . ALA B 1 158 ? 8.164 -11.867 -16.406 1 97.25 158 ALA B CA 1
ATOM 2940 C C . ALA B 1 158 ? 7.785 -10.523 -15.781 1 97.25 158 ALA B C 1
ATOM 2942 O O . ALA B 1 158 ? 7.918 -10.328 -14.57 1 97.25 158 ALA B O 1
ATOM 2943 N N . GLU B 1 159 ? 7.324 -9.586 -16.562 1 97.44 159 GLU B N 1
ATOM 2944 C CA . GLU B 1 159 ? 6.918 -8.273 -16.062 1 97.44 159 GLU B CA 1
ATOM 2945 C C . GLU B 1 159 ? 5.707 -8.391 -15.141 1 97.44 159 GLU B C 1
ATOM 2947 O O . GLU B 1 159 ? 5.645 -7.73 -14.102 1 97.44 159 GLU B O 1
ATOM 2952 N N . ARG B 1 160 ? 4.805 -9.203 -15.531 1 96.88 160 ARG B N 1
ATOM 2953 C CA . ARG B 1 160 ? 3.604 -9.398 -14.727 1 96.88 160 ARG B CA 1
ATOM 2954 C C . ARG B 1 160 ? 3.939 -10.062 -13.391 1 96.88 160 ARG B C 1
ATOM 2956 O O . ARG B 1 160 ? 3.447 -9.641 -12.344 1 96.88 160 ARG B O 1
ATOM 2963 N N . VAL B 1 161 ? 4.793 -11.047 -13.461 1 96.56 161 VAL B N 1
ATOM 2964 C CA . VAL B 1 161 ? 5.211 -11.734 -12.242 1 96.56 161 VAL B CA 1
ATOM 2965 C C . VAL B 1 161 ? 5.961 -10.766 -11.336 1 96.56 161 VAL B C 1
ATOM 2967 O O . VAL B 1 161 ? 5.688 -10.688 -10.133 1 96.56 161 VAL B O 1
ATOM 2970 N N . GLY B 1 162 ? 6.949 -10.086 -11.922 1 96.81 162 GLY B N 1
ATOM 2971 C CA . GLY B 1 162 ? 7.734 -9.141 -11.148 1 96.81 162 GLY B CA 1
ATOM 2972 C C . GLY B 1 162 ? 6.891 -8.07 -10.477 1 96.81 162 GLY B C 1
ATOM 2973 O O . GLY B 1 162 ? 7.117 -7.73 -9.32 1 96.81 162 GLY B O 1
ATOM 2974 N N . GLN B 1 163 ? 5.918 -7.562 -11.219 1 97.81 163 GLN B N 1
ATOM 2975 C CA . GLN B 1 163 ? 5.02 -6.551 -10.664 1 97.81 163 GLN B CA 1
ATOM 2976 C C . GLN B 1 163 ? 4.18 -7.121 -9.531 1 97.81 163 GLN B C 1
ATOM 2978 O O . GLN B 1 163 ? 4.008 -6.473 -8.492 1 97.81 163 GLN B O 1
ATOM 2983 N N . LEU B 1 164 ? 3.65 -8.312 -9.75 1 97.88 164 LEU B N 1
ATOM 2984 C CA . LEU B 1 164 ? 2.824 -8.969 -8.742 1 97.88 164 LEU B CA 1
ATOM 2985 C C . LEU B 1 164 ? 3.598 -9.156 -7.441 1 97.88 164 LEU B C 1
ATOM 2987 O O . LEU B 1 164 ? 3.102 -8.82 -6.363 1 97.88 164 LEU B O 1
ATOM 2991 N N . ILE B 1 165 ? 4.812 -9.648 -7.52 1 97.56 165 ILE B N 1
ATOM 2992 C CA . ILE B 1 165 ? 5.652 -9.875 -6.348 1 97.56 165 ILE B CA 1
ATOM 2993 C C . ILE B 1 165 ? 5.949 -8.547 -5.66 1 97.56 165 ILE B C 1
ATOM 2995 O O . ILE B 1 165 ? 5.852 -8.438 -4.438 1 97.56 165 ILE B O 1
ATOM 2999 N N . THR B 1 166 ? 6.258 -7.543 -6.426 1 97 166 THR B N 1
ATOM 3000 C CA . THR B 1 166 ? 6.547 -6.215 -5.891 1 97 166 THR B CA 1
ATOM 3001 C C . THR B 1 166 ? 5.332 -5.652 -5.16 1 97 166 THR B C 1
ATOM 3003 O O . THR B 1 166 ? 5.461 -5.07 -4.082 1 97 166 THR B O 1
ATOM 3006 N N . ASP B 1 167 ? 4.145 -5.832 -5.754 1 97.94 167 ASP B N 1
ATOM 3007 C CA . ASP B 1 167 ? 2.912 -5.363 -5.133 1 97.94 167 ASP B CA 1
ATOM 3008 C C . ASP B 1 167 ? 2.688 -6.035 -3.779 1 97.94 167 ASP B C 1
ATOM 3010 O O . ASP B 1 167 ? 2.334 -5.371 -2.803 1 97.94 167 ASP B O 1
ATOM 3014 N N . VAL B 1 168 ? 2.879 -7.312 -3.729 1 98.19 168 VAL B N 1
ATOM 3015 C CA . VAL B 1 168 ? 2.652 -8.078 -2.506 1 98.19 168 VAL B CA 1
ATOM 3016 C C . VAL B 1 168 ? 3.629 -7.617 -1.425 1 98.19 168 VAL B C 1
ATOM 3018 O O . VAL B 1 168 ? 3.246 -7.445 -0.265 1 98.19 168 VAL B O 1
ATOM 3021 N N . ILE B 1 169 ? 4.852 -7.406 -1.776 1 96.88 169 ILE B N 1
ATOM 3022 C CA . ILE B 1 169 ? 5.867 -6.926 -0.846 1 96.88 169 ILE B CA 1
ATOM 3023 C C . ILE B 1 169 ? 5.441 -5.578 -0.27 1 96.88 169 ILE B C 1
ATOM 3025 O O . ILE B 1 169 ? 5.465 -5.379 0.947 1 96.88 169 ILE B O 1
ATOM 3029 N N . HIS B 1 170 ? 5.07 -4.688 -1.138 1 97 170 HIS B N 1
ATOM 3030 C CA . HIS B 1 170 ? 4.652 -3.355 -0.719 1 97 170 HIS B CA 1
ATOM 3031 C C . HIS B 1 170 ? 3.48 -3.428 0.255 1 97 170 HIS B C 1
ATOM 3033 O O . HIS B 1 170 ? 3.498 -2.777 1.303 1 97 170 HIS B O 1
ATOM 3039 N N . ALA B 1 171 ? 2.498 -4.211 -0.087 1 97.88 171 ALA B N 1
ATOM 3040 C CA . ALA B 1 171 ? 1.304 -4.316 0.748 1 97.88 171 ALA B CA 1
ATOM 3041 C C . ALA B 1 171 ? 1.637 -4.93 2.105 1 97.88 171 ALA B C 1
ATOM 3043 O O . ALA B 1 171 ? 1.098 -4.512 3.133 1 97.88 171 ALA B O 1
ATOM 3044 N N . ALA B 1 172 ? 2.475 -5.938 2.152 1 98 172 ALA B N 1
ATOM 3045 C CA . ALA B 1 172 ? 2.852 -6.602 3.396 1 98 172 ALA B CA 1
ATOM 3046 C C . ALA B 1 172 ? 3.562 -5.637 4.34 1 98 172 ALA B C 1
ATOM 3048 O O . ALA B 1 172 ? 3.301 -5.629 5.543 1 98 172 ALA B O 1
ATOM 3049 N N . ARG B 1 173 ? 4.434 -4.898 3.787 1 96.12 173 ARG B N 1
ATOM 3050 C CA . ARG B 1 173 ? 5.109 -3.893 4.602 1 96.12 173 ARG B CA 1
ATOM 3051 C C . ARG B 1 173 ? 4.117 -2.871 5.145 1 96.12 173 ARG B C 1
ATOM 3053 O O . ARG B 1 173 ? 4.16 -2.52 6.324 1 96.12 173 ARG B O 1
ATOM 3060 N N . GLY B 1 174 ? 3.258 -2.416 4.344 1 96.69 174 GLY B N 1
ATOM 3061 C CA . GLY B 1 174 ? 2.232 -1.48 4.777 1 96.69 174 GLY B CA 1
ATOM 3062 C C . GLY B 1 174 ? 1.362 -2.023 5.895 1 96.69 174 GLY B C 1
ATOM 3063 O O . GLY B 1 174 ? 1.027 -1.298 6.836 1 96.69 174 GLY B O 1
ATOM 3064 N N . ARG B 1 175 ? 0.953 -3.254 5.793 1 97.69 175 ARG B N 1
ATOM 3065 C CA . ARG B 1 175 ? 0.141 -3.875 6.832 1 97.69 175 ARG B CA 1
ATOM 3066 C C . ARG B 1 175 ? 0.875 -3.883 8.172 1 97.69 175 ARG B C 1
ATOM 3068 O O . ARG B 1 175 ? 0.293 -3.549 9.203 1 97.69 175 ARG B O 1
ATOM 3075 N N . ARG B 1 176 ? 2.104 -4.289 8.117 1 96.75 176 ARG B N 1
ATOM 3076 C CA . ARG B 1 176 ? 2.867 -4.312 9.359 1 96.75 176 ARG B CA 1
ATOM 3077 C C . ARG B 1 176 ? 2.953 -2.92 9.977 1 96.75 176 ARG B C 1
ATOM 3079 O O . ARG B 1 176 ? 2.736 -2.752 11.18 1 96.75 176 ARG B O 1
ATOM 3086 N N . ILE B 1 177 ? 3.182 -1.931 9.195 1 93.56 177 ILE B N 1
ATOM 3087 C CA . ILE B 1 177 ? 3.449 -0.575 9.664 1 93.56 177 ILE B CA 1
ATOM 3088 C C . ILE B 1 177 ? 2.143 0.091 10.086 1 93.56 177 ILE B C 1
ATOM 3090 O O . ILE B 1 177 ? 2.037 0.608 11.203 1 93.56 177 ILE B O 1
ATOM 3094 N N . SER B 1 178 ? 1.119 0.044 9.273 1 94.75 178 SER B N 1
ATOM 3095 C CA . SER B 1 178 ? -0.095 0.827 9.477 1 94.75 178 SER B CA 1
ATOM 3096 C C . SER B 1 178 ? -1.097 0.074 10.344 1 94.75 178 SER B C 1
ATOM 3098 O O . SER B 1 178 ? -1.827 0.683 11.133 1 94.75 178 SER B O 1
ATOM 3100 N N . LEU B 1 179 ? -1.126 -1.259 10.242 1 96 179 LEU B N 1
ATOM 3101 C CA . LEU B 1 179 ? -2.168 -2.018 10.922 1 96 179 LEU B CA 1
ATOM 3102 C C . LEU B 1 179 ? -1.6 -2.752 12.133 1 96 179 LEU B C 1
ATOM 3104 O O . LEU B 1 179 ? -2.352 -3.312 12.938 1 96 179 LEU B O 1
ATOM 3108 N N . GLY B 1 180 ? -0.303 -2.816 12.227 1 95.19 180 GLY B N 1
ATOM 3109 C CA . GLY B 1 180 ? 0.326 -3.496 13.352 1 95.19 180 GLY B CA 1
ATOM 3110 C C . GLY B 1 180 ? 0.399 -5 13.172 1 95.19 180 GLY B C 1
ATOM 3111 O O . GLY B 1 180 ? 0.545 -5.742 14.148 1 95.19 180 GLY B O 1
ATOM 3112 N N . HIS B 1 181 ? 0.227 -5.465 11.93 1 97.31 181 HIS B N 1
ATOM 3113 C CA . HIS B 1 181 ? 0.354 -6.895 11.648 1 97.31 181 HIS B CA 1
ATOM 3114 C C . HIS B 1 181 ? 1.818 -7.312 11.578 1 97.31 181 HIS B C 1
ATOM 3116 O O . HIS B 1 181 ? 2.381 -7.434 10.484 1 97.31 181 HIS B O 1
ATOM 3122 N N . GLU B 1 182 ? 2.404 -7.629 12.625 1 96.31 182 GLU B N 1
ATOM 3123 C CA . GLU B 1 182 ? 3.836 -7.902 12.727 1 96.31 182 GLU B CA 1
ATOM 3124 C C . GLU B 1 182 ? 4.238 -9.07 11.836 1 96.31 182 GLU B C 1
ATOM 3126 O O . GLU B 1 182 ? 5.344 -9.094 11.289 1 96.31 182 GLU B O 1
ATOM 3131 N N . ASP B 1 183 ? 3.344 -9.969 11.617 1 97.19 183 ASP B N 1
ATOM 3132 C CA . ASP B 1 183 ? 3.674 -11.18 10.875 1 97.19 183 ASP B CA 1
ATOM 3133 C C . ASP B 1 183 ? 3.33 -11.031 9.391 1 97.19 183 ASP B C 1
ATOM 3135 O O . ASP B 1 183 ? 3.543 -11.953 8.602 1 97.19 183 ASP B O 1
ATOM 3139 N N . ALA B 1 184 ? 2.891 -9.898 8.969 1 97.88 184 ALA B N 1
ATOM 3140 C CA . ALA B 1 184 ? 2.412 -9.703 7.605 1 97.88 184 ALA B CA 1
ATOM 3141 C C . ALA B 1 184 ? 3.504 -10.023 6.59 1 97.88 184 ALA B C 1
ATOM 3143 O O . ALA B 1 184 ? 3.252 -10.711 5.594 1 97.88 184 ALA B O 1
ATOM 3144 N N . PRO B 1 185 ? 4.785 -9.625 6.859 1 97.5 185 PRO B N 1
ATOM 3145 C CA . PRO B 1 185 ? 5.812 -9.953 5.867 1 97.5 185 PRO B CA 1
ATOM 3146 C C . PRO B 1 185 ? 6.039 -11.461 5.734 1 97.5 185 PRO B C 1
ATOM 3148 O O . PRO B 1 185 ? 6.176 -11.969 4.617 1 97.5 185 PRO B O 1
ATOM 3151 N N . ARG B 1 186 ? 6.027 -12.141 6.801 1 97.69 186 ARG B N 1
ATOM 3152 C CA . ARG B 1 186 ? 6.211 -13.586 6.762 1 97.69 186 ARG B CA 1
ATOM 3153 C C . ARG B 1 186 ? 5.031 -14.273 6.086 1 97.69 186 ARG B C 1
ATOM 3155 O O . ARG B 1 186 ? 5.215 -15.219 5.32 1 97.69 186 ARG B O 1
ATOM 3162 N N . GLU B 1 187 ? 3.842 -13.828 6.391 1 97.75 187 GLU B N 1
ATOM 3163 C CA . GLU B 1 187 ? 2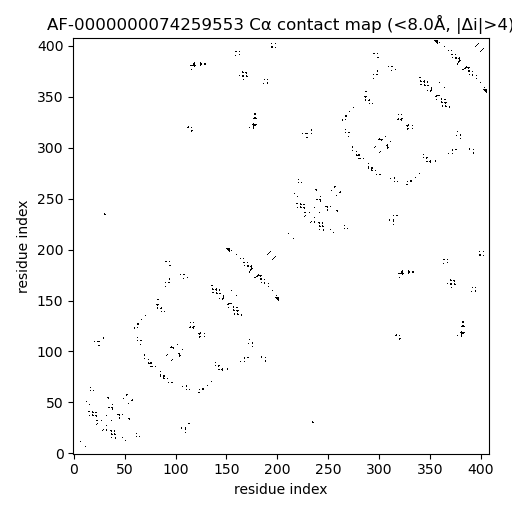.643 -14.359 5.746 1 97.75 187 GLU B CA 1
ATOM 3164 C C . GLU B 1 187 ? 2.682 -14.141 4.238 1 97.75 187 GLU B C 1
ATOM 3166 O O . GLU B 1 187 ? 2.354 -15.047 3.467 1 97.75 187 GLU B O 1
ATOM 3171 N N . ALA B 1 188 ? 3.08 -12.969 3.844 1 97.88 188 ALA B N 1
ATOM 3172 C CA . ALA B 1 188 ? 3.182 -12.648 2.424 1 97.88 188 ALA B CA 1
ATOM 3173 C C . ALA B 1 188 ? 4.227 -13.523 1.735 1 97.88 188 ALA B C 1
ATOM 3175 O O . ALA B 1 188 ? 4.02 -13.984 0.61 1 97.88 188 ALA B O 1
ATOM 3176 N N . ARG B 1 189 ? 5.348 -13.719 2.408 1 97.81 189 ARG B N 1
ATOM 3177 C CA . ARG B 1 189 ? 6.41 -14.555 1.854 1 97.81 189 ARG B CA 1
ATOM 3178 C C . ARG B 1 189 ? 5.91 -15.969 1.593 1 97.81 189 ARG B C 1
ATOM 3180 O O . ARG B 1 189 ? 6.199 -16.547 0.546 1 97.81 189 ARG B O 1
ATOM 3187 N N . ARG B 1 190 ? 5.168 -16.5 2.496 1 97.19 190 ARG B N 1
ATOM 3188 C CA . ARG B 1 190 ? 4.594 -17.828 2.342 1 97.19 190 ARG B CA 1
ATOM 3189 C C . ARG B 1 190 ? 3.594 -17.859 1.191 1 97.19 190 ARG B C 1
ATOM 3191 O O . ARG B 1 190 ? 3.562 -18.828 0.419 1 97.19 190 ARG B O 1
ATOM 3198 N N . ALA B 1 191 ? 2.801 -16.875 1.113 1 96.56 191 ALA B N 1
ATOM 3199 C CA . ALA B 1 191 ? 1.816 -16.797 0.038 1 96.56 191 ALA B CA 1
ATOM 3200 C C . ALA B 1 191 ? 2.498 -16.734 -1.326 1 96.56 191 ALA B C 1
ATOM 3202 O O . ALA B 1 191 ? 2.066 -17.391 -2.277 1 96.56 191 ALA B O 1
ATOM 3203 N N . VAL B 1 192 ? 3.516 -15.898 -1.384 1 96.81 192 VAL B N 1
ATOM 3204 C CA . VAL B 1 192 ? 4.273 -15.766 -2.623 1 96.81 192 VAL B CA 1
ATOM 3205 C C . VAL B 1 192 ? 4.855 -17.125 -3.016 1 96.81 192 VAL B C 1
ATOM 3207 O O . VAL B 1 192 ? 4.777 -17.531 -4.18 1 96.81 192 VAL B O 1
ATOM 3210 N N . ASP B 1 193 ? 5.418 -17.812 -2.082 1 95.38 193 ASP B N 1
ATOM 3211 C CA . ASP B 1 193 ? 5.98 -19.125 -2.344 1 95.38 193 ASP B CA 1
ATOM 3212 C C . ASP B 1 193 ? 4.914 -20.078 -2.877 1 95.38 193 ASP B C 1
ATOM 3214 O O . ASP B 1 193 ? 5.105 -20.719 -3.918 1 95.38 193 ASP B O 1
ATOM 3218 N N . GLU B 1 194 ? 3.812 -20.125 -2.252 1 92.94 194 GLU B N 1
ATOM 3219 C CA . GLU B 1 194 ? 2.783 -21.141 -2.502 1 92.94 194 GLU B CA 1
ATOM 3220 C C . GLU B 1 194 ? 2.008 -20.828 -3.779 1 92.94 194 GLU B C 1
ATOM 3222 O O . GLU B 1 194 ? 1.706 -21.719 -4.566 1 92.94 194 GLU B O 1
ATOM 3227 N N . PHE B 1 195 ? 1.76 -19.578 -4.035 1 91.75 195 PHE B N 1
ATOM 3228 C CA . PHE B 1 195 ? 0.775 -19.281 -5.07 1 91.75 195 PHE B CA 1
ATOM 3229 C C . PHE B 1 195 ? 1.438 -18.641 -6.281 1 91.75 195 PHE B C 1
ATOM 3231 O O . PHE B 1 195 ? 0.848 -18.578 -7.363 1 91.75 195 PHE B O 1
ATOM 3238 N N . ILE B 1 196 ? 2.619 -18.141 -6.117 1 93.19 196 ILE B N 1
ATOM 3239 C CA . ILE B 1 196 ? 3.281 -17.5 -7.246 1 93.19 196 ILE B CA 1
ATOM 3240 C C . ILE B 1 196 ? 4.5 -18.312 -7.664 1 93.19 196 ILE B C 1
ATOM 3242 O O . ILE B 1 196 ? 4.539 -18.859 -8.773 1 93.19 196 ILE B O 1
ATOM 3246 N N . LEU B 1 197 ? 5.426 -18.578 -6.77 1 92.31 197 LEU B N 1
ATOM 3247 C CA . LEU B 1 197 ? 6.688 -19.219 -7.125 1 92.31 197 LEU B CA 1
ATOM 3248 C C . LEU B 1 197 ? 6.473 -20.672 -7.5 1 92.31 197 LEU B C 1
ATOM 3250 O O . LEU B 1 197 ? 7.117 -21.188 -8.422 1 92.31 197 LEU B O 1
ATOM 3254 N N . ASP B 1 198 ? 5.594 -21.344 -6.801 1 86.75 198 ASP B N 1
ATOM 3255 C CA . ASP B 1 198 ? 5.324 -22.734 -7.129 1 86.75 198 ASP B CA 1
ATOM 3256 C C . ASP B 1 198 ? 4.801 -22.875 -8.555 1 86.75 198 ASP B C 1
ATOM 3258 O O . ASP B 1 198 ? 5.066 -23.875 -9.227 1 86.75 198 ASP B O 1
ATOM 3262 N N . SER B 1 199 ? 4.094 -21.844 -8.969 1 83.75 199 SER B N 1
ATOM 3263 C CA . SER B 1 199 ? 3.555 -21.875 -10.328 1 83.75 199 SER B CA 1
ATOM 3264 C C . SER B 1 199 ? 4.633 -21.562 -11.359 1 83.75 199 SER B C 1
ATOM 3266 O O . SER B 1 199 ? 4.465 -21.844 -12.547 1 83.75 199 SER B O 1
ATOM 3268 N N . LEU B 1 200 ? 5.734 -21 -10.891 1 88.5 200 LEU B N 1
ATOM 3269 C CA . LEU B 1 200 ? 6.828 -20.609 -11.773 1 88.5 200 LEU B CA 1
ATOM 3270 C C . LEU B 1 200 ? 7.762 -21.781 -12.039 1 88.5 200 LEU B C 1
ATOM 3272 O O . LEU B 1 200 ? 8.422 -21.828 -13.078 1 88.5 200 LEU B O 1
ATOM 3276 N N . TYR B 1 201 ? 7.805 -22.594 -11.102 1 88.06 201 TYR B N 1
ATOM 3277 C CA . TYR B 1 201 ? 8.852 -23.609 -11.148 1 88.06 201 TYR B CA 1
ATOM 3278 C C . TYR B 1 201 ? 8.469 -24.75 -12.07 1 88.06 201 TYR B C 1
ATOM 3280 O O . TYR B 1 201 ? 7.305 -25.172 -12.109 1 88.06 201 TYR B O 1
ATOM 3288 N N . VAL B 1 202 ? 9.391 -25.109 -12.883 1 80.38 202 VAL B N 1
ATOM 3289 C CA . VAL B 1 202 ? 9.234 -26.266 -13.766 1 80.38 202 VAL B CA 1
ATOM 3290 C C . VAL B 1 202 ? 9.383 -27.547 -12.969 1 80.38 202 VAL B C 1
ATOM 3292 O O . VAL B 1 202 ? 10.219 -27.641 -12.07 1 80.38 202 VAL B O 1
ATOM 3295 N N . ASP B 1 203 ? 8.273 -28.438 -13.039 1 68.19 203 ASP B N 1
ATOM 3296 C CA . ASP B 1 203 ? 8.352 -29.75 -12.406 1 68.19 203 ASP B CA 1
ATOM 3297 C C . ASP B 1 203 ? 9.617 -30.5 -12.828 1 68.19 203 ASP B C 1
ATOM 3299 O O . ASP B 1 203 ? 9.992 -30.469 -14 1 68.19 203 ASP B O 1
ATOM 3303 N N . ASP B 1 204 ? 10.562 -30.766 -11.906 1 52.59 204 ASP B N 1
ATOM 3304 C CA . ASP B 1 204 ? 11.562 -31.75 -12.281 1 52.59 204 ASP B CA 1
ATOM 3305 C C . ASP B 1 204 ? 10.906 -33.062 -12.758 1 52.59 204 ASP B C 1
ATOM 3307 O O . ASP B 1 204 ? 9.844 -33.438 -12.266 1 52.59 204 ASP B O 1
#

Foldseek 3Di:
DPPPPPCCDPVNVLVQLLVLQLVLCLVQNDVRRDLVSSCVSHPDHSVVVVVNAVGDVRNVLVSLVVLLVQLVPDLPDPPPDQLVSSLLSLLCCLQQNDCDDPDGPLSSLLNNVRLVVVCVVPVSSVVVVVVSLCVSLVSQLVSLVVCVVVVQWPDDDSSVLSNVSSVLSNVLSCCCNPVVPVCSSVVSSVCCVPPPVVNTGDDD/DDPPPPPCDPVNVLVQLLVLQLVLCLVQNDVRRDLVSSCVSHPDHSVVVVVNAVGDVRNVLVSLVVLLVQLPPDLPDPPPDQLVSSLLSLLCCLQQNDCDDPDGPLSSLLNNVRLVVVCVVPVSSVVVVVVSLCVSLVSQLVSLVVCVVVVFWPPDDSSVLSNVSSVLSNVLSCCCNPVVPVCSSVVSSVCCVPPPVVNTGDDD

Radius of gyration: 23.84 Å; Cα contacts (8 Å, |Δi|>4): 438; chains: 2; bounding box: 98×59×39 Å

Solvent-accessible surface area (backbone atoms only — not comparable to full-atom values): 22046 Å² total; per-residue (Å²): 135,84,86,80,79,78,76,73,41,74,68,49,52,51,48,50,47,46,53,11,40,50,54,29,35,73,73,52,31,77,74,65,51,46,73,66,50,27,29,72,52,42,95,56,63,60,62,59,53,59,74,75,27,81,51,71,66,47,40,48,53,51,41,51,51,53,55,52,54,62,65,63,60,64,72,82,59,65,86,85,55,52,43,69,59,42,47,50,47,46,54,48,40,72,55,62,37,65,94,58,79,95,51,53,42,64,60,51,48,49,53,49,52,50,54,45,53,49,14,51,80,29,70,68,53,18,50,54,48,47,52,50,52,47,48,56,28,44,56,45,19,51,37,45,45,49,17,33,76,71,60,57,27,48,94,64,63,35,63,52,51,20,46,50,54,47,28,36,43,53,28,20,48,46,38,28,55,22,58,61,36,79,56,30,42,60,53,44,51,51,40,41,45,66,42,43,49,55,71,32,45,52,83,127,135,80,85,75,78,78,69,72,40,74,67,51,53,50,50,50,49,46,53,11,39,49,55,29,34,72,73,51,31,76,75,66,50,46,73,66,51,26,28,74,54,41,95,55,63,59,63,59,53,58,73,76,25,83,49,67,65,48,41,48,53,50,41,51,53,53,55,52,52,62,64,65,59,66,73,80,58,64,85,84,54,52,44,68,59,42,48,49,48,47,53,48,38,71,54,63,38,65,94,60,77,96,49,51,43,63,60,50,46,49,53,49,51,50,53,44,53,50,14,52,82,30,72,68,54,18,51,54,49,47,52,52,52,48,49,58,28,46,57,45,19,50,36,46,46,50,17,34,74,71,59,56,26,48,95,65,65,34,64,54,51,19,46,49,53,47,28,36,44,53,27,20,51,46,37,27,54,21,60,62,36,79,57,31,40,61,52,44,52,51,40,43,45,64,41,44,49,56,70,33,46,53,82,128

Sequence (408 aa):
MSDADGKVTSKDTREVIMEATFRALSKHGYTDLRMRDIGEEMDLTRQVIHYHFDGKYDLMSSFLEYIIDQYEGGVEVPAGADPRTELDARIDQCLFGPEFGEFTHWDRMKVYHELYTQAQNDGQHRETFNEHYGRIRGSIVDVVEEGIERGAFRDVDAERVGQLITDVIHAARGRRISLGHEDAPREARRAVDEFILDSLYVDDMSDADGKVTSKDTREVIMEATFRALSKHGYTDLRMRDIGEEMDLTRQVIHYHFDGKYDLMSSFLEYIIDQYEGGVEVPAGADPRTELDARIDQCLFGPEFGEFTHWDRMKVYHELYTQAQNDGQHRETFNEHYGRIRGSIVDVVEEGIERGAFRDVDAERVGQLITDVIHAARGRRISLGHEDAPREARRAVDEFILDSLYVDD

Nearest PDB structures (foldseek):
  3crj-assembly1_B  TM=9.294E-01  e=6.577E-09  Haloarcula marismortui ATCC 43049
  4kwa-assembly1_B  TM=8.851E-01  e=4.054E-07  Saccharomonospora viridis DSM 43017
  5vl9-assembly2_C  TM=7.015E-01  e=1.369E-05  [Enterobacter] lignolyticus
  8ke8-assembly1_A  TM=6.529E-01  e=2.307E-04  Pseudomonas aeruginosa PAO1
  7pt0-assembly1_A  TM=5.234E-01  e=8.055E-04  Streptomyces coelicolor

Organism: NCBI:txid2743089